Protein 6RML (pdb70)

InterPro domains:
  IPR001357 BRCT domain [PF00533] (105-175)
  IPR001357 BRCT domain [PF00533] (196-271)
  IPR001357 BRCT domain [PF00533] (355-431)
  IPR001357 BRCT domain [PF00533] (549-620)
  IPR001357 BRCT domain [PF00533] (643-723)
  IPR001357 BRCT domain [PF00533] (902-977)
  IPR001357 BRCT domain [PF00533] (1262-1337)
  IPR001357 BRCT domain [PS50172] (101-172)
  IPR001357 BRCT domain [PS50172] (195-284)
  IPR001357 BRCT domain [PS50172] (354-444)
  IPR001357 BRCT domain [PS50172] (548-633)
  IPR001357 BRCT domain [PS50172] (641-738)
  IPR001357 BRCT domain [PS50172] (900-991)
  IPR001357 BRCT domain [PS50172] (1259-1351)
  IPR001357 BRCT domain [SM00292] (103-179)
  IPR001357 BRCT domain [SM00292] (197-274)
  IPR001357 BRCT domain [SM00292] (356-434)
  IPR001357 BRCT domain [SM00292] (550-623)
  IPR001357 BRCT domain [SM00292] (643-728)
  IPR001357 BRCT domain [SM00292] (902-981)

B-factor: mean 98.87, std 30.2, range [38.57, 195.86]

Nearest PDB structures (foldseek):
  2xnk-assembly3_C  TM=9.123E-01  e=3.126E-54  Homo sapiens
  6hm5-assembly1_A  TM=9.629E-01  e=1.757E-41  Gallus gallus
  4n40-assembly1_A  TM=7.810E-01  e=7.811E-21  Homo sapiens
  6hm4-assembly1_A  TM=9.278E-01  e=2.638E-16  Schizosaccharomyces pombe 972h-
  6l30-assembly1_A  TM=7.961E-01  e=3.554E-14  Homo sapiens

Organism: Homo sapiens (NCBI:txid9606)

Secondary structure (DSSP, 8-state):
----EEEE--SS--HHHHHHHHHHTTTS-GGGEEEE-HHHHHH--S--S-EEE-SSS-SHHHHHHHHHT--EE-HHHHHHHHHTT-PPP--SS-B---TTTT-EEEEES--HHHHHHHHHHHHHTT-EE-SS--TT--EEEESSS-SHHHHHHHHTT--EE-HHHHHHHHHHHHTT--SSTTSS-GGGGBPPTTTT-EEEE-S--HHHHHHHHHHHHHTT-EE-SS--TTT-SEEE-SSS-SHHHHHHHTTT-EEE-HHHHHHHHHHTS---GGGGB-/----EEEE--TT--HHHHHHHHHHHHHS-GGGEEEE-HHHHHT--S--S-EEE-SSS-SHHHHHHHHHT-EEE-HHHHHHHHHTT-PPP--SS-B---TTTT-EEEEES--HHHHHHHHHHHHHTT-EE-SS--TT--EEEESSS--HHHHHHHHTT--EE-HHHHHHHHHHHHTT--SSGGGS-GGGGBPPTTTT-EEEE-S--HHHHHHHHHHHHHTT-EE-SSEETTT--EEE-SSS-SHHHHHHHHTT-EEE-HHHHHHHHHHTS---GGGGB-/-EE-----

Solvent-accessible surface area: 31084 Å² total

CATH classification: 3.40.50.10190 (+1 more: 3.40.50.10190)

Structure (mmCIF, N/CA/C/O backbone):
data_6RML
#
_entry.id   6RML
#
_cell.length_a   84.440
_cell.length_b   84.440
_cell.length_c   225.190
_cell.angle_alpha   90.00
_cell.angle_beta   90.00
_cell.angle_gamma   120.00
#
_symmetry.space_group_name_H-M   'P 32 2 1'
#
loop_
_entity.id
_entity.type
_entity.pdbx_description
1 polymer 'DNA topoisomerase 2-binding protein 1'
2 polymer 53BP1
#
loop_
_atom_site.group_PDB
_atom_site.id
_atom_site.type_symbol
_atom_site.label_atom_id
_atom_site.label_alt_id
_atom_site.label_comp_id
_atom_site.label_asym_id
_atom_site.label_entity_id
_atom_site.label_seq_id
_atom_site.pdbx_PDB_ins_code
_atom_site.Cartn_x
_atom_site.Cartn_y
_atom_site.Cartn_z
_atom_site.occupancy
_atom_site.B_iso_or_equiv
_atom_site.auth_seq_id
_atom_site.auth_comp_id
_atom_site.auth_asym_id
_atom_site.auth_atom_id
_atom_site.pdbx_PDB_model_num
ATOM 1 N N . GLU A 1 9 ? 9.499 -8.146 -39.018 1.00 143.32 7 GLU B N 1
ATOM 2 C CA . GLU A 1 9 ? 9.782 -6.767 -39.393 1.00 150.60 7 GLU B CA 1
ATOM 3 C C . GLU A 1 9 ? 11.017 -6.222 -38.669 1.00 157.00 7 GLU B C 1
ATOM 4 O O . GLU A 1 9 ? 11.371 -6.702 -37.593 1.00 150.08 7 GLU B O 1
ATOM 10 N N . PRO A 1 10 ? 11.687 -5.239 -39.278 1.00 159.20 8 PRO B N 1
ATOM 11 C CA . PRO A 1 10 ? 12.926 -4.717 -38.689 1.00 152.14 8 PRO B CA 1
ATOM 12 C C . PRO A 1 10 ? 12.674 -3.884 -37.443 1.00 145.65 8 PRO B C 1
ATOM 13 O O . PRO A 1 10 ? 11.620 -3.265 -37.277 1.00 144.96 8 PRO B O 1
ATOM 17 N N . PHE A 1 11 ? 13.676 -3.864 -36.566 1.00 139.68 9 PHE B N 1
ATOM 18 C CA . PHE A 1 11 ? 13.610 -3.094 -35.331 1.00 133.33 9 PHE B CA 1
ATOM 19 C C . PHE A 1 11 ? 15.018 -2.627 -34.981 1.00 123.58 9 PHE B C 1
ATOM 20 O O . PHE A 1 11 ? 15.974 -3.408 -35.044 1.00 130.58 9 PHE B O 1
ATOM 28 N N . PHE A 1 12 ? 15.144 -1.343 -34.651 1.00 114.01 10 PHE B N 1
ATOM 29 C CA . PHE A 1 12 ? 16.438 -0.781 -34.303 1.00 109.14 10 PHE B CA 1
ATOM 30 C C . PHE A 1 12 ? 16.897 -1.247 -32.927 1.00 109.37 10 PHE B C 1
ATOM 31 O O . PHE A 1 12 ? 16.101 -1.615 -32.058 1.00 108.35 10 PHE B O 1
ATOM 39 N N . VAL A 1 13 ? 18.214 -1.217 -32.746 1.00 103.65 11 VAL B N 1
ATOM 40 C CA . VAL A 1 13 ? 18.873 -1.565 -31.495 1.00 91.63 11 VAL B CA 1
ATOM 41 C C . VAL A 1 13 ? 19.746 -0.363 -31.174 1.00 92.41 11 VAL B C 1
ATOM 42 O O . VAL A 1 13 ? 20.815 -0.168 -31.766 1.00 90.17 11 VAL B O 1
ATOM 46 N N . LYS A 1 14 ? 19.271 0.463 -30.253 1.00 86.81 12 LYS B N 1
ATOM 47 C CA . LYS A 1 14 ? 19.934 1.702 -29.890 1.00 91.77 12 LYS B CA 1
ATOM 48 C C . LYS A 1 14 ? 20.765 1.497 -28.631 1.00 88.50 12 LYS B C 1
ATOM 49 O O . LYS A 1 14 ? 20.334 0.828 -27.687 1.00 91.46 12 LYS B O 1
ATOM 55 N N . PHE A 1 15 ? 21.939 2.114 -28.606 1.00 79.24 13 PHE B N 1
ATOM 56 C CA . PHE A 1 15 ? 22.865 2.013 -27.489 1.00 76.72 13 PHE B CA 1
ATOM 57 C C . PHE A 1 15 ? 22.923 3.382 -26.834 1.00 90.31 13 PHE B C 1
ATOM 58 O O . PHE A 1 15 ? 23.250 4.373 -27.497 1.00 91.94 13 PHE B O 1
ATOM 66 N N . LEU A 1 16 ? 22.604 3.439 -25.543 1.00 82.54 14 LEU B N 1
ATOM 67 C CA . LEU A 1 16 ? 22.577 4.706 -24.822 1.00 80.61 14 LEU B CA 1
ATOM 68 C C . LEU A 1 16 ? 23.993 5.045 -24.364 1.00 87.74 14 LEU B C 1
ATOM 69 O O . LEU A 1 16 ? 24.555 4.367 -23.499 1.00 91.55 14 LEU B O 1
ATOM 74 N N . LYS A 1 17 ? 24.561 6.106 -24.931 1.00 92.87 15 LYS B N 1
ATOM 75 C CA . LYS A 1 17 ? 25.893 6.573 -24.575 1.00 94.86 15 LYS B CA 1
ATOM 76 C C . LYS A 1 17 ? 25.818 7.560 -23.416 1.00 102.00 15 LYS B C 1
ATOM 77 O O . LYS A 1 17 ? 24.805 8.235 -23.215 1.00 107.12 15 LYS B O 1
ATOM 83 N N . SER A 1 18 ? 26.904 7.640 -22.651 1.00 95.31 16 SER B N 1
ATOM 84 C CA . SER A 1 18 ? 26.946 8.509 -21.481 1.00 103.79 16 SER B CA 1
ATOM 85 C C . SER A 1 18 ? 28.397 8.877 -21.200 1.00 111.48 16 SER B C 1
ATOM 86 O O . SER A 1 18 ? 29.317 8.467 -21.915 1.00 110.53 16 SER B O 1
ATOM 89 N N . SER A 1 19 ? 28.588 9.681 -20.151 1.00 118.04 17 SER B N 1
ATOM 90 C CA . SER A 1 19 ? 29.930 10.092 -19.749 1.00 122.14 17 SER B CA 1
ATOM 91 C C . SER A 1 19 ? 30.760 8.893 -19.304 1.00 118.76 17 SER B C 1
ATOM 92 O O . SER A 1 19 ? 31.931 8.762 -19.675 1.00 112.83 17 SER B O 1
ATOM 95 N N . ASP A 1 20 ? 30.171 8.010 -18.487 1.00 115.69 18 ASP B N 1
ATOM 96 C CA . ASP A 1 20 ? 30.880 6.864 -17.909 1.00 114.09 18 ASP B CA 1
ATOM 97 C C . ASP A 1 20 ? 30.108 5.592 -18.269 1.00 112.11 18 ASP B C 1
ATOM 98 O O . ASP A 1 20 ? 29.396 5.017 -17.442 1.00 105.96 18 ASP B O 1
ATOM 103 N N . ASN A 1 21 ? 30.270 5.145 -19.512 1.00 107.29 19 ASN B N 1
ATOM 104 C CA . ASN A 1 21 ? 29.757 3.845 -19.912 1.00 94.48 19 ASN B CA 1
ATOM 105 C C . ASN A 1 21 ? 30.697 2.752 -19.424 1.00 87.46 19 ASN B C 1
ATOM 106 O O . ASN A 1 21 ? 31.914 2.940 -19.331 1.00 81.57 19 ASN B O 1
ATOM 111 N N . SER A 1 22 ? 30.113 1.603 -19.104 1.00 77.79 20 SER B N 1
ATOM 112 C CA . SER A 1 22 ? 30.849 0.495 -18.525 1.00 73.73 20 SER B CA 1
ATOM 113 C C . SER A 1 22 ? 31.573 -0.318 -19.593 1.00 73.01 20 SER B C 1
ATOM 114 O O . SER A 1 22 ? 31.378 -0.150 -20.798 1.00 76.49 20 SER B O 1
ATOM 117 N N . LYS A 1 23 ? 32.412 -1.234 -19.114 1.00 68.06 21 LYS B N 1
ATOM 118 C CA . LYS A 1 23 ? 33.071 -2.185 -19.995 1.00 69.22 21 LYS B CA 1
ATOM 119 C C . LYS A 1 23 ? 32.066 -3.102 -20.684 1.00 77.92 21 LYS B C 1
ATOM 120 O O . LYS A 1 23 ? 32.246 -3.449 -21.862 1.00 70.38 21 LYS B O 1
ATOM 126 N N . CYS A 1 24 ? 31.010 -3.505 -19.968 1.00 67.87 22 CYS B N 1
ATOM 127 C CA . CYS A 1 24 ? 29.971 -4.338 -20.570 1.00 73.19 22 CYS B CA 1
ATOM 128 C C . CYS A 1 24 ? 29.358 -3.658 -21.791 1.00 70.97 22 CYS B C 1
ATOM 129 O O . CYS A 1 24 ? 29.117 -4.307 -22.814 1.00 70.48 22 CYS B O 1
ATOM 132 N N . PHE A 1 25 ? 29.078 -2.356 -21.688 1.00 66.97 23 PHE B N 1
ATOM 133 C CA . PHE A 1 25 ? 28.527 -1.591 -22.804 1.00 69.78 23 PHE B CA 1
ATOM 134 C C . PHE A 1 25 ? 29.366 -1.754 -24.071 1.00 75.19 23 PHE B C 1
ATOM 135 O O . PHE A 1 25 ? 28.862 -2.169 -25.124 1.00 75.65 23 PHE B O 1
ATOM 143 N N . PHE A 1 26 ? 30.664 -1.470 -23.972 1.00 69.98 24 PHE B N 1
ATOM 144 C CA . PHE A 1 26 ? 31.529 -1.531 -25.142 1.00 62.62 24 PHE B CA 1
ATOM 145 C C . PHE A 1 26 ? 31.697 -2.965 -25.639 1.00 70.40 24 PHE B C 1
ATOM 146 O O . PHE A 1 26 ? 31.801 -3.199 -26.852 1.00 87.42 24 PHE B O 1
ATOM 154 N N . LYS A 1 27 ? 31.743 -3.936 -24.721 1.00 72.05 25 LYS B N 1
ATOM 155 C CA . LYS A 1 27 ? 31.832 -5.341 -25.121 1.00 74.12 25 LYS B CA 1
ATOM 156 C C . LYS A 1 27 ? 30.622 -5.757 -25.955 1.00 69.31 25 LYS B C 1
ATOM 157 O O . LYS A 1 27 ? 30.764 -6.438 -26.982 1.00 73.99 25 LYS B O 1
ATOM 163 N N . ALA A 1 28 ? 29.421 -5.363 -25.517 1.00 61.70 26 ALA B N 1
ATOM 164 C CA . ALA A 1 28 ? 28.208 -5.675 -26.265 1.00 64.22 26 ALA B CA 1
ATOM 165 C C . ALA A 1 28 ? 28.195 -4.964 -27.609 1.00 74.95 26 ALA B C 1
ATOM 166 O O . ALA A 1 28 ? 27.741 -5.526 -28.615 1.00 69.32 26 ALA B O 1
ATOM 168 N N . LEU A 1 29 ? 28.682 -3.724 -27.643 1.00 72.84 27 LEU B N 1
ATOM 169 C CA . LEU A 1 29 ? 28.778 -3.017 -28.912 1.00 63.38 27 LEU B CA 1
ATOM 170 C C . LEU A 1 29 ? 29.672 -3.772 -29.887 1.00 69.46 27 LEU B C 1
ATOM 171 O O . LEU A 1 29 ? 29.331 -3.923 -31.069 1.00 73.81 27 LEU B O 1
ATOM 176 N N . GLU A 1 30 ? 30.799 -4.302 -29.401 1.00 63.60 28 GLU B N 1
ATOM 177 C CA . GLU A 1 30 ? 31.709 -4.998 -30.304 1.00 69.57 28 GLU B CA 1
ATOM 178 C C . GLU A 1 30 ? 31.150 -6.343 -30.745 1.00 68.63 28 GLU B C 1
ATOM 179 O O . GLU A 1 30 ? 31.317 -6.735 -31.913 1.00 76.93 28 GLU B O 1
ATOM 185 N N . SER A 1 31 ? 30.431 -7.037 -29.863 1.00 67.63 29 SER B N 1
ATOM 186 C CA . SER A 1 31 ? 29.918 -8.340 -30.266 1.00 76.23 29 SER B CA 1
ATOM 187 C C . SER A 1 31 ? 28.753 -8.179 -31.230 1.00 71.88 29 SER B C 1
ATOM 188 O O . SER A 1 31 ? 28.648 -8.925 -32.213 1.00 72.83 29 SER B O 1
ATOM 191 N N . ILE A 1 32 ? 27.870 -7.209 -30.974 1.00 69.13 30 ILE B N 1
ATOM 192 C CA . ILE A 1 32 ? 26.763 -7.017 -31.901 1.00 72.10 30 ILE B CA 1
ATOM 193 C C . ILE A 1 32 ? 27.303 -6.500 -33.234 1.00 71.86 30 ILE B C 1
ATOM 194 O O . ILE A 1 32 ? 26.753 -6.809 -34.299 1.00 61.28 30 ILE B O 1
ATOM 199 N N . LYS A 1 33 ? 28.415 -5.752 -33.206 1.00 72.55 31 LYS B N 1
ATOM 200 C CA . LYS A 1 33 ? 29.043 -5.320 -34.448 1.00 60.64 31 LYS B CA 1
ATOM 201 C C . LYS A 1 33 ? 29.692 -6.489 -35.170 1.00 69.41 31 LYS B C 1
ATOM 202 O O . LYS A 1 33 ? 29.992 -6.381 -36.364 1.00 82.53 31 LYS B O 1
ATOM 208 N N . GLU A 1 34 ? 29.916 -7.603 -34.473 1.00 74.06 32 GLU B N 1
ATOM 209 C CA . GLU A 1 34 ? 30.603 -8.735 -35.078 1.00 80.69 32 GLU B CA 1
ATOM 210 C C . GLU A 1 34 ? 29.666 -9.854 -35.516 1.00 79.06 32 GLU B C 1
ATOM 211 O O . GLU A 1 34 ? 30.061 -10.675 -36.349 1.00 80.21 32 GLU B O 1
ATOM 217 N N . PHE A 1 35 ? 28.443 -9.906 -34.997 1.00 79.15 33 PHE B N 1
ATOM 218 C CA . PHE A 1 35 ? 27.526 -10.977 -35.356 1.00 75.63 33 PHE B CA 1
ATOM 219 C C . PHE A 1 35 ? 26.252 -10.490 -36.036 1.00 84.18 33 PHE B C 1
ATOM 220 O O . PHE A 1 35 ? 25.442 -11.324 -36.457 1.00 98.34 33 PHE B O 1
ATOM 228 N N . GLN A 1 36 ? 26.046 -9.178 -36.153 1.00 81.32 34 GLN B N 1
ATOM 229 C CA . GLN A 1 36 ? 24.945 -8.615 -36.925 1.00 73.71 34 GLN B CA 1
ATOM 230 C C . GLN A 1 36 ? 25.446 -7.383 -37.668 1.00 85.22 34 GLN B C 1
ATOM 231 O O . GLN A 1 36 ? 26.410 -6.740 -37.244 1.00 84.32 34 GLN B O 1
ATOM 237 N N . SER A 1 37 ? 24.803 -7.063 -38.792 1.00 80.50 35 SER B N 1
ATOM 238 C CA . SER A 1 37 ? 25.237 -5.886 -39.528 1.00 76.89 35 SER B CA 1
ATOM 239 C C . SER A 1 37 ? 24.845 -4.606 -38.793 1.00 75.49 35 SER B C 1
ATOM 240 O O . SER A 1 37 ? 23.868 -4.560 -38.040 1.00 81.38 35 SER B O 1
ATOM 243 N N . GLU A 1 38 ? 25.589 -3.536 -39.073 1.00 71.16 36 GLU B N 1
ATOM 244 C CA . GLU A 1 38 ? 25.364 -2.250 -38.428 1.00 78.06 36 GLU B CA 1
ATOM 245 C C . GLU A 1 38 ? 24.229 -1.444 -39.052 1.00 83.85 36 GLU B C 1
ATOM 246 O O . GLU A 1 38 ? 24.138 -0.237 -38.785 1.00 92.80 36 GLU B O 1
ATOM 252 N N . GLU A 1 39 ? 23.340 -2.067 -39.829 1.00 94.12 37 GLU B N 1
ATOM 253 C CA . GLU A 1 39 ? 22.296 -1.293 -40.495 1.00 100.47 37 GLU B CA 1
ATOM 254 C C . GLU A 1 39 ? 21.182 -0.875 -39.543 1.00 93.18 37 GLU B C 1
ATOM 255 O O . GLU A 1 39 ? 20.639 0.227 -39.679 1.00 98.09 37 GLU B O 1
ATOM 261 N N . TYR A 1 40 ? 20.860 -1.701 -38.550 1.00 97.48 38 TYR B N 1
ATOM 262 C CA . TYR A 1 40 ? 19.810 -1.371 -37.595 1.00 105.87 38 TYR B CA 1
ATOM 263 C C . TYR A 1 40 ? 20.394 -0.988 -36.241 1.00 102.96 38 TYR B C 1
ATOM 264 O O . TYR A 1 40 ? 19.715 -1.088 -35.214 1.00 100.49 38 TYR B O 1
ATOM 273 N N . LEU A 1 41 ? 21.643 -0.535 -36.234 1.00 86.54 39 LEU B N 1
ATOM 274 C CA . LEU A 1 41 ? 22.391 -0.229 -35.026 1.00 79.57 39 LEU B CA 1
ATOM 275 C C . LEU A 1 41 ? 22.643 1.271 -34.952 1.00 84.61 39 LEU B C 1
ATOM 276 O O . LEU A 1 41 ? 23.237 1.849 -35.868 1.00 99.03 39 LEU B O 1
ATOM 281 N N . GLN A 1 42 ? 22.204 1.894 -33.862 1.00 97.09 40 GLN B N 1
ATOM 282 C CA . GLN A 1 42 ? 22.452 3.306 -33.623 1.00 92.64 40 GLN B CA 1
ATOM 283 C C . GLN A 1 42 ? 23.139 3.470 -32.276 1.00 97.42 40 GLN B C 1
ATOM 284 O O . GLN A 1 42 ? 23.062 2.603 -31.402 1.00 83.34 40 GLN B O 1
ATOM 290 N N . ILE A 1 43 ? 23.811 4.606 -32.129 1.00 98.64 41 ILE B N 1
ATOM 291 C CA . ILE A 1 43 ? 24.318 5.086 -30.852 1.00 79.56 41 ILE B CA 1
ATOM 292 C C . ILE A 1 43 ? 23.659 6.432 -30.600 1.00 91.73 41 ILE B C 1
ATOM 293 O O . ILE A 1 43 ? 23.842 7.373 -31.382 1.00 107.45 41 ILE B O 1
ATOM 298 N N . ILE A 1 44 ? 22.896 6.527 -29.517 1.00 93.06 42 ILE B N 1
ATOM 299 C CA . ILE A 1 44 ? 22.126 7.722 -29.195 1.00 97.36 42 ILE B CA 1
ATOM 300 C C . ILE A 1 44 ? 22.684 8.329 -27.917 1.00 103.74 42 ILE B C 1
ATOM 301 O O . ILE A 1 44 ? 23.119 7.608 -27.011 1.00 105.78 42 ILE B O 1
ATOM 306 N N . THR A 1 45 ? 22.696 9.656 -27.856 1.00 113.83 43 THR B N 1
ATOM 307 C CA . THR A 1 45 ? 23.146 10.356 -26.665 1.00 109.81 43 THR B CA 1
ATOM 308 C C . THR A 1 45 ? 21.996 10.520 -25.675 1.00 103.81 43 THR B C 1
ATOM 309 O O . THR A 1 45 ? 20.846 10.173 -25.952 1.00 100.64 43 THR B O 1
ATOM 313 N N . GLU A 1 46 ? 22.328 11.059 -24.497 1.00 105.01 44 GLU B N 1
ATOM 314 C CA . GLU A 1 46 ? 21.312 11.284 -23.473 1.00 111.24 44 GLU B CA 1
ATOM 315 C C . GLU A 1 46 ? 20.299 12.320 -23.936 1.00 113.92 44 GLU B C 1
ATOM 316 O O . GLU A 1 46 ? 19.105 12.218 -23.626 1.00 111.76 44 GLU B O 1
ATOM 322 N N . GLU A 1 47 ? 20.764 13.324 -24.680 1.00 115.32 45 GLU B N 1
ATOM 323 C CA . GLU A 1 47 ? 19.872 14.324 -25.252 1.00 119.09 45 GLU B CA 1
ATOM 324 C C . GLU A 1 47 ? 18.805 13.666 -26.118 1.00 118.92 45 GLU B C 1
ATOM 325 O O . GLU A 1 47 ? 17.602 13.832 -25.883 1.00 113.52 45 GLU B O 1
ATOM 331 N N . GLU A 1 48 ? 19.236 12.914 -27.136 1.00 113.79 46 GLU B N 1
ATOM 332 C CA . GLU A 1 48 ? 18.296 12.297 -28.066 1.00 117.49 46 GLU B CA 1
ATOM 333 C C . GLU A 1 48 ? 17.371 11.312 -27.365 1.00 122.09 46 GLU B C 1
ATOM 334 O O . GLU A 1 48 ? 16.217 11.144 -27.777 1.00 121.20 46 GLU B O 1
ATOM 340 N N . ALA A 1 49 ? 17.858 10.653 -26.312 1.00 122.92 47 ALA B N 1
ATOM 341 C CA . ALA A 1 49 ? 17.024 9.718 -25.564 1.00 121.49 47 ALA B CA 1
ATOM 342 C C . ALA A 1 49 ? 15.935 10.442 -24.781 1.00 116.88 47 ALA B C 1
ATOM 343 O O . ALA A 1 49 ? 14.766 10.039 -24.815 1.00 112.95 47 ALA B O 1
ATOM 345 N N . LEU A 1 50 ? 16.301 11.508 -24.060 1.00 116.81 48 LEU B N 1
ATOM 346 C CA . LEU A 1 50 ? 15.311 12.265 -23.295 1.00 120.99 48 LEU B CA 1
ATOM 347 C C . LEU A 1 50 ? 14.182 12.774 -24.187 1.00 122.10 48 LEU B C 1
ATOM 348 O O . LEU A 1 50 ? 13.019 12.819 -23.768 1.00 124.37 48 LEU B O 1
ATOM 353 N N . LYS A 1 51 ? 14.506 13.156 -25.422 1.00 122.69 49 LYS B N 1
ATOM 354 C CA . LYS A 1 51 ? 13.544 13.762 -26.336 1.00 124.60 49 LYS B CA 1
ATOM 355 C C . LYS A 1 51 ? 12.561 12.758 -26.931 1.00 129.55 49 LYS B C 1
ATOM 356 O O . LYS A 1 51 ? 11.550 13.176 -27.507 1.00 130.89 49 LYS B O 1
ATOM 362 N N . ILE A 1 52 ? 12.836 11.457 -26.827 1.00 130.80 50 ILE B N 1
ATOM 363 C CA . ILE A 1 52 ? 11.954 10.447 -27.409 1.00 127.75 50 ILE B CA 1
ATOM 364 C C . ILE A 1 52 ? 10.620 10.464 -26.673 1.00 125.18 50 ILE B C 1
ATOM 365 O O . ILE A 1 52 ? 10.555 10.215 -25.464 1.00 126.83 50 ILE B O 1
ATOM 370 N N . LYS A 1 53 ? 9.546 10.750 -27.410 1.00 125.11 51 LYS B N 1
ATOM 371 C CA . LYS A 1 53 ? 8.226 10.953 -26.828 1.00 124.88 51 LYS B CA 1
ATOM 372 C C . LYS A 1 53 ? 7.413 9.672 -26.701 1.00 120.82 51 LYS B C 1
ATOM 373 O O . LYS A 1 53 ? 6.405 9.666 -25.986 1.00 113.57 51 LYS B O 1
ATOM 379 N N . GLU A 1 54 ? 7.818 8.594 -27.368 1.00 125.06 52 GLU B N 1
ATOM 380 C CA . GLU A 1 54 ? 6.948 7.439 -27.525 1.00 124.10 52 GLU B CA 1
ATOM 381 C C . GLU A 1 54 ? 7.777 6.181 -27.742 1.00 121.58 52 GLU B C 1
ATOM 382 O O . GLU A 1 54 ? 8.896 6.237 -28.259 1.00 127.68 52 GLU B O 1
ATOM 388 N N . ASN A 1 55 ? 7.224 5.049 -27.311 1.00 109.72 53 ASN B N 1
ATOM 389 C CA . ASN A 1 55 ? 7.851 3.749 -27.526 1.00 117.37 53 ASN B CA 1
ATOM 390 C C . ASN A 1 55 ? 7.645 3.342 -28.983 1.00 121.58 53 ASN B C 1
ATOM 391 O O . ASN A 1 55 ? 6.503 3.274 -29.452 1.00 120.64 53 ASN B O 1
ATOM 396 N N . ASP A 1 56 ? 8.737 3.076 -29.704 1.00 119.32 54 ASP B N 1
ATOM 397 C CA . ASP A 1 56 ? 8.657 2.735 -31.122 1.00 119.99 54 ASP B CA 1
ATOM 398 C C . ASP A 1 56 ? 9.086 1.297 -31.412 1.00 124.80 54 ASP B C 1
ATOM 399 O O . ASP A 1 56 ? 9.774 1.030 -32.400 1.00 120.91 54 ASP B O 1
ATOM 404 N N . ARG A 1 57 ? 8.674 0.358 -30.551 1.00 122.05 55 ARG B N 1
ATOM 405 C CA . ARG A 1 57 ? 9.061 -1.057 -30.585 1.00 120.26 55 ARG B CA 1
ATOM 406 C C . ARG A 1 57 ? 10.532 -1.305 -30.921 1.00 116.15 55 ARG B C 1
ATOM 407 O O . ARG A 1 57 ? 10.863 -2.308 -31.562 1.00 113.38 55 ARG B O 1
ATOM 415 N N . SER A 1 58 ? 11.424 -0.425 -30.487 1.00 115.48 56 SER B N 1
ATOM 416 C CA . SER A 1 58 ? 12.857 -0.624 -30.644 1.00 105.70 56 SER B CA 1
ATOM 417 C C . SER A 1 58 ? 13.461 -1.139 -29.336 1.00 111.04 56 SER B C 1
ATOM 418 O O . SER A 1 58 ? 12.814 -1.164 -28.284 1.00 101.82 56 SER B O 1
ATOM 421 N N . LEU A 1 59 ? 14.717 -1.571 -29.420 1.00 97.57 57 LEU B N 1
ATOM 422 C CA . LEU A 1 59 ? 15.431 -2.182 -28.304 1.00 81.67 57 LEU B CA 1
ATOM 423 C C . LEU A 1 59 ? 16.543 -1.251 -27.838 1.00 85.84 57 LEU B C 1
ATOM 424 O O . LEU A 1 59 ? 17.441 -0.914 -28.617 1.00 87.04 57 LEU B O 1
ATOM 429 N N . TYR A 1 60 ? 16.494 -0.858 -26.565 1.00 77.93 58 TYR B N 1
ATOM 430 C CA . TYR A 1 60 ? 17.477 0.039 -25.977 1.00 86.51 58 TYR B CA 1
ATOM 431 C C . TYR A 1 60 ? 18.435 -0.722 -25.064 1.00 84.24 58 TYR B C 1
ATOM 432 O O . TYR A 1 60 ? 18.064 -1.715 -24.432 1.00 78.82 58 TYR B O 1
ATOM 441 N N . ILE A 1 61 ? 19.673 -0.233 -24.993 1.00 76.66 59 ILE B N 1
ATOM 442 C CA . ILE A 1 61 ? 20.734 -0.858 -24.209 1.00 72.46 59 ILE B CA 1
ATOM 443 C C . ILE A 1 61 ? 21.191 0.193 -23.208 1.00 80.31 59 ILE B C 1
ATOM 444 O O . ILE A 1 61 ? 21.928 1.118 -23.568 1.00 85.58 59 ILE B O 1
ATOM 449 N N . CYS A 1 62 ? 20.780 0.047 -21.950 1.00 86.71 60 CYS B N 1
ATOM 450 C CA . CYS A 1 62 ? 21.134 0.978 -20.888 1.00 77.64 60 CYS B CA 1
ATOM 451 C C . CYS A 1 62 ? 22.111 0.344 -19.909 1.00 74.51 60 CYS B C 1
ATOM 452 O O . CYS A 1 62 ? 22.075 -0.864 -19.663 1.00 80.08 60 CYS B O 1
ATOM 455 N N . ASP A 1 63 ? 22.966 1.179 -19.331 1.00 76.34 61 ASP B N 1
ATOM 456 C CA . ASP A 1 63 ? 23.869 0.725 -18.282 1.00 86.16 61 ASP B CA 1
ATOM 457 C C . ASP A 1 63 ? 24.367 1.923 -17.472 1.00 88.70 61 ASP B C 1
ATOM 458 O O . ASP A 1 63 ? 25.146 2.739 -17.972 1.00 86.05 61 ASP B O 1
ATOM 463 N N . PRO A 1 64 ? 23.933 2.021 -16.203 1.00 92.86 62 PRO B N 1
ATOM 464 C CA . PRO A 1 64 ? 23.104 1.046 -15.477 1.00 92.79 62 PRO B CA 1
ATOM 465 C C . PRO A 1 64 ? 21.596 1.214 -15.658 1.00 90.45 62 PRO B C 1
ATOM 466 O O . PRO A 1 64 ? 21.157 2.070 -16.427 1.00 93.50 62 PRO B O 1
ATOM 470 N N . PHE A 1 65 ? 20.819 0.405 -14.936 1.00 83.05 63 PHE B N 1
ATOM 471 C CA . PHE A 1 65 ? 19.360 0.521 -14.945 1.00 87.01 63 PHE B CA 1
ATOM 472 C C . PHE A 1 65 ? 18.902 1.553 -13.911 1.00 91.89 63 PHE B C 1
ATOM 473 O O . PHE A 1 65 ? 18.128 1.269 -12.996 1.00 87.11 63 PHE B O 1
ATOM 481 N N . SER A 1 66 ? 19.379 2.781 -14.093 1.00 98.57 64 SER B N 1
ATOM 482 C CA . SER A 1 66 ? 19.074 3.860 -13.164 1.00 101.67 64 SER B CA 1
ATOM 483 C C . SER A 1 66 ? 19.475 5.179 -13.806 1.00 102.88 64 SER B C 1
ATOM 484 O O . SER A 1 66 ? 20.346 5.228 -14.679 1.00 98.12 64 SER B O 1
ATOM 487 N N . GLY A 1 67 ? 18.847 6.245 -13.338 1.00 106.74 65 GLY B N 1
ATOM 488 C CA . GLY A 1 67 ? 19.055 7.580 -13.863 1.00 101.88 65 GLY B CA 1
ATOM 489 C C . GLY A 1 67 ? 17.800 8.125 -14.520 1.00 108.48 65 GLY B C 1
ATOM 490 O O . GLY A 1 67 ? 16.806 7.431 -14.729 1.00 108.92 65 GLY B O 1
ATOM 491 N N . VAL A 1 68 ? 17.873 9.418 -14.844 1.00 113.86 66 VAL B N 1
ATOM 492 C CA . VAL A 1 68 ? 16.733 10.103 -15.448 1.00 118.64 66 VAL B CA 1
ATOM 493 C C . VAL A 1 68 ? 16.348 9.451 -16.772 1.00 110.56 66 VAL B C 1
ATOM 494 O O . VAL A 1 68 ? 15.160 9.305 -17.088 1.00 107.16 66 VAL B O 1
ATOM 498 N N . VAL A 1 69 ? 17.342 9.026 -17.553 1.00 109.26 67 VAL B N 1
ATOM 499 C CA . VAL A 1 69 ? 17.060 8.462 -18.869 1.00 113.54 67 VAL B CA 1
ATOM 500 C C . VAL A 1 69 ? 16.402 7.095 -18.739 1.00 112.01 67 VAL B C 1
ATOM 501 O O . VAL A 1 69 ? 15.367 6.826 -19.363 1.00 107.81 67 VAL B O 1
ATOM 505 N N . PHE A 1 70 ? 16.991 6.208 -17.932 1.00 110.84 68 PHE B N 1
ATOM 506 C CA . PHE A 1 70 ? 16.402 4.888 -17.731 1.00 102.21 68 PHE B CA 1
ATOM 507 C C . PHE A 1 70 ? 14.974 5.002 -17.211 1.00 101.90 68 PHE B C 1
ATOM 508 O O . PHE A 1 70 ? 14.062 4.336 -17.713 1.00 93.64 68 PHE B O 1
ATOM 516 N N . ASP A 1 71 ? 14.765 5.857 -16.207 1.00 105.14 69 ASP B N 1
ATOM 517 C CA . ASP A 1 71 ? 13.422 6.095 -15.682 1.00 115.13 69 ASP B CA 1
ATOM 518 C C . ASP A 1 71 ? 12.484 6.582 -16.781 1.00 110.12 69 ASP B C 1
ATOM 519 O O . ASP A 1 71 ? 11.344 6.113 -16.890 1.00 101.08 69 ASP B O 1
ATOM 524 N N . HIS A 1 72 ? 12.954 7.514 -17.613 1.00 107.51 70 HIS B N 1
ATOM 525 C CA . HIS A 1 72 ? 12.156 8.009 -18.728 1.00 105.12 70 HIS B CA 1
ATOM 526 C C . HIS A 1 72 ? 11.695 6.867 -19.630 1.00 110.05 70 HIS B C 1
ATOM 527 O O . HIS A 1 72 ? 10.494 6.694 -19.870 1.00 111.96 70 HIS B O 1
ATOM 534 N N . LEU A 1 73 ? 12.644 6.073 -20.142 1.00 107.12 71 LEU B N 1
ATOM 535 C CA . LEU A 1 73 ? 12.294 5.018 -21.094 1.00 104.29 71 LEU B CA 1
ATOM 536 C C . LEU A 1 73 ? 11.447 3.929 -20.441 1.00 106.98 71 LEU B C 1
ATOM 537 O O . LEU A 1 73 ? 10.540 3.379 -21.077 1.00 99.53 71 LEU B O 1
ATOM 542 N N . LYS A 1 74 ? 11.745 3.585 -19.185 1.00 110.23 72 LYS B N 1
ATOM 543 C CA . LYS A 1 74 ? 10.928 2.615 -18.463 1.00 101.22 72 LYS B CA 1
ATOM 544 C C . LYS A 1 74 ? 9.492 3.102 -18.343 1.00 103.75 72 LYS B C 1
ATOM 545 O O . LYS A 1 74 ? 8.548 2.322 -18.515 1.00 104.56 72 LYS B O 1
ATOM 551 N N . LYS A 1 75 ? 9.310 4.396 -18.059 1.00 106.28 73 LYS B N 1
ATOM 552 C CA . LYS A 1 75 ? 7.965 4.948 -17.927 1.00 112.67 73 LYS B CA 1
ATOM 553 C C . LYS A 1 75 ? 7.208 4.875 -19.247 1.00 105.87 73 LYS B C 1
ATOM 554 O O . LYS A 1 75 ? 5.999 4.615 -19.262 1.00 102.37 73 LYS B O 1
ATOM 560 N N . LEU A 1 76 ? 7.906 5.089 -20.365 1.00 112.70 74 LEU B N 1
ATOM 561 C CA . LEU A 1 76 ? 7.281 5.012 -21.681 1.00 111.81 74 LEU B CA 1
ATOM 562 C C . LEU A 1 76 ? 6.924 3.585 -22.075 1.00 105.43 74 LEU B C 1
ATOM 563 O O . LEU A 1 76 ? 6.178 3.392 -23.041 1.00 106.41 74 LEU B O 1
ATOM 568 N N . GLY A 1 77 ? 7.463 2.588 -21.377 1.00 102.10 75 GLY B N 1
ATOM 569 C CA . GLY A 1 77 ? 7.194 1.201 -21.697 1.00 93.84 75 GLY B CA 1
ATOM 570 C C . GLY A 1 77 ? 8.152 0.595 -22.692 1.00 105.26 75 GLY B C 1
ATOM 571 O O . GLY A 1 77 ? 7.797 -0.385 -23.358 1.00 99.49 75 GLY B O 1
ATOM 572 N N . CYS A 1 78 ? 9.363 1.135 -22.803 1.00 105.67 76 CYS B N 1
ATOM 573 C CA . CYS A 1 78 ? 10.305 0.679 -23.810 1.00 99.41 76 CYS B CA 1
ATOM 574 C C . CYS A 1 78 ? 10.891 -0.679 -23.444 1.00 97.60 76 CYS B C 1
ATOM 575 O O . CYS A 1 78 ? 10.908 -1.097 -22.282 1.00 102.86 76 CYS B O 1
ATOM 578 N N . ARG A 1 79 ? 11.387 -1.362 -24.470 1.00 86.35 77 ARG B N 1
ATOM 579 C CA . ARG A 1 79 ? 12.016 -2.669 -24.325 1.00 83.52 77 ARG B CA 1
ATOM 580 C C . ARG A 1 79 ? 13.491 -2.418 -24.028 1.00 84.45 77 ARG B C 1
ATOM 581 O O . ARG A 1 79 ? 14.280 -2.134 -24.932 1.00 86.97 77 ARG B O 1
ATOM 589 N N . ILE A 1 80 ? 13.865 -2.508 -22.754 1.00 98.01 78 ILE B N 1
ATOM 590 C CA . ILE A 1 80 ? 15.212 -2.196 -22.290 1.00 85.49 78 ILE B CA 1
ATOM 591 C C . ILE A 1 80 ? 15.891 -3.476 -21.825 1.00 83.88 78 ILE B C 1
ATOM 592 O O . ILE A 1 80 ? 15.276 -4.305 -21.144 1.00 86.03 78 ILE B O 1
ATOM 597 N N . VAL A 1 81 ? 17.158 -3.642 -22.208 1.00 77.17 79 VAL B N 1
ATOM 598 C CA . VAL A 1 81 ? 18.001 -4.717 -21.701 1.00 73.86 79 VAL B CA 1
ATOM 599 C C . VAL A 1 81 ? 19.386 -4.154 -21.425 1.00 77.50 79 VAL B C 1
ATOM 600 O O . VAL A 1 81 ? 19.793 -3.141 -22.002 1.00 79.64 79 VAL B O 1
ATOM 604 N N . GLY A 1 82 ? 20.104 -4.806 -20.514 1.00 67.98 80 GLY B N 1
ATOM 605 C CA . GLY A 1 82 ? 21.468 -4.432 -20.235 1.00 65.00 80 GLY B CA 1
ATOM 606 C C . GLY A 1 82 ? 22.407 -5.015 -21.271 1.00 71.10 80 GLY B C 1
ATOM 607 O O . GLY A 1 82 ? 22.072 -5.975 -21.969 1.00 69.84 80 GLY B O 1
ATOM 608 N N . PRO A 1 83 ? 23.633 -4.497 -21.337 1.00 62.58 81 PRO B N 1
ATOM 609 C CA . PRO A 1 83 ? 24.592 -5.022 -22.323 1.00 64.29 81 PRO B CA 1
ATOM 610 C C . PRO A 1 83 ? 24.934 -6.486 -22.114 1.00 66.97 81 PRO B C 1
ATOM 611 O O . PRO A 1 83 ? 25.270 -7.189 -23.080 1.00 72.82 81 PRO B O 1
ATOM 615 N N . GLN A 1 84 ? 24.858 -6.971 -20.876 1.00 66.43 82 GLN B N 1
ATOM 616 C CA . GLN A 1 84 ? 25.187 -8.366 -20.622 1.00 66.18 82 GLN B CA 1
ATOM 617 C C . GLN A 1 84 ? 24.168 -9.292 -21.276 1.00 62.00 82 GLN B C 1
ATOM 618 O O . GLN A 1 84 ? 24.499 -10.435 -21.627 1.00 63.42 82 GLN B O 1
ATOM 624 N N . VAL A 1 85 ? 22.944 -8.798 -21.495 1.00 55.65 83 VAL B N 1
ATOM 625 C CA . VAL A 1 85 ? 21.961 -9.580 -22.240 1.00 69.37 83 VAL B CA 1
ATOM 626 C C . VAL A 1 85 ? 22.372 -9.700 -23.698 1.00 68.62 83 VAL B C 1
ATOM 627 O O . VAL A 1 85 ? 22.214 -10.762 -24.316 1.00 61.88 83 VAL B O 1
ATOM 631 N N . VAL A 1 86 ? 22.967 -8.646 -24.250 1.00 67.92 84 VAL B N 1
ATOM 632 C CA . VAL A 1 86 ? 23.417 -8.679 -25.634 1.00 67.01 84 VAL B CA 1
ATOM 633 C C . VAL A 1 86 ? 24.586 -9.634 -25.790 1.00 74.40 84 VAL B C 1
ATOM 634 O O . VAL A 1 86 ? 24.600 -10.485 -26.689 1.00 76.56 84 VAL B O 1
ATOM 638 N N . ILE A 1 87 ? 25.589 -9.498 -24.925 1.00 65.95 85 ILE B N 1
ATOM 639 C CA . ILE A 1 87 ? 26.731 -10.404 -24.978 1.00 64.05 85 ILE B CA 1
ATOM 640 C C . ILE A 1 87 ? 26.262 -11.844 -24.902 1.00 76.41 85 ILE B C 1
ATOM 641 O O . ILE A 1 87 ? 26.690 -12.704 -25.686 1.00 75.36 85 ILE B O 1
ATOM 646 N N . PHE A 1 88 ? 25.353 -12.120 -23.963 1.00 77.54 86 PHE B N 1
ATOM 647 C CA . PHE A 1 88 ? 24.890 -13.489 -23.783 1.00 76.64 86 PHE B CA 1
ATOM 648 C C . PHE A 1 88 ? 24.179 -14.001 -25.029 1.00 80.18 86 PHE B C 1
ATOM 649 O O . PHE A 1 88 ? 24.544 -15.049 -25.573 1.00 73.50 86 PHE B O 1
ATOM 657 N N . CYS A 1 89 ? 23.158 -13.274 -25.494 1.00 83.15 87 CYS B N 1
ATOM 658 C CA . CYS A 1 89 ? 22.374 -13.745 -26.634 1.00 77.13 87 CYS B CA 1
ATOM 659 C C . CYS A 1 89 ? 23.233 -13.897 -27.883 1.00 82.60 87 CYS B C 1
ATOM 660 O O . CYS A 1 89 ? 23.044 -14.836 -28.666 1.00 84.04 87 CYS B O 1
ATOM 663 N N . MET A 1 90 ? 24.178 -12.980 -28.089 1.00 83.82 88 MET B N 1
ATOM 664 C CA . MET A 1 90 ? 25.105 -13.095 -29.209 1.00 75.37 88 MET B CA 1
ATOM 665 C C . MET A 1 90 ? 25.959 -14.353 -29.091 1.00 80.29 88 MET B C 1
ATOM 666 O O . MET A 1 90 ? 26.120 -15.100 -30.061 1.00 93.45 88 MET B O 1
ATOM 671 N N . HIS A 1 91 ? 26.535 -14.590 -27.907 1.00 95.66 89 HIS B N 1
ATOM 672 C CA . HIS A 1 91 ? 27.461 -15.709 -27.733 1.00 95.87 89 HIS B CA 1
ATOM 673 C C . HIS A 1 91 ? 26.784 -17.061 -27.939 1.00 95.94 89 HIS B C 1
ATOM 674 O O . HIS A 1 91 ? 27.388 -17.982 -28.499 1.00 104.23 89 HIS B O 1
ATOM 681 N N . HIS A 1 92 ? 25.543 -17.210 -27.483 1.00 94.50 90 HIS B N 1
ATOM 682 C CA . HIS A 1 92 ? 24.837 -18.481 -27.576 1.00 94.78 90 HIS B CA 1
ATOM 683 C C . HIS A 1 92 ? 23.868 -18.534 -28.746 1.00 99.70 90 HIS B C 1
ATOM 684 O O . HIS A 1 92 ? 23.052 -19.459 -28.816 1.00 107.63 90 HIS B O 1
ATOM 691 N N . GLN A 1 93 ? 23.948 -17.573 -29.668 1.00 100.41 91 GLN B N 1
ATOM 692 C CA . GLN A 1 93 ? 23.141 -17.579 -30.889 1.00 106.81 91 GLN B CA 1
ATOM 693 C C . GLN A 1 93 ? 21.654 -17.734 -30.582 1.00 105.19 91 GLN B C 1
ATOM 694 O O . GLN A 1 93 ? 20.904 -18.324 -31.364 1.00 110.15 91 GLN B O 1
ATOM 700 N N . ARG A 1 94 ? 21.214 -17.209 -29.441 1.00 85.81 92 ARG B N 1
ATOM 701 C CA . ARG A 1 94 ? 19.825 -17.316 -29.029 1.00 88.44 92 ARG B CA 1
ATOM 702 C C . ARG A 1 94 ? 19.165 -15.944 -29.044 1.00 86.69 92 ARG B C 1
ATOM 703 O O . ARG A 1 94 ? 19.829 -14.906 -29.093 1.00 88.36 92 ARG B O 1
ATOM 711 N N . CYS A 1 95 ? 17.839 -15.956 -28.998 1.00 92.75 93 CYS B N 1
ATOM 712 C CA . CYS A 1 95 ? 17.068 -14.736 -29.175 1.00 97.42 93 CYS B CA 1
ATOM 713 C C . CYS A 1 95 ? 17.157 -13.840 -27.946 1.00 91.94 93 CYS B C 1
ATOM 714 O O . CYS A 1 95 ? 17.334 -14.304 -26.817 1.00 97.79 93 CYS B O 1
ATOM 717 N N . VAL A 1 96 ? 17.009 -12.544 -28.179 1.00 80.49 94 VAL B N 1
ATOM 718 C CA . VAL A 1 96 ? 16.839 -11.605 -27.061 1.00 71.53 94 VAL B CA 1
ATOM 719 C C . VAL A 1 96 ? 15.471 -11.816 -26.453 1.00 79.62 94 VAL B C 1
ATOM 720 O O . VAL A 1 96 ? 14.478 -11.969 -27.190 1.00 85.82 94 VAL B O 1
ATOM 724 N N . PRO A 1 97 ? 15.346 -11.860 -25.124 1.00 94.26 95 PRO B N 1
ATOM 725 C CA . PRO A 1 97 ? 14.055 -12.159 -24.496 1.00 95.95 95 PRO B CA 1
ATOM 726 C C . PRO A 1 97 ? 12.974 -11.139 -24.829 1.00 97.28 95 PRO B C 1
ATOM 727 O O . PRO A 1 97 ? 13.224 -10.039 -25.327 1.00 93.13 95 PRO B O 1
ATOM 731 N N . ARG A 1 98 ? 11.736 -11.550 -24.535 1.00 107.74 96 ARG B N 1
ATOM 732 C CA . ARG A 1 98 ? 10.560 -10.713 -24.762 1.00 114.93 96 ARG B CA 1
ATOM 733 C C . ARG A 1 98 ? 10.722 -9.335 -24.128 1.00 116.97 96 ARG B C 1
ATOM 734 O O . ARG A 1 98 ? 10.518 -8.308 -24.787 1.00 113.85 96 ARG B O 1
ATOM 742 N N . ALA A 1 99 ? 11.066 -9.301 -22.839 1.00 119.09 97 ALA B N 1
ATOM 743 C CA . ALA A 1 99 ? 11.349 -8.071 -22.095 1.00 119.07 97 ALA B CA 1
ATOM 744 C C . ALA A 1 99 ? 10.094 -7.208 -21.922 1.00 113.14 97 ALA B C 1
ATOM 745 O O . ALA A 1 99 ? 10.056 -6.030 -22.287 1.00 100.22 97 ALA B O 1
ATOM 747 N N . GLU A 1 100 ? 9.059 -7.822 -21.338 1.00 115.28 98 GLU B N 1
ATOM 748 C CA . GLU A 1 100 ? 7.940 -7.043 -20.812 1.00 122.33 98 GLU B CA 1
ATOM 749 C C . GLU A 1 100 ? 8.404 -6.092 -19.714 1.00 112.61 98 GLU B C 1
ATOM 750 O O . GLU A 1 100 ? 7.873 -4.984 -19.577 1.00 107.91 98 GLU B O 1
ATOM 756 N N . HIS A 1 101 ? 9.385 -6.511 -18.932 1.00 102.18 99 HIS B N 1
ATOM 757 C CA . HIS A 1 101 ? 10.099 -5.721 -17.950 1.00 98.60 99 HIS B CA 1
ATOM 758 C C . HIS A 1 101 ? 11.548 -5.554 -18.389 1.00 96.85 99 HIS B C 1
ATOM 759 O O . HIS A 1 101 ? 12.040 -6.317 -19.232 1.00 95.70 99 HIS B O 1
ATOM 766 N N . PRO A 1 102 ? 12.273 -4.568 -17.859 1.00 88.05 100 PRO B N 1
ATOM 767 C CA . PRO A 1 102 ? 13.702 -4.468 -18.181 1.00 82.30 100 PRO B CA 1
ATOM 768 C C . PRO A 1 102 ? 14.466 -5.678 -17.653 1.00 83.96 100 PRO B C 1
ATOM 769 O O . PRO A 1 102 ? 14.178 -6.195 -16.570 1.00 93.70 100 PRO B O 1
ATOM 773 N N . VAL A 1 103 ? 15.436 -6.135 -18.444 1.00 74.04 101 VAL B N 1
ATOM 774 C CA . VAL A 1 103 ? 16.243 -7.314 -18.139 1.00 68.47 101 VAL B CA 1
ATOM 775 C C . VAL A 1 103 ? 17.716 -6.922 -18.188 1.00 80.50 101 VAL B C 1
ATOM 776 O O . VAL A 1 103 ? 18.208 -6.496 -19.239 1.00 78.15 101 VAL B O 1
ATOM 780 N N . TYR A 1 104 ? 18.431 -7.100 -17.068 1.00 76.48 102 TYR B N 1
ATOM 781 C CA . TYR A 1 104 ? 19.801 -6.597 -16.958 1.00 66.04 102 TYR B CA 1
ATOM 782 C C . TYR A 1 104 ? 20.857 -7.605 -17.410 1.00 72.46 102 TYR B C 1
ATOM 783 O O . TYR A 1 104 ? 21.892 -7.205 -17.958 1.00 69.83 102 TYR B O 1
ATOM 792 N N . ASN A 1 105 ? 20.662 -8.893 -17.137 1.00 64.32 103 ASN B N 1
ATOM 793 C CA . ASN A 1 105 ? 21.584 -9.920 -17.606 1.00 63.36 103 ASN B CA 1
ATOM 794 C C . ASN A 1 105 ? 20.796 -11.214 -17.768 1.00 66.60 103 ASN B C 1
ATOM 795 O O . ASN A 1 105 ? 19.615 -11.290 -17.420 1.00 72.99 103 ASN B O 1
ATOM 800 N N . MET A 1 106 ? 21.463 -12.246 -18.278 1.00 59.02 104 MET B N 1
ATOM 801 C CA . MET A 1 106 ? 20.818 -13.518 -18.569 1.00 66.17 104 MET B CA 1
ATOM 802 C C . MET A 1 106 ? 21.305 -14.640 -17.663 1.00 75.72 104 MET B C 1
ATOM 803 O O . MET A 1 106 ? 21.207 -15.816 -18.031 1.00 78.16 104 MET B O 1
ATOM 808 N N . VAL A 1 107 ? 21.805 -14.301 -16.474 1.00 69.43 105 VAL B N 1
ATOM 809 C CA . VAL A 1 107 ? 22.349 -15.315 -15.576 1.00 75.02 105 VAL B CA 1
ATOM 810 C C . VAL A 1 107 ? 21.270 -16.321 -15.196 1.00 75.03 105 VAL B C 1
ATOM 811 O O . VAL A 1 107 ? 21.541 -17.519 -15.043 1.00 75.86 105 VAL B O 1
ATOM 815 N N . MET A 1 108 ? 20.030 -15.859 -15.043 1.00 66.53 106 MET B N 1
ATOM 816 C CA . MET A 1 108 ? 18.944 -16.746 -14.651 1.00 71.36 106 MET B CA 1
ATOM 817 C C . MET A 1 108 ? 17.983 -17.067 -15.795 1.00 78.86 106 MET B C 1
ATOM 818 O O . MET A 1 108 ? 16.834 -17.440 -15.539 1.00 78.75 106 MET B O 1
ATOM 823 N N . SER A 1 109 ? 18.424 -16.960 -17.047 1.00 72.70 107 SER B N 1
ATOM 824 C CA . SER A 1 109 ? 17.593 -17.436 -18.144 1.00 75.33 107 SER B CA 1
ATOM 825 C C . SER A 1 109 ? 17.479 -18.953 -18.064 1.00 77.91 107 SER B C 1
ATOM 826 O O . SER A 1 109 ? 18.384 -19.636 -17.578 1.00 78.69 107 SER B O 1
ATOM 829 N N . ASP A 1 110 ? 16.328 -19.470 -18.489 1.00 73.00 108 ASP B N 1
ATOM 830 C CA . ASP A 1 110 ? 15.924 -20.875 -18.403 1.00 80.35 108 ASP B CA 1
ATOM 831 C C . ASP A 1 110 ? 15.531 -21.247 -16.978 1.00 77.19 108 ASP B C 1
ATOM 832 O O . ASP A 1 110 ? 15.224 -22.419 -16.723 1.00 68.70 108 ASP B O 1
ATOM 837 N N . VAL A 1 111 ? 15.528 -20.298 -16.045 1.00 69.42 109 VAL B N 1
ATOM 838 C CA . VAL A 1 111 ? 15.094 -20.527 -14.675 1.00 60.73 109 VAL B CA 1
ATOM 839 C C . VAL A 1 111 ? 13.698 -19.951 -14.509 1.00 65.95 109 VAL B C 1
ATOM 840 O O . VAL A 1 111 ? 13.465 -18.772 -14.805 1.00 65.18 109 VAL B O 1
ATOM 844 N N . THR A 1 112 ? 12.771 -20.777 -14.038 1.00 63.13 110 THR B N 1
ATOM 845 C CA . THR A 1 112 ? 11.415 -20.347 -13.725 1.00 71.45 110 THR B CA 1
ATOM 846 C C . THR A 1 112 ? 11.143 -20.678 -12.264 1.00 76.19 110 THR B C 1
ATOM 847 O O . THR A 1 112 ? 11.303 -21.831 -11.847 1.00 74.77 110 THR B O 1
ATOM 851 N N . ILE A 1 113 ? 10.737 -19.677 -11.483 1.00 62.65 111 ILE B N 1
ATOM 852 C CA . ILE A 1 113 ? 10.603 -19.871 -10.048 1.00 72.75 111 ILE B CA 1
ATOM 853 C C . ILE A 1 113 ? 9.192 -19.527 -9.605 1.00 73.52 111 ILE B C 1
ATOM 854 O O . ILE A 1 113 ? 8.461 -18.780 -10.260 1.00 76.89 111 ILE B O 1
ATOM 859 N N . SER A 1 114 ? 8.825 -20.092 -8.459 1.00 76.93 112 SER B N 1
ATOM 860 C CA . SER A 1 114 ? 7.663 -19.693 -7.686 1.00 72.71 112 SER B CA 1
ATOM 861 C C . SER A 1 114 ? 8.088 -19.611 -6.226 1.00 68.79 112 SER B C 1
ATOM 862 O O . SER A 1 114 ? 9.135 -20.133 -5.837 1.00 69.14 112 SER B O 1
ATOM 865 N N . CYS A 1 115 ? 7.290 -18.925 -5.420 1.00 67.51 113 CYS B N 1
ATOM 866 C CA . CYS A 1 115 ? 7.626 -18.706 -4.024 1.00 67.90 113 CYS B CA 1
ATOM 867 C C . CYS A 1 115 ? 6.568 -19.300 -3.106 1.00 68.91 113 CYS B C 1
ATOM 868 O O . CYS A 1 115 ? 5.416 -19.506 -3.498 1.00 71.42 113 CYS B O 1
ATOM 871 N N . THR A 1 116 ? 6.987 -19.601 -1.878 1.00 72.92 114 THR B N 1
ATOM 872 C CA . THR A 1 116 ? 6.063 -20.023 -0.834 1.00 74.97 114 THR B CA 1
ATOM 873 C C . THR A 1 116 ? 6.684 -19.729 0.524 1.00 65.26 114 THR B C 1
ATOM 874 O O . THR A 1 116 ? 7.907 -19.762 0.683 1.00 63.35 114 THR B O 1
ATOM 878 N N . SER A 1 117 ? 5.821 -19.418 1.494 1.00 68.70 115 SER B N 1
ATOM 879 C CA . SER A 1 117 ? 6.236 -19.175 2.878 1.00 71.35 115 SER B CA 1
ATOM 880 C C . SER A 1 117 ? 7.284 -18.065 2.948 1.00 75.03 115 SER B C 1
ATOM 881 O O . SER A 1 117 ? 8.339 -18.213 3.566 1.00 85.24 115 SER B O 1
ATOM 884 N N . LEU A 1 118 ? 6.998 -16.948 2.283 1.00 72.03 116 LEU B N 1
ATOM 885 C CA . LEU A 1 118 ? 7.880 -15.791 2.306 1.00 72.43 116 LEU B CA 1
ATOM 886 C C . LEU A 1 118 ? 7.100 -14.566 2.753 1.00 76.94 116 LEU B C 1
ATOM 887 O O . LEU A 1 118 ? 5.881 -14.487 2.576 1.00 76.95 116 LEU B O 1
ATOM 892 N N . GLU A 1 119 ? 7.815 -13.610 3.340 1.00 90.57 117 GLU B N 1
ATOM 893 C CA . GLU A 1 119 ? 7.235 -12.299 3.587 1.00 94.26 117 GLU B CA 1
ATOM 894 C C . GLU A 1 119 ? 6.965 -11.609 2.255 1.00 95.39 117 GLU B C 1
ATOM 895 O O . GLU A 1 119 ? 7.679 -11.822 1.272 1.00 92.21 117 GLU B O 1
ATOM 901 N N . LYS A 1 120 ? 5.906 -10.794 2.224 1.00 98.45 118 LYS B N 1
ATOM 902 C CA . LYS A 1 120 ? 5.517 -10.119 0.987 1.00 96.52 118 LYS B CA 1
ATOM 903 C C . LYS A 1 120 ? 6.677 -9.333 0.382 1.00 92.24 118 LYS B C 1
ATOM 904 O O . LYS A 1 120 ? 6.966 -9.454 -0.815 1.00 95.18 118 LYS B O 1
ATOM 910 N N . GLU A 1 121 ? 7.357 -8.521 1.198 1.00 89.92 119 GLU B N 1
ATOM 911 C CA . GLU A 1 121 ? 8.468 -7.716 0.693 1.00 94.14 119 GLU B CA 1
ATOM 912 C C . GLU A 1 121 ? 9.600 -8.592 0.165 1.00 90.43 119 GLU B C 1
ATOM 913 O O . GLU A 1 121 ? 10.177 -8.305 -0.894 1.00 95.39 119 GLU B O 1
ATOM 919 N N . LYS A 1 122 ? 9.936 -9.661 0.892 1.00 85.99 120 LYS B N 1
ATOM 920 C CA . LYS A 1 122 ? 10.970 -10.583 0.434 1.00 81.56 120 LYS B CA 1
ATOM 921 C C . LYS A 1 122 ? 10.590 -11.215 -0.905 1.00 83.80 120 LYS B C 1
ATOM 922 O O . LYS A 1 122 ? 11.427 -11.322 -1.811 1.00 79.01 120 LYS B O 1
ATOM 928 N N . ARG A 1 123 ? 9.328 -11.633 -1.049 1.00 76.35 121 ARG B N 1
ATOM 929 C CA . ARG A 1 123 ? 8.873 -12.215 -2.306 1.00 74.56 121 ARG B CA 1
ATOM 930 C C . ARG A 1 123 ? 8.987 -11.209 -3.445 1.00 87.22 121 ARG B C 1
ATOM 931 O O . ARG A 1 123 ? 9.463 -11.543 -4.534 1.00 74.74 121 ARG B O 1
ATOM 939 N N . GLU A 1 124 ? 8.526 -9.975 -3.221 1.00 83.79 122 GLU B N 1
ATOM 940 C CA . GLU A 1 124 ? 8.657 -8.947 -4.249 1.00 69.23 122 GLU B CA 1
ATOM 941 C C . GLU A 1 124 ? 10.113 -8.736 -4.636 1.00 76.25 122 GLU B C 1
ATOM 942 O O . GLU A 1 124 ? 10.422 -8.500 -5.810 1.00 87.54 122 GLU B O 1
ATOM 948 N N . GLU A 1 125 ? 11.025 -8.804 -3.665 1.00 75.74 123 GLU B N 1
ATOM 949 C CA . GLU A 1 125 ? 12.436 -8.641 -3.999 1.00 82.33 123 GLU B CA 1
ATOM 950 C C . GLU A 1 125 ? 12.932 -9.801 -4.855 1.00 83.32 123 GLU B C 1
ATOM 951 O O . GLU A 1 125 ? 13.638 -9.591 -5.852 1.00 87.64 123 GLU B O 1
ATOM 957 N N . VAL A 1 126 ? 12.568 -11.032 -4.481 1.00 76.01 124 VAL B N 1
ATOM 958 C CA . VAL A 1 126 ? 12.953 -12.200 -5.271 1.00 77.74 124 VAL B CA 1
ATOM 959 C C . VAL A 1 126 ? 12.422 -12.074 -6.693 1.00 80.11 124 VAL B C 1
ATOM 960 O O . VAL A 1 126 ? 13.142 -12.323 -7.667 1.00 78.06 124 VAL B O 1
ATOM 964 N N . HIS A 1 127 ? 11.147 -11.696 -6.825 1.00 84.67 125 HIS B N 1
ATOM 965 C CA . HIS A 1 127 ? 10.552 -11.452 -8.135 1.00 76.44 125 HIS B CA 1
ATOM 966 C C . HIS A 1 127 ? 11.351 -10.426 -8.930 1.00 81.19 125 HIS B C 1
ATOM 967 O O . HIS A 1 127 ? 11.684 -10.653 -10.100 1.00 77.91 125 HIS B O 1
ATOM 974 N N . LYS A 1 128 ? 11.689 -9.298 -8.300 1.00 81.28 126 LYS B N 1
ATOM 975 C CA . LYS A 1 128 ? 12.412 -8.243 -9.004 1.00 77.61 126 LYS B CA 1
ATOM 976 C C . LYS A 1 128 ? 13.761 -8.735 -9.514 1.00 80.57 126 LYS B C 1
ATOM 977 O O . LYS A 1 128 ? 14.069 -8.618 -10.705 1.00 87.84 126 LYS B O 1
ATOM 983 N N . TYR A 1 129 ? 14.582 -9.292 -8.624 1.00 83.67 127 TYR B N 1
ATOM 984 C CA . TYR A 1 129 ? 15.938 -9.649 -9.024 1.00 77.44 127 TYR B CA 1
ATOM 985 C C . TYR A 1 129 ? 15.960 -10.856 -9.953 1.00 78.37 127 TYR B C 1
ATOM 986 O O . TYR A 1 129 ? 16.857 -10.963 -10.796 1.00 80.79 127 TYR B O 1
ATOM 995 N N . VAL A 1 130 ? 14.991 -11.766 -9.832 1.00 79.09 128 VAL B N 1
ATOM 996 C CA . VAL A 1 130 ? 14.914 -12.863 -10.793 1.00 74.96 128 VAL B CA 1
ATOM 997 C C . VAL A 1 130 ? 14.533 -12.331 -12.165 1.00 75.11 128 VAL B C 1
ATOM 998 O O . VAL A 1 130 ? 15.122 -12.717 -13.182 1.00 69.51 128 VAL B O 1
ATOM 1002 N N . GLN A 1 131 ? 13.549 -11.428 -12.214 1.00 79.87 129 GLN B N 1
ATOM 1003 C CA . GLN A 1 131 ? 13.162 -10.828 -13.485 1.00 70.48 129 GLN B CA 1
ATOM 1004 C C . GLN A 1 131 ? 14.322 -10.075 -14.122 1.00 73.45 129 GLN B C 1
ATOM 1005 O O . GLN A 1 131 ? 14.525 -10.151 -15.339 1.00 83.56 129 GLN B O 1
ATOM 1011 N N . MET A 1 132 ? 15.119 -9.375 -13.315 1.00 73.23 130 MET B N 1
ATOM 1012 C CA . MET A 1 132 ? 16.243 -8.633 -13.875 1.00 70.44 130 MET B CA 1
ATOM 1013 C C . MET A 1 132 ? 17.336 -9.555 -14.395 1.00 76.40 130 MET B C 1
ATOM 1014 O O . MET A 1 132 ? 18.102 -9.161 -15.282 1.00 82.73 130 MET B O 1
ATOM 1019 N N . MET A 1 133 ? 17.445 -10.768 -13.856 1.00 76.29 131 MET B N 1
ATOM 1020 C CA . MET A 1 133 ? 18.469 -11.705 -14.295 1.00 76.81 131 MET B CA 1
ATOM 1021 C C . MET A 1 133 ? 17.980 -12.653 -15.389 1.00 72.79 131 MET B C 1
ATOM 1022 O O . MET A 1 133 ? 18.610 -13.690 -15.626 1.00 69.99 131 MET B O 1
ATOM 1027 N N . GLY A 1 134 ? 16.887 -12.316 -16.071 1.00 69.73 132 GLY B N 1
ATOM 1028 C CA . GLY A 1 134 ? 16.452 -13.091 -17.214 1.00 75.50 132 GLY B CA 1
ATOM 1029 C C . GLY A 1 134 ? 15.637 -14.327 -16.904 1.00 73.39 132 GLY B C 1
ATOM 1030 O O . GLY A 1 134 ? 15.424 -15.148 -17.805 1.00 77.78 132 GLY B O 1
ATOM 1031 N N . GLY A 1 135 ? 15.203 -14.509 -15.658 1.00 68.24 133 GLY B N 1
ATOM 1032 C CA . GLY A 1 135 ? 14.338 -15.614 -15.306 1.00 62.04 133 GLY B CA 1
ATOM 1033 C C . GLY A 1 135 ? 12.867 -15.272 -15.440 1.00 60.11 133 GLY B C 1
ATOM 1034 O O . GLY A 1 135 ? 12.479 -14.135 -15.704 1.00 74.00 133 GLY B O 1
ATOM 1035 N N . ARG A 1 136 ? 12.035 -16.287 -15.220 1.00 63.87 134 ARG B N 1
ATOM 1036 C CA . ARG A 1 136 ? 10.590 -16.128 -15.233 1.00 76.56 134 ARG B CA 1
ATOM 1037 C C . ARG A 1 136 ? 10.029 -16.391 -13.839 1.00 75.77 134 ARG B C 1
ATOM 1038 O O . ARG A 1 136 ? 10.574 -17.187 -13.070 1.00 79.02 134 ARG B O 1
ATOM 1046 N N . VAL A 1 137 ? 8.914 -15.729 -13.534 1.00 74.78 135 VAL B N 1
ATOM 1047 C CA . VAL A 1 137 ? 8.313 -15.748 -12.207 1.00 69.61 135 VAL B CA 1
ATOM 1048 C C . VAL A 1 137 ? 6.845 -16.116 -12.341 1.00 77.43 135 VAL B C 1
ATOM 1049 O O . VAL A 1 137 ? 6.101 -15.458 -13.076 1.00 91.67 135 VAL B O 1
ATOM 1053 N N . TYR A 1 138 ? 6.425 -17.150 -11.619 1.00 85.68 136 TYR B N 1
ATOM 1054 C CA . TYR A 1 138 ? 5.031 -17.566 -11.572 1.00 85.59 136 TYR B CA 1
ATOM 1055 C C . TYR A 1 138 ? 4.523 -17.494 -10.138 1.00 83.45 136 TYR B C 1
ATOM 1056 O O . TYR A 1 138 ? 5.199 -17.962 -9.216 1.00 90.51 136 TYR B O 1
ATOM 1065 N N . ARG A 1 139 ? 3.339 -16.907 -9.947 1.00 83.45 137 ARG B N 1
ATOM 1066 C CA . ARG A 1 139 ? 2.715 -16.934 -8.628 1.00 84.27 137 ARG B CA 1
ATOM 1067 C C . ARG A 1 139 ? 2.432 -18.366 -8.195 1.00 77.84 137 ARG B C 1
ATOM 1068 O O . ARG A 1 139 ? 2.950 -18.840 -7.179 1.00 91.54 137 ARG B O 1
ATOM 1076 N N . ASP A 1 140 ? 1.615 -19.072 -8.967 1.00 74.27 138 ASP B N 1
ATOM 1077 C CA . ASP A 1 140 ? 1.255 -20.449 -8.681 1.00 71.40 138 ASP B CA 1
ATOM 1078 C C . ASP A 1 140 ? 2.284 -21.396 -9.288 1.00 76.49 138 ASP B C 1
ATOM 1079 O O . ASP A 1 140 ? 3.050 -21.036 -10.183 1.00 83.66 138 ASP B O 1
ATOM 1084 N N . LEU A 1 141 ? 2.282 -22.626 -8.790 1.00 82.56 139 LEU B N 1
ATOM 1085 C CA . LEU A 1 141 ? 3.282 -23.625 -9.146 1.00 74.13 139 LEU B CA 1
ATOM 1086 C C . LEU A 1 141 ? 2.787 -24.441 -10.338 1.00 84.83 139 LEU B C 1
ATOM 1087 O O . LEU A 1 141 ? 1.808 -25.185 -10.225 1.00 94.39 139 LEU B O 1
ATOM 1092 N N . ASN A 1 142 ? 3.450 -24.292 -11.484 1.00 83.48 140 ASN B N 1
ATOM 1093 C CA . ASN A 1 142 ? 3.110 -25.034 -12.693 1.00 84.35 140 ASN B CA 1
ATOM 1094 C C . ASN A 1 142 ? 4.323 -25.836 -13.158 1.00 83.96 140 ASN B C 1
ATOM 1095 O O . ASN A 1 142 ? 5.439 -25.664 -12.663 1.00 89.89 140 ASN B O 1
ATOM 1100 N N . VAL A 1 143 ? 4.079 -26.743 -14.109 1.00 82.90 141 VAL B N 1
ATOM 1101 C CA . VAL A 1 143 ? 5.109 -27.667 -14.584 1.00 76.06 141 VAL B CA 1
ATOM 1102 C C . VAL A 1 143 ? 6.360 -26.947 -15.071 1.00 80.66 141 VAL B C 1
ATOM 1103 O O . VAL A 1 143 ? 7.476 -27.460 -14.923 1.00 91.04 141 VAL B O 1
ATOM 1107 N N . SER A 1 144 ? 6.214 -25.752 -15.648 1.00 81.48 142 SER B N 1
ATOM 1108 C CA . SER A 1 144 ? 7.395 -25.082 -16.182 1.00 79.98 142 SER B CA 1
ATOM 1109 C C . SER A 1 144 ? 8.308 -24.516 -15.096 1.00 79.26 142 SER B C 1
ATOM 1110 O O . SER A 1 144 ? 9.427 -24.100 -15.417 1.00 83.25 142 SER B O 1
ATOM 1113 N N . VAL A 1 145 ? 7.883 -24.520 -13.829 1.00 78.72 143 VAL B N 1
ATOM 1114 C CA . VAL A 1 145 ? 8.731 -24.032 -12.743 1.00 76.14 143 VAL B CA 1
ATOM 1115 C C . VAL A 1 145 ? 9.910 -24.975 -12.547 1.00 75.95 143 VAL B C 1
ATOM 1116 O O . VAL A 1 145 ? 9.737 -26.192 -12.407 1.00 65.93 143 VAL B O 1
ATOM 1120 N N . THR A 1 146 ? 11.120 -24.414 -12.547 1.00 73.63 144 THR B N 1
ATOM 1121 C CA . THR A 1 146 ? 12.350 -25.182 -12.382 1.00 69.93 144 THR B CA 1
ATOM 1122 C C . THR A 1 146 ? 12.878 -25.201 -10.953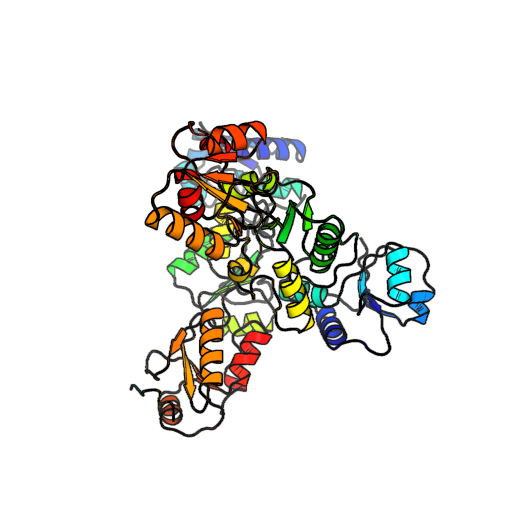 1.00 73.28 144 THR B C 1
ATOM 1123 O O . THR A 1 146 ? 13.564 -26.157 -10.577 1.00 75.13 144 THR B O 1
ATOM 1127 N N . HIS A 1 147 ? 12.604 -24.165 -10.160 1.00 68.36 145 HIS B N 1
ATOM 1128 C CA . HIS A 1 147 ? 13.082 -24.060 -8.788 1.00 61.55 145 HIS B CA 1
ATOM 1129 C C . HIS A 1 147 ? 12.018 -23.407 -7.922 1.00 65.74 145 HIS B C 1
ATOM 1130 O O . HIS A 1 147 ? 11.424 -22.401 -8.313 1.00 72.73 145 HIS B O 1
ATOM 1137 N N . LEU A 1 148 ? 11.793 -23.959 -6.737 1.00 70.48 146 LEU B N 1
ATOM 1138 C CA . LEU A 1 148 ? 10.921 -23.331 -5.757 1.00 69.84 146 LEU B CA 1
ATOM 1139 C C . LEU A 1 148 ? 11.762 -22.556 -4.752 1.00 68.50 146 LEU B C 1
ATOM 1140 O O . LEU A 1 148 ? 12.800 -23.039 -4.293 1.00 65.68 146 LEU B O 1
ATOM 1145 N N . ILE A 1 149 ? 11.316 -21.347 -4.424 1.00 66.14 147 ILE B N 1
ATOM 1146 C CA . ILE A 1 149 ? 11.958 -20.506 -3.421 1.00 65.38 147 ILE B CA 1
ATOM 1147 C C . ILE A 1 149 ? 11.057 -20.504 -2.197 1.00 73.07 147 ILE B C 1
ATOM 1148 O O . ILE A 1 149 ? 9.865 -20.186 -2.300 1.00 65.71 147 ILE B O 1
ATOM 1153 N N . ALA A 1 150 ? 11.622 -20.866 -1.044 1.00 75.06 148 ALA B N 1
ATOM 1154 C CA . ALA A 1 150 ? 10.840 -21.103 0.161 1.00 73.24 148 ALA B CA 1
ATOM 1155 C C . ALA A 1 150 ? 11.557 -20.553 1.386 1.00 77.40 148 ALA B C 1
ATOM 1156 O O . ALA A 1 150 ? 12.785 -20.628 1.485 1.00 81.75 148 ALA B O 1
ATOM 1158 N N . GLY A 1 151 ? 10.783 -19.974 2.302 1.00 72.32 149 GLY B N 1
ATOM 1159 C CA . GLY A 1 151 ? 11.313 -19.529 3.575 1.00 73.53 149 GLY B CA 1
ATOM 1160 C C . GLY A 1 151 ? 11.117 -20.533 4.697 1.00 81.19 149 GLY B C 1
ATOM 1161 O O . GLY A 1 151 ? 11.833 -20.493 5.702 1.00 78.79 149 GLY B O 1
ATOM 1162 N N . GLU A 1 152 ? 10.139 -21.427 4.545 1.00 77.62 150 GLU B N 1
ATOM 1163 C CA . GLU A 1 152 ? 9.886 -22.496 5.503 1.00 75.10 150 GLU B CA 1
ATOM 1164 C C . GLU A 1 152 ? 9.411 -23.728 4.751 1.00 81.26 150 GLU B C 1
ATOM 1165 O O . GLU A 1 152 ? 8.913 -23.639 3.624 1.00 89.01 150 GLU B O 1
ATOM 1171 N N . VAL A 1 153 ? 9.560 -24.886 5.394 1.00 69.89 151 VAL B N 1
ATOM 1172 C CA . VAL A 1 153 ? 9.001 -26.129 4.873 1.00 69.30 151 VAL B CA 1
ATOM 1173 C C . VAL A 1 153 ? 7.534 -26.226 5.276 1.00 66.88 151 VAL B C 1
ATOM 1174 O O . VAL A 1 153 ? 7.061 -25.452 6.116 1.00 68.58 151 VAL B O 1
ATOM 1178 N N . GLY A 1 154 ? 6.794 -27.153 4.665 1.00 68.49 152 GLY B N 1
ATOM 1179 C CA . GLY A 1 154 ? 5.462 -27.458 5.155 1.00 78.73 152 GLY B CA 1
ATOM 1180 C C . GLY A 1 154 ? 4.278 -27.121 4.271 1.00 80.81 152 GLY B C 1
ATOM 1181 O O . GLY A 1 154 ? 3.295 -27.868 4.254 1.00 84.66 152 GLY B O 1
ATOM 1182 N N . SER A 1 155 ? 4.348 -26.002 3.549 1.00 81.86 153 SER B N 1
ATOM 1183 C CA . SER A 1 155 ? 3.195 -25.498 2.812 1.00 76.62 153 SER B CA 1
ATOM 1184 C C . SER A 1 155 ? 2.766 -26.470 1.713 1.00 76.18 153 SER B C 1
ATOM 1185 O O . SER A 1 155 ? 3.521 -27.351 1.291 1.00 77.16 153 SER B O 1
ATOM 1188 N N . LYS A 1 156 ? 1.521 -26.300 1.255 1.00 79.31 154 LYS B N 1
ATOM 1189 C CA . LYS A 1 156 ? 1.002 -27.133 0.171 1.00 76.77 154 LYS B CA 1
ATOM 1190 C C . LYS A 1 156 ? 1.871 -27.022 -1.076 1.00 75.13 154 LYS B C 1
ATOM 1191 O O . LYS A 1 156 ? 2.191 -28.031 -1.716 1.00 69.52 154 LYS B O 1
ATOM 1197 N N . LYS A 1 157 ? 2.250 -25.792 -1.446 1.00 77.60 155 LYS B N 1
ATOM 1198 C CA . LYS A 1 157 ? 3.124 -25.598 -2.600 1.00 73.11 155 LYS B CA 1
ATOM 1199 C C . LYS A 1 157 ? 4.472 -26.276 -2.387 1.00 82.35 155 LYS B C 1
ATOM 1200 O O . LYS A 1 157 ? 5.017 -26.890 -3.315 1.00 75.32 155 LYS B O 1
ATOM 1206 N N . TYR A 1 158 ? 5.029 -26.164 -1.173 1.00 76.17 156 TYR B N 1
ATOM 1207 C CA . TYR A 1 158 ? 6.279 -26.848 -0.844 1.00 66.85 156 TYR B CA 1
ATOM 1208 C C . TYR A 1 158 ? 6.169 -28.339 -1.128 1.00 70.07 156 TYR B C 1
ATOM 1209 O O . TYR A 1 158 ? 7.024 -28.927 -1.802 1.00 64.42 156 TYR B O 1
ATOM 1218 N N . LEU A 1 159 ? 5.108 -28.967 -0.617 1.00 75.04 157 LEU B N 1
ATOM 1219 C CA . LEU A 1 159 ? 4.930 -30.399 -0.818 1.00 78.54 157 LEU B CA 1
ATOM 1220 C C . LEU A 1 159 ? 4.772 -30.732 -2.298 1.00 76.30 157 LEU B C 1
ATOM 1221 O O . LEU A 1 159 ? 5.380 -31.689 -2.792 1.00 78.00 157 LEU B O 1
ATOM 1226 N N . VAL A 1 160 ? 3.961 -29.953 -3.024 1.00 74.08 158 VAL B N 1
ATOM 1227 C CA . VAL A 1 160 ? 3.780 -30.209 -4.453 1.00 70.33 158 VAL B CA 1
ATOM 1228 C C . VAL A 1 160 ? 5.125 -30.182 -5.169 1.00 71.11 158 VAL B C 1
ATOM 1229 O O . VAL A 1 160 ? 5.464 -31.099 -5.930 1.00 72.11 158 VAL B O 1
ATOM 1233 N N . ALA A 1 161 ? 5.914 -29.132 -4.930 1.00 65.42 159 ALA B N 1
ATOM 1234 C CA . ALA A 1 161 ? 7.220 -29.034 -5.574 1.00 65.34 159 ALA B CA 1
ATOM 1235 C C . ALA A 1 161 ? 8.116 -30.204 -5.188 1.00 67.22 159 ALA B C 1
ATOM 1236 O O . ALA A 1 161 ? 8.864 -30.724 -6.024 1.00 65.88 159 ALA B O 1
ATOM 1238 N N . ALA A 1 162 ? 8.042 -30.640 -3.929 1.00 74.78 160 ALA B N 1
ATOM 1239 C CA . ALA A 1 162 ? 8.868 -31.755 -3.484 1.00 69.93 160 ALA B CA 1
ATOM 1240 C C . ALA A 1 162 ? 8.497 -33.041 -4.208 1.00 69.59 160 ALA B C 1
ATOM 1241 O O . ALA A 1 162 ? 9.375 -33.824 -4.590 1.00 69.94 160 ALA B O 1
ATOM 1243 N N . ASN A 1 163 ? 7.196 -33.292 -4.381 1.00 72.50 161 ASN B N 1
ATOM 1244 C CA . ASN A 1 163 ? 6.764 -34.480 -5.109 1.00 76.35 161 ASN B CA 1
ATOM 1245 C C . ASN A 1 163 ? 7.216 -34.447 -6.563 1.00 71.72 161 ASN B C 1
ATOM 1246 O O . ASN A 1 163 ? 7.452 -35.503 -7.162 1.00 72.01 161 ASN B O 1
ATOM 1251 N N . LEU A 1 164 ? 7.354 -33.254 -7.148 1.00 67.57 162 LEU B N 1
ATOM 1252 C CA . LEU A 1 164 ? 7.901 -33.134 -8.497 1.00 80.42 162 LEU B CA 1
ATOM 1253 C C . LEU A 1 164 ? 9.424 -33.180 -8.537 1.00 75.92 162 LEU B C 1
ATOM 1254 O O . LEU A 1 164 ? 9.996 -32.994 -9.618 1.00 81.38 162 LEU B O 1
ATOM 1259 N N . LYS A 1 165 ? 10.082 -33.423 -7.401 1.00 67.50 163 LYS B N 1
ATOM 1260 C CA . LYS A 1 165 ? 11.543 -33.510 -7.322 1.00 68.08 163 LYS B CA 1
ATOM 1261 C C . LYS A 1 165 ? 12.218 -32.251 -7.865 1.00 63.55 163 LYS B C 1
ATOM 1262 O O . LYS A 1 165 ? 13.211 -32.320 -8.592 1.00 62.29 163 LYS B O 1
ATOM 1268 N N . LYS A 1 166 ? 11.658 -31.092 -7.526 1.00 56.33 164 LYS B N 1
ATOM 1269 C CA . LYS A 1 166 ? 12.253 -29.817 -7.896 1.00 68.76 164 LYS B CA 1
ATOM 1270 C C . LYS A 1 166 ? 13.075 -29.236 -6.748 1.00 78.62 164 LYS B C 1
ATOM 1271 O O . LYS A 1 166 ? 12.730 -29.426 -5.574 1.00 76.75 164 LYS B O 1
ATOM 1277 N N . PRO A 1 167 ? 14.176 -28.556 -7.061 1.00 73.19 165 PRO B N 1
ATOM 1278 C CA . PRO A 1 167 ? 14.984 -27.924 -6.009 1.00 61.16 165 PRO B CA 1
ATOM 1279 C C . PRO A 1 167 ? 14.182 -26.896 -5.223 1.00 68.16 165 PRO B C 1
ATOM 1280 O O . PRO A 1 167 ? 13.475 -26.065 -5.797 1.00 74.00 165 PRO B O 1
ATOM 1284 N N . ILE A 1 168 ? 14.302 -26.956 -3.899 1.00 63.66 166 ILE B N 1
ATOM 1285 C CA . ILE A 1 168 ? 13.680 -25.994 -2.994 1.00 63.86 166 ILE B CA 1
ATOM 1286 C C . ILE A 1 168 ? 14.805 -25.234 -2.304 1.00 61.72 166 ILE B C 1
ATOM 1287 O O . ILE A 1 168 ? 15.526 -25.795 -1.470 1.00 69.82 166 ILE B O 1
ATOM 1292 N N . LEU A 1 169 ? 14.954 -23.959 -2.649 1.00 62.03 167 LEU B N 1
ATOM 1293 C CA . LEU A 1 169 ? 16.095 -23.152 -2.253 1.00 56.04 167 LEU B CA 1
ATOM 1294 C C . LEU A 1 169 ? 15.623 -21.901 -1.521 1.00 67.59 167 LEU B C 1
ATOM 1295 O O . LEU A 1 169 ? 14.464 -21.488 -1.630 1.00 69.52 167 LEU B O 1
ATOM 1300 N N . LEU A 1 170 ? 16.553 -21.284 -0.780 1.00 63.04 168 LEU B N 1
ATOM 1301 C CA . LEU A 1 170 ? 16.369 -20.082 0.020 1.00 66.33 168 LEU B CA 1
ATOM 1302 C C . LEU A 1 170 ? 16.597 -18.830 -0.820 1.00 61.67 168 LEU B C 1
ATOM 1303 O O . LEU A 1 170 ? 17.309 -18.875 -1.828 1.00 71.28 168 LEU B O 1
ATOM 1308 N N . PRO A 1 171 ? 15.986 -17.708 -0.426 1.00 58.55 169 PRO B N 1
ATOM 1309 C CA . PRO A 1 171 ? 16.265 -16.431 -1.110 1.00 56.80 169 PRO B CA 1
ATOM 1310 C C . PRO A 1 171 ? 17.749 -16.103 -1.237 1.00 61.01 169 PRO B C 1
ATOM 1311 O O . PRO A 1 171 ? 18.144 -15.355 -2.150 1.00 72.99 169 PRO B O 1
ATOM 1315 N N . SER A 1 172 ? 18.580 -16.606 -0.317 1.00 71.35 170 SER B N 1
ATOM 1316 C CA . SER A 1 172 ? 20.020 -16.383 -0.398 1.00 69.95 170 SER B CA 1
ATOM 1317 C C . SER A 1 172 ? 20.585 -16.819 -1.744 1.00 69.16 170 SER B C 1
ATOM 1318 O O . SER A 1 172 ? 21.569 -16.242 -2.216 1.00 69.68 170 SER B O 1
ATOM 1321 N N . TRP A 1 173 ? 20.008 -17.859 -2.355 1.00 68.29 171 TRP B N 1
ATOM 1322 C CA . TRP A 1 173 ? 20.441 -18.278 -3.687 1.00 62.54 171 TRP B CA 1
ATOM 1323 C C . TRP A 1 173 ? 20.306 -17.129 -4.679 1.00 65.00 171 TRP B C 1
ATOM 1324 O O . TRP A 1 173 ? 21.242 -16.827 -5.432 1.00 64.75 171 TRP B O 1
ATOM 1335 N N . ILE A 1 174 ? 19.137 -16.481 -4.699 1.00 61.42 172 ILE B N 1
ATOM 1336 C CA . ILE A 1 174 ? 18.948 -15.302 -5.544 1.00 60.90 172 ILE B CA 1
ATOM 1337 C C . ILE A 1 174 ? 19.959 -14.215 -5.189 1.00 67.70 172 ILE B C 1
ATOM 1338 O O . ILE A 1 174 ? 20.616 -13.652 -6.072 1.00 71.62 172 ILE B O 1
ATOM 1343 N N . LYS A 1 175 ? 20.102 -13.907 -3.890 1.00 69.08 173 LYS B N 1
ATOM 1344 C CA . LYS A 1 175 ? 21.034 -12.851 -3.475 1.00 64.70 173 LYS B CA 1
ATOM 1345 C C . LYS A 1 175 ? 22.442 -13.116 -3.992 1.00 63.98 173 LYS B C 1
ATOM 1346 O O . LYS A 1 175 ? 23.097 -12.229 -4.548 1.00 67.54 173 LYS B O 1
ATOM 1352 N N . THR A 1 176 ? 22.938 -14.329 -3.773 1.00 56.31 174 THR B N 1
ATOM 1353 C CA . THR A 1 176 ? 24.266 -14.692 -4.237 1.00 66.04 174 THR B CA 1
ATOM 1354 C C . THR A 1 176 ? 24.363 -14.598 -5.753 1.00 76.22 174 THR B C 1
ATOM 1355 O O . THR A 1 176 ? 25.362 -14.105 -6.285 1.00 68.80 174 THR B O 1
ATOM 1359 N N . LEU A 1 177 ? 23.356 -15.108 -6.468 1.00 71.10 175 LEU B N 1
ATOM 1360 C CA . LEU A 1 177 ? 23.355 -15.005 -7.924 1.00 69.24 175 LEU B CA 1
ATOM 1361 C C . LEU A 1 177 ? 23.498 -13.555 -8.380 1.00 71.06 175 LEU B C 1
ATOM 1362 O O . LEU A 1 177 ? 24.327 -13.239 -9.246 1.00 67.09 175 LEU B O 1
ATOM 1367 N N . TRP A 1 178 ? 22.723 -12.651 -7.775 1.00 63.18 176 TRP B N 1
ATOM 1368 C CA . TRP A 1 178 ? 22.807 -11.238 -8.130 1.00 66.15 176 TRP B CA 1
ATOM 1369 C C . TRP A 1 178 ? 24.185 -10.672 -7.812 1.00 80.54 176 TRP B C 1
ATOM 1370 O O . TRP A 1 178 ? 24.860 -10.111 -8.687 1.00 84.00 176 TRP B O 1
ATOM 1381 N N . GLU A 1 179 ? 24.618 -10.812 -6.555 1.00 78.81 177 GLU B N 1
ATOM 1382 C CA . GLU A 1 179 ? 25.867 -10.198 -6.116 1.00 73.71 177 GLU B CA 1
ATOM 1383 C C . GLU A 1 179 ? 27.042 -10.739 -6.920 1.00 81.23 177 GLU B C 1
ATOM 1384 O O . GLU A 1 179 ? 27.825 -9.974 -7.495 1.00 81.80 177 GLU B O 1
ATOM 1390 N N . LYS A 1 180 ? 27.172 -12.066 -6.972 1.00 77.47 178 LYS B N 1
ATOM 1391 C CA . LYS A 1 180 ? 28.194 -12.709 -7.793 1.00 86.06 178 LYS B CA 1
ATOM 1392 C C . LYS A 1 180 ? 28.116 -12.286 -9.260 1.00 83.62 178 LYS B C 1
ATOM 1393 O O . LYS A 1 180 ? 29.140 -12.290 -9.953 1.00 83.26 178 LYS B O 1
ATOM 1399 N N . SER A 1 181 ? 26.924 -11.939 -9.768 1.00 81.53 179 SER B N 1
ATOM 1400 C CA . SER A 1 181 ? 26.860 -11.476 -11.155 1.00 85.88 179 SER B CA 1
ATOM 1401 C C . SER A 1 181 ? 27.426 -10.065 -11.286 1.00 85.82 179 SER B C 1
ATOM 1402 O O . SER A 1 181 ? 28.134 -9.765 -12.254 1.00 81.92 179 SER B O 1
ATOM 1405 N N . GLN A 1 182 ? 27.127 -9.182 -10.322 1.00 87.34 180 GLN B N 1
ATOM 1406 C CA . GLN A 1 182 ? 27.656 -7.820 -10.385 1.00 80.22 180 GLN B CA 1
ATOM 1407 C C . GLN A 1 182 ? 29.167 -7.787 -10.172 1.00 85.11 180 GLN B C 1
ATOM 1408 O O . GLN A 1 182 ? 29.843 -6.880 -10.671 1.00 79.58 180 GLN B O 1
ATOM 1414 N N . GLU A 1 183 ? 29.712 -8.754 -9.434 1.00 93.25 181 GLU B N 1
ATOM 1415 C CA . GLU A 1 183 ? 31.154 -8.883 -9.265 1.00 90.99 181 GLU B CA 1
ATOM 1416 C C . GLU A 1 183 ? 31.826 -9.559 -10.456 1.00 90.48 181 GLU B C 1
ATOM 1417 O O . GLU A 1 183 ? 33.031 -9.826 -10.398 1.00 99.30 181 GLU B O 1
ATOM 1423 N N . LYS A 1 184 ? 31.069 -9.836 -11.522 1.00 91.75 182 LYS B N 1
ATOM 1424 C CA . LYS A 1 184 ? 31.572 -10.488 -12.737 1.00 87.30 182 LYS B CA 1
ATOM 1425 C C . LYS A 1 184 ? 32.295 -11.794 -12.423 1.00 88.23 182 LYS B C 1
ATOM 1426 O O . LYS A 1 184 ? 33.254 -12.167 -13.105 1.00 88.46 182 LYS B O 1
ATOM 1432 N N . LYS A 1 185 ? 31.831 -12.504 -11.390 1.00 87.95 183 LYS B N 1
ATOM 1433 C CA . LYS A 1 185 ? 32.370 -13.817 -11.062 1.00 90.49 183 LYS B CA 1
ATOM 1434 C C . LYS A 1 185 ? 31.613 -14.960 -11.726 1.00 84.11 183 LYS B C 1
ATOM 1435 O O . LYS A 1 185 ? 32.167 -16.060 -11.853 1.00 74.97 183 LYS B O 1
ATOM 1441 N N . ILE A 1 186 ? 30.368 -14.739 -12.141 1.00 82.55 184 ILE B N 1
ATOM 1442 C CA . ILE A 1 186 ? 29.545 -15.783 -12.736 1.00 91.33 184 ILE B CA 1
ATOM 1443 C C . ILE A 1 186 ? 28.898 -15.251 -14.008 1.00 85.29 184 ILE B C 1
ATOM 1444 O O . ILE A 1 186 ? 28.556 -14.066 -14.098 1.00 80.19 184 ILE B O 1
ATOM 1449 N N . THR A 1 187 ? 28.760 -16.127 -15.003 1.00 82.17 185 THR B N 1
ATOM 1450 C CA . THR A 1 187 ? 27.974 -15.838 -16.194 1.00 88.44 185 THR B CA 1
ATOM 1451 C C . THR A 1 187 ? 26.613 -16.524 -16.191 1.00 93.16 185 THR B C 1
ATOM 1452 O O . THR A 1 187 ? 25.711 -16.085 -16.915 1.00 91.13 185 THR B O 1
ATOM 1456 N N . ARG A 1 188 ? 26.440 -17.568 -15.379 1.00 88.19 186 ARG B N 1
ATOM 1457 C CA . ARG A 1 188 ? 25.289 -18.455 -15.458 1.00 81.04 186 ARG B CA 1
ATOM 1458 C C . ARG A 1 188 ? 24.906 -18.908 -14.055 1.00 80.88 186 ARG B C 1
ATOM 1459 O O . ARG A 1 188 ? 25.760 -19.027 -13.174 1.00 82.87 186 ARG B O 1
ATOM 1467 N N . TYR A 1 189 ? 23.610 -19.162 -13.850 1.00 77.05 187 TYR B N 1
ATOM 1468 C CA . TYR A 1 189 ? 23.134 -19.546 -12.523 1.00 76.16 187 TYR B CA 1
ATOM 1469 C C . TYR A 1 189 ? 23.720 -20.870 -12.050 1.00 78.63 187 TYR B C 1
ATOM 1470 O O . TYR A 1 189 ? 23.689 -21.153 -10.846 1.00 84.41 187 TYR B O 1
ATOM 1479 N N . THR A 1 190 ? 24.251 -21.684 -12.961 1.00 74.04 188 THR B N 1
ATOM 1480 C CA . THR A 1 190 ? 24.846 -22.962 -12.593 1.00 74.35 188 THR B CA 1
ATOM 1481 C C . THR A 1 190 ? 26.246 -22.817 -12.018 1.00 77.38 188 THR B C 1
ATOM 1482 O O . THR A 1 190 ? 26.769 -23.786 -11.458 1.00 79.92 188 THR B O 1
ATOM 1486 N N . ASP A 1 191 ? 26.862 -21.638 -12.142 1.00 81.56 189 ASP B N 1
ATOM 1487 C CA . ASP A 1 191 ? 28.232 -21.471 -11.671 1.00 86.87 189 ASP B CA 1
ATOM 1488 C C . ASP A 1 191 ? 28.338 -21.601 -10.155 1.00 82.74 189 ASP B C 1
ATOM 1489 O O . ASP A 1 191 ? 29.348 -22.106 -9.654 1.00 95.85 189 ASP B O 1
ATOM 1494 N N . ILE A 1 192 ? 27.325 -21.166 -9.406 1.00 74.20 190 ILE B N 1
ATOM 1495 C CA . ILE A 1 192 ? 27.332 -21.385 -7.968 1.00 71.99 190 ILE B CA 1
ATOM 1496 C C . ILE A 1 192 ? 26.687 -22.735 -7.687 1.00 76.43 190 ILE B C 1
ATOM 1497 O O . ILE A 1 192 ? 25.919 -23.273 -8.488 1.00 75.84 190 ILE B O 1
ATOM 1502 N N . ASN A 1 193 ? 27.028 -23.296 -6.535 1.00 86.55 191 ASN B N 1
ATOM 1503 C CA . ASN A 1 193 ? 26.602 -24.635 -6.159 1.00 83.75 191 ASN B CA 1
ATOM 1504 C C . ASN A 1 193 ? 25.270 -24.568 -5.420 1.00 82.21 191 ASN B C 1
ATOM 1505 O O . ASN A 1 193 ? 25.135 -23.850 -4.423 1.00 86.73 191 ASN B O 1
ATOM 1510 N N . MET A 1 194 ? 24.290 -25.326 -5.915 1.00 84.59 192 MET B N 1
ATOM 1511 C CA . MET A 1 194 ? 22.931 -25.235 -5.391 1.00 75.30 192 MET B CA 1
ATOM 1512 C C . MET A 1 194 ? 22.838 -25.698 -3.943 1.00 79.59 192 MET B C 1
ATOM 1513 O O . MET A 1 194 ? 22.062 -25.136 -3.164 1.00 78.21 192 MET B O 1
ATOM 1518 N N . GLU A 1 195 ? 23.588 -26.740 -3.566 1.00 82.25 193 GLU B N 1
ATOM 1519 C CA . GLU A 1 195 ? 23.349 -27.371 -2.270 1.00 85.03 193 GLU B CA 1
ATOM 1520 C C . GLU A 1 195 ? 23.713 -26.465 -1.101 1.00 80.25 193 GLU B C 1
ATOM 1521 O O . GLU A 1 195 ? 23.202 -26.668 0.004 1.00 75.20 193 GLU B O 1
ATOM 1527 N N . ASP A 1 196 ? 24.558 -25.460 -1.321 1.00 80.56 194 ASP B N 1
ATOM 1528 C CA . ASP A 1 196 ? 24.850 -24.487 -0.277 1.00 70.47 194 ASP B CA 1
ATOM 1529 C C . ASP A 1 196 ? 23.680 -23.555 0.002 1.00 73.46 194 ASP B C 1
ATOM 1530 O O . ASP A 1 196 ? 23.773 -22.732 0.921 1.00 78.77 194 ASP B O 1
ATOM 1535 N N . PHE A 1 197 ? 22.593 -23.649 -0.768 1.00 73.03 195 PHE B N 1
ATOM 1536 C CA . PHE A 1 197 ? 21.447 -22.769 -0.588 1.00 63.82 195 PHE B CA 1
ATOM 1537 C C . PHE A 1 197 ? 20.134 -23.531 -0.464 1.00 65.97 195 PHE B C 1
ATOM 1538 O O . PHE A 1 197 ? 19.069 -22.901 -0.501 1.00 64.91 195 PHE B O 1
ATOM 1546 N N . LYS A 1 198 ? 20.175 -24.855 -0.300 1.00 68.10 196 LYS B N 1
ATOM 1547 C CA . LYS A 1 198 ? 18.948 -25.621 -0.104 1.00 67.83 196 LYS B CA 1
ATOM 1548 C C . LYS A 1 198 ? 18.198 -25.147 1.133 1.00 67.38 196 LYS B C 1
ATOM 1549 O O . LYS A 1 198 ? 18.786 -24.670 2.107 1.00 76.85 196 LYS B O 1
ATOM 1555 N N . CYS A 1 199 ? 16.886 -25.278 1.082 1.00 68.07 197 CYS B N 1
ATOM 1556 C CA . CYS A 1 199 ? 16.079 -25.036 2.262 1.00 60.74 197 CYS B CA 1
ATOM 1557 C C . CYS A 1 199 ? 16.241 -26.207 3.220 1.00 70.95 197 CYS B C 1
ATOM 1558 O O . CYS A 1 199 ? 16.134 -27.365 2.797 1.00 73.64 197 CYS B O 1
ATOM 1561 N N . PRO A 1 200 ? 16.557 -25.963 4.490 1.00 77.49 198 PRO B N 1
ATOM 1562 C CA . PRO A 1 200 ? 16.732 -27.070 5.434 1.00 72.13 198 PRO B CA 1
ATOM 1563 C C . PRO A 1 200 ? 15.449 -27.869 5.606 1.00 64.68 198 PRO B C 1
ATOM 1564 O O . PRO A 1 200 ? 14.345 -27.326 5.562 1.00 71.73 198 PRO B O 1
ATOM 1568 N N . ILE A 1 201 ? 15.619 -29.175 5.836 1.00 66.59 199 ILE B N 1
ATOM 1569 C CA . ILE A 1 201 ? 14.490 -30.105 5.890 1.00 65.21 199 ILE B CA 1
ATOM 1570 C C . ILE A 1 201 ? 13.466 -29.706 6.952 1.00 60.91 199 ILE B C 1
ATOM 1571 O O . ILE A 1 201 ? 12.261 -29.920 6.771 1.00 59.89 199 ILE B O 1
ATOM 1576 N N . PHE A 1 202 ? 13.908 -29.131 8.072 1.00 66.50 200 PHE B N 1
ATOM 1577 C CA . PHE A 1 202 ? 12.988 -28.815 9.162 1.00 72.80 200 PHE B CA 1
ATOM 1578 C C . PHE A 1 202 ? 12.919 -27.319 9.453 1.00 72.37 200 PHE B C 1
ATOM 1579 O O . PHE A 1 202 ? 12.420 -26.918 10.512 1.00 70.76 200 PHE B O 1
ATOM 1587 N N . LEU A 1 203 ? 13.400 -26.483 8.531 1.00 65.20 201 LEU B N 1
ATOM 1588 C CA . LEU A 1 203 ? 13.345 -25.037 8.714 1.00 70.45 201 LEU B CA 1
ATOM 1589 C C . LEU A 1 203 ? 11.910 -24.575 8.934 1.00 72.19 201 LEU B C 1
ATOM 1590 O O . LEU A 1 203 ? 11.061 -24.692 8.043 1.00 76.17 201 LEU B O 1
ATOM 1595 N N . GLY A 1 204 ? 11.629 -24.068 10.128 1.00 67.84 202 GLY B N 1
ATOM 1596 C CA . GLY A 1 204 ? 10.298 -23.651 10.499 1.00 65.37 202 GLY B CA 1
ATOM 1597 C C . GLY A 1 204 ? 9.572 -24.646 11.372 1.00 66.98 202 GLY B C 1
ATOM 1598 O O . GLY A 1 204 ? 8.525 -24.305 11.940 1.00 57.26 202 GLY B O 1
ATOM 1599 N N . CYS A 1 205 ? 10.105 -25.858 11.505 1.00 57.99 203 CYS B N 1
ATOM 1600 C CA . CYS A 1 205 ? 9.522 -26.852 12.388 1.00 65.55 203 CYS B CA 1
ATOM 1601 C C . CYS A 1 205 ? 9.989 -26.622 13.815 1.00 76.84 203 CYS B C 1
ATOM 1602 O O . CYS A 1 205 ? 11.133 -26.224 14.059 1.00 75.36 203 CYS B O 1
ATOM 1605 N N . ILE A 1 206 ? 9.087 -26.844 14.756 1.00 65.42 204 ILE B N 1
ATOM 1606 C CA . ILE A 1 206 ? 9.417 -26.813 16.171 1.00 72.94 204 ILE B CA 1
ATOM 1607 C C . ILE A 1 206 ? 8.962 -28.154 16.727 1.00 71.35 204 ILE B C 1
ATOM 1608 O O . ILE A 1 206 ? 7.763 -28.388 16.931 1.00 67.62 204 ILE B O 1
ATOM 1613 N N . ILE A 1 207 ? 9.919 -29.051 16.947 1.00 60.49 205 ILE B N 1
ATOM 1614 C CA . ILE A 1 207 ? 9.644 -30.467 17.136 1.00 64.66 205 ILE B CA 1
ATOM 1615 C C . ILE A 1 207 ? 9.738 -30.801 18.618 1.00 76.87 205 ILE B C 1
ATOM 1616 O O . ILE A 1 207 ? 10.659 -30.351 19.315 1.00 68.55 205 ILE B O 1
ATOM 1621 N N . CYS A 1 208 ? 8.754 -31.550 19.101 1.00 74.51 206 CYS B N 1
ATOM 1622 C CA . CYS A 1 208 ? 8.753 -32.154 20.419 1.00 67.64 206 CYS B CA 1
ATOM 1623 C C . CYS A 1 208 ? 8.551 -33.656 20.261 1.00 75.29 206 CYS B C 1
ATOM 1624 O O . CYS A 1 208 ? 7.993 -34.125 19.265 1.00 79.69 206 CYS B O 1
ATOM 1627 N N . VAL A 1 209 ? 9.010 -34.417 21.254 1.00 77.50 207 VAL B N 1
ATOM 1628 C CA . VAL A 1 209 ? 8.848 -35.863 21.252 1.00 71.60 207 VAL B CA 1
ATOM 1629 C C . VAL A 1 209 ? 8.208 -36.298 22.562 1.00 76.96 207 VAL B C 1
ATOM 1630 O O . VAL A 1 209 ? 8.192 -35.564 23.553 1.00 76.35 207 VAL B O 1
ATOM 1634 N N . THR A 1 210 ? 7.662 -37.511 22.545 1.00 74.11 208 THR B N 1
ATOM 1635 C CA . THR A 1 210 ? 7.132 -38.132 23.748 1.00 79.38 208 THR B CA 1
ATOM 1636 C C . THR A 1 210 ? 7.218 -39.642 23.588 1.00 86.04 208 THR B C 1
ATOM 1637 O O . THR A 1 210 ? 7.080 -40.177 22.482 1.00 79.09 208 THR B O 1
ATOM 1641 N N . GLY A 1 211 ? 7.467 -40.319 24.710 1.00 75.51 209 GLY B N 1
ATOM 1642 C CA . GLY A 1 211 ? 7.608 -41.757 24.737 1.00 62.78 209 GLY B CA 1
ATOM 1643 C C . GLY A 1 211 ? 8.955 -42.284 24.296 1.00 68.42 209 GLY B C 1
ATOM 1644 O O . GLY A 1 211 ? 9.182 -43.497 24.375 1.00 72.02 209 GLY B O 1
ATOM 1645 N N . LEU A 1 212 ? 9.862 -41.423 23.847 1.00 75.31 210 LEU B N 1
ATOM 1646 C CA . LEU A 1 212 ? 11.167 -41.878 23.394 1.00 81.35 210 LEU B CA 1
ATOM 1647 C C . LEU A 1 212 ? 12.140 -41.896 24.564 1.00 76.38 210 LEU B C 1
ATOM 1648 O O . LEU A 1 212 ? 12.086 -41.043 25.452 1.00 78.81 210 LEU B O 1
ATOM 1653 N N . CYS A 1 213 ? 13.054 -42.862 24.544 1.00 82.61 211 CYS B N 1
ATOM 1654 C CA . CYS A 1 213 ? 14.099 -42.914 25.555 1.00 77.54 211 CYS B CA 1
ATOM 1655 C C . CYS A 1 213 ? 15.096 -41.773 25.347 1.00 78.43 211 CYS B C 1
ATOM 1656 O O . CYS A 1 213 ? 15.133 -41.125 24.297 1.00 83.69 211 CYS B O 1
ATOM 1659 N N . GLY A 1 214 ? 15.917 -41.537 26.377 1.00 75.59 212 GLY B N 1
ATOM 1660 C CA . GLY A 1 214 ? 16.803 -40.380 26.375 1.00 63.22 212 GLY B CA 1
ATOM 1661 C C . GLY A 1 214 ? 17.752 -40.341 25.193 1.00 70.56 212 GLY B C 1
ATOM 1662 O O . GLY A 1 214 ? 18.018 -39.273 24.634 1.00 83.32 212 GLY B O 1
ATOM 1663 N N . LEU A 1 215 ? 18.295 -41.498 24.809 1.00 64.11 213 LEU B N 1
ATOM 1664 C CA . LEU A 1 215 ? 19.173 -41.549 23.642 1.00 87.14 213 LEU B CA 1
ATOM 1665 C C . LEU A 1 215 ? 18.407 -41.230 22.356 1.00 82.55 213 LEU B C 1
ATOM 1666 O O . LEU A 1 215 ? 18.927 -40.533 21.473 1.00 76.83 213 LEU B O 1
ATOM 1671 N N . ASP A 1 216 ? 17.175 -41.742 22.229 1.00 74.86 214 ASP B N 1
ATOM 1672 C CA . ASP A 1 216 ? 16.351 -41.429 21.064 1.00 73.04 214 ASP B CA 1
ATOM 1673 C C . ASP A 1 216 ? 16.083 -39.931 20.966 1.00 83.05 214 ASP B C 1
ATOM 1674 O O . ASP A 1 216 ? 16.250 -39.330 19.898 1.00 81.94 214 ASP B O 1
ATOM 1679 N N . ARG A 1 217 ? 15.658 -39.305 22.070 1.00 69.60 215 ARG B N 1
ATOM 1680 C CA . ARG A 1 217 ? 15.315 -37.887 21.990 1.00 73.38 215 ARG B CA 1
ATOM 1681 C C . ARG A 1 217 ? 16.554 -37.012 21.846 1.00 79.12 215 ARG B C 1
ATOM 1682 O O . ARG A 1 217 ? 16.468 -35.927 21.265 1.00 85.34 215 ARG B O 1
ATOM 1690 N N . LYS A 1 218 ? 17.709 -37.447 22.360 1.00 78.89 216 LYS B N 1
ATOM 1691 C CA . LYS A 1 218 ? 18.932 -36.702 22.070 1.00 78.07 216 LYS B CA 1
ATOM 1692 C C . LYS A 1 218 ? 19.290 -36.794 20.592 1.00 78.02 216 LYS B C 1
ATOM 1693 O O . LYS A 1 218 ? 19.731 -35.805 19.993 1.00 79.85 216 LYS B O 1
ATOM 1699 N N . GLU A 1 219 ? 19.118 -37.972 19.989 1.00 77.66 217 GLU B N 1
ATOM 1700 C CA . GLU A 1 219 ? 19.374 -38.108 18.556 1.00 83.55 217 GLU B CA 1
ATOM 1701 C C . GLU A 1 219 ? 18.429 -37.226 17.746 1.00 75.65 217 GLU B C 1
ATOM 1702 O O . GLU A 1 219 ? 18.846 -36.557 16.791 1.00 66.35 217 GLU B O 1
ATOM 1708 N N . VAL A 1 220 ? 17.140 -37.237 18.101 1.00 78.57 218 VAL B N 1
ATOM 1709 C CA . VAL A 1 220 ? 16.160 -36.401 17.414 1.00 69.91 218 VAL B CA 1
ATOM 1710 C C . VAL A 1 220 ? 16.506 -34.927 17.571 1.00 77.27 218 VAL B C 1
ATOM 1711 O O . VAL A 1 220 ? 16.411 -34.153 16.615 1.00 78.81 218 VAL B O 1
ATOM 1715 N N . GLN A 1 221 ? 16.873 -34.506 18.785 1.00 73.89 219 GLN B N 1
ATOM 1716 C CA . GLN A 1 221 ? 17.260 -33.114 19.012 1.00 72.24 219 GLN B CA 1
ATOM 1717 C C . GLN A 1 221 ? 18.461 -32.729 18.150 1.00 75.17 219 GLN B C 1
ATOM 1718 O O . GLN A 1 221 ? 18.448 -31.699 17.460 1.00 80.05 219 GLN B O 1
ATOM 1724 N N . GLN A 1 222 ? 19.515 -33.546 18.188 1.00 73.47 220 GLN B N 1
ATOM 1725 C CA . GLN A 1 222 ? 20.710 -33.277 17.393 1.00 79.16 220 GLN B CA 1
ATOM 1726 C C . GLN A 1 222 ? 20.382 -33.159 15.907 1.00 78.11 220 GLN B C 1
ATOM 1727 O O . GLN A 1 222 ? 20.806 -32.207 15.239 1.00 77.45 220 GLN B O 1
ATOM 1733 N N . LEU A 1 223 ? 19.651 -34.141 15.363 1.00 75.25 221 LEU B N 1
ATOM 1734 C CA . LEU A 1 223 ? 19.338 -34.129 13.935 1.00 73.09 221 LEU B CA 1
ATOM 1735 C C . LEU A 1 223 ? 18.415 -32.968 13.575 1.00 78.05 221 LEU B C 1
ATOM 1736 O O . LEU A 1 223 ? 18.598 -32.326 12.533 1.00 72.00 221 LEU B O 1
ATOM 1741 N N . THR A 1 224 ? 17.413 -32.694 14.418 1.00 66.51 222 THR B N 1
ATOM 1742 C CA . THR A 1 224 ? 16.548 -31.535 14.223 1.00 61.61 222 THR B CA 1
ATOM 1743 C C . THR A 1 224 ? 17.364 -30.262 14.062 1.00 73.92 222 THR B C 1
ATOM 1744 O O . THR A 1 224 ? 17.213 -29.534 13.073 1.00 74.52 222 THR B O 1
ATOM 1748 N N . VAL A 1 225 ? 18.242 -29.978 15.029 1.00 78.83 223 VAL B N 1
ATOM 1749 C CA . VAL A 1 225 ? 19.058 -28.769 14.944 1.00 75.18 223 VAL B CA 1
ATOM 1750 C C . VAL A 1 225 ? 19.942 -28.804 13.702 1.00 70.77 223 VAL B C 1
ATOM 1751 O O . VAL A 1 225 ? 20.097 -27.793 13.004 1.00 72.01 223 VAL B O 1
ATOM 1755 N N . LYS A 1 226 ? 20.518 -29.971 13.394 1.00 68.21 224 LYS B N 1
ATOM 1756 C CA . LYS A 1 226 ? 21.401 -30.081 12.235 1.00 69.85 224 LYS B CA 1
ATOM 1757 C C . LYS A 1 226 ? 20.664 -29.741 10.948 1.00 77.41 224 LYS B C 1
ATOM 1758 O O . LYS A 1 226 ? 21.226 -29.101 10.050 1.00 76.83 224 LYS B O 1
ATOM 1764 N N . HIS A 1 227 ? 19.410 -30.178 10.833 1.00 74.21 225 HIS B N 1
ATOM 1765 C CA . HIS A 1 227 ? 18.606 -29.972 9.637 1.00 65.90 225 HIS B CA 1
ATOM 1766 C C . HIS A 1 227 ? 17.690 -28.751 9.743 1.00 72.73 225 HIS B C 1
ATOM 1767 O O . HIS A 1 227 ? 16.583 -28.751 9.189 1.00 66.71 225 HIS B O 1
ATOM 1774 N N . GLY A 1 228 ? 18.127 -27.717 10.467 1.00 72.55 226 GLY B N 1
ATOM 1775 C CA . GLY A 1 228 ? 17.521 -26.399 10.431 1.00 64.95 226 GLY B CA 1
ATOM 1776 C C . GLY A 1 228 ? 16.322 -26.171 11.326 1.00 61.18 226 GLY B C 1
ATOM 1777 O O . GLY A 1 228 ? 15.841 -25.034 11.403 1.00 67.63 226 GLY B O 1
ATOM 1778 N N . GLY A 1 229 ? 15.823 -27.198 12.011 1.00 64.18 227 GLY B N 1
ATOM 1779 C CA . GLY A 1 229 ? 14.672 -27.045 12.876 1.00 67.78 227 GLY B CA 1
ATOM 1780 C C . GLY A 1 229 ? 15.056 -26.700 14.307 1.00 74.00 227 GLY B C 1
ATOM 1781 O O . GLY A 1 229 ? 16.227 -26.608 14.672 1.00 72.55 227 GLY B O 1
ATOM 1782 N N . GLN A 1 230 ? 14.029 -26.504 15.128 1.00 68.07 228 GLN B N 1
ATOM 1783 C CA . GLN A 1 230 ? 14.191 -26.260 16.554 1.00 70.68 228 GLN B CA 1
ATOM 1784 C C . GLN A 1 230 ? 13.610 -27.427 17.337 1.00 77.26 228 GLN B C 1
ATOM 1785 O O . GLN A 1 230 ? 12.577 -27.987 16.957 1.00 71.09 228 GLN B O 1
ATOM 1791 N N . TYR A 1 231 ? 14.289 -27.801 18.420 1.00 80.81 229 TYR B N 1
ATOM 1792 C CA . TYR A 1 231 ? 13.844 -28.871 19.299 1.00 72.63 229 TYR B CA 1
ATOM 1793 C C . TYR A 1 231 ? 13.390 -28.270 20.621 1.00 82.45 229 TYR B C 1
ATOM 1794 O O . TYR A 1 231 ? 13.989 -27.309 21.116 1.00 80.68 229 TYR B O 1
ATOM 1803 N N . MET A 1 232 ? 12.323 -28.832 21.184 1.00 82.43 230 MET B N 1
ATOM 1804 C CA . MET A 1 232 ? 11.820 -28.407 22.481 1.00 71.29 230 MET B CA 1
ATOM 1805 C C . MET A 1 232 ? 11.698 -29.607 23.404 1.00 79.61 230 MET B C 1
ATOM 1806 O O . MET A 1 232 ? 11.131 -30.636 23.019 1.00 74.25 230 MET B O 1
ATOM 1811 N N . GLY A 1 233 ? 12.246 -29.477 24.614 1.00 86.30 231 GLY B N 1
ATOM 1812 C CA . GLY A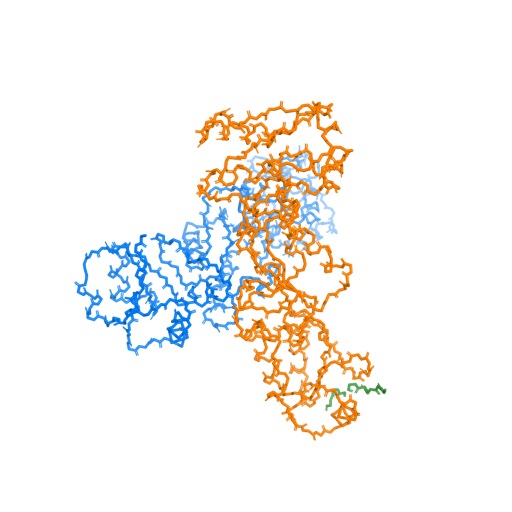 1 233 ? 12.062 -30.521 25.607 1.00 70.96 231 GLY B CA 1
ATOM 1813 C C . GLY A 1 233 ? 10.650 -30.526 26.157 1.00 72.34 231 GLY B C 1
ATOM 1814 O O . GLY A 1 233 ? 10.033 -31.584 26.308 1.00 69.77 231 GLY B O 1
ATOM 1815 N N . GLN A 1 234 ? 10.119 -29.344 26.456 1.00 75.54 232 GLN B N 1
ATOM 1816 C CA . GLN A 1 234 ? 8.759 -29.179 26.947 1.00 82.14 232 GLN B CA 1
ATOM 1817 C C . GLN A 1 234 ? 7.835 -28.813 25.792 1.00 90.45 232 GLN B C 1
ATOM 1818 O O . GLN A 1 234 ? 8.236 -28.102 24.864 1.00 95.85 232 GLN B O 1
ATOM 1824 N N . LEU A 1 235 ? 6.600 -29.305 25.846 1.00 89.58 233 LEU B N 1
ATOM 1825 C CA . LEU A 1 235 ? 5.617 -28.989 24.818 1.00 91.87 233 LEU B CA 1
ATOM 1826 C C . LEU A 1 235 ? 4.964 -27.649 25.149 1.00 93.56 233 LEU B C 1
ATOM 1827 O O . LEU A 1 235 ? 4.298 -27.514 26.180 1.00 97.40 233 LEU B O 1
ATOM 1832 N N . LYS A 1 236 ? 5.120 -26.673 24.257 1.00 99.63 234 LYS B N 1
ATOM 1833 C CA . LYS A 1 236 ? 4.521 -25.354 24.417 1.00 104.41 234 LYS B CA 1
ATOM 1834 C C . LYS A 1 236 ? 3.575 -25.096 23.256 1.00 104.61 234 LYS B C 1
ATOM 1835 O O . LYS A 1 236 ? 3.978 -25.180 22.091 1.00 98.00 234 LYS B O 1
ATOM 1841 N N . MET A 1 237 ? 2.326 -24.771 23.573 1.00 107.20 235 MET B N 1
ATOM 1842 C CA . MET A 1 237 ? 1.376 -24.442 22.527 1.00 107.08 235 MET B CA 1
ATOM 1843 C C . MET A 1 237 ? 1.703 -23.079 21.923 1.00 107.64 235 MET B C 1
ATOM 1844 O O . MET A 1 237 ? 2.435 -22.270 22.502 1.00 111.99 235 MET B O 1
ATOM 1849 N N . ASN A 1 238 ? 1.155 -22.842 20.728 1.00 95.97 236 ASN B N 1
ATOM 1850 C CA . ASN A 1 238 ? 1.507 -21.686 19.903 1.00 99.57 236 ASN B CA 1
ATOM 1851 C C . ASN A 1 238 ? 2.992 -21.688 19.552 1.00 98.78 236 ASN B C 1
ATOM 1852 O O . ASN A 1 238 ? 3.585 -20.634 19.308 1.00 100.28 236 ASN B O 1
ATOM 1857 N N . GLU A 1 239 ? 3.604 -22.875 19.532 1.00 95.35 237 GLU B N 1
ATOM 1858 C CA . GLU A 1 239 ? 5.037 -23.002 19.287 1.00 93.95 237 GLU B CA 1
ATOM 1859 C C . GLU A 1 239 ? 5.362 -24.308 18.564 1.00 87.41 237 GLU B C 1
ATOM 1860 O O . GLU A 1 239 ? 5.906 -24.291 17.455 1.00 86.31 237 GLU B O 1
ATOM 1866 N N A CYS A 1 240 ? 5.023 -25.438 19.182 0.80 85.66 238 CYS B N 1
ATOM 1867 N N B CYS A 1 240 ? 5.030 -25.441 19.176 0.20 85.65 238 CYS B N 1
ATOM 1868 C CA A CYS A 1 240 ? 5.332 -26.742 18.606 0.80 80.91 238 CYS B CA 1
ATOM 1869 C CA B CYS A 1 240 ? 5.387 -26.731 18.599 0.20 80.75 238 CYS B CA 1
ATOM 1870 C C A CYS A 1 240 ? 4.509 -26.983 17.347 0.80 76.40 238 CYS B C 1
ATOM 1871 C C B CYS A 1 240 ? 4.523 -27.035 17.379 0.20 76.76 238 CYS B C 1
ATOM 1872 O O A CYS A 1 240 ? 3.299 -26.741 17.326 0.80 75.91 238 CYS B O 1
ATOM 1873 O O B CYS A 1 240 ? 3.299 -26.881 17.415 0.20 76.04 238 CYS B O 1
ATOM 1878 N N . THR A 1 241 ? 5.168 -27.468 16.296 1.00 72.85 239 THR B N 1
ATOM 1879 C CA . THR A 1 241 ? 4.474 -27.832 15.067 1.00 75.63 239 THR B CA 1
ATOM 1880 C C . THR A 1 241 ? 4.263 -29.332 14.928 1.00 72.88 239 THR B C 1
ATOM 1881 O O . THR A 1 241 ? 3.226 -29.753 14.406 1.00 80.17 239 THR B O 1
ATOM 1885 N N . HIS A 1 242 ? 5.202 -30.143 15.411 1.00 65.53 240 HIS B N 1
ATOM 1886 C CA . HIS A 1 242 ? 5.136 -31.591 15.284 1.00 63.66 240 HIS B CA 1
ATOM 1887 C C . HIS A 1 242 ? 5.478 -32.240 16.614 1.00 81.13 240 HIS B C 1
ATOM 1888 O O . HIS A 1 242 ? 6.507 -31.918 17.219 1.00 77.71 240 HIS B O 1
ATOM 1895 N N . LEU A 1 243 ? 4.616 -33.146 17.065 1.00 81.55 241 LEU B N 1
ATOM 1896 C CA . LEU A 1 243 ? 4.911 -34.012 18.196 1.00 63.89 241 LEU B CA 1
ATOM 1897 C C . LEU A 1 243 ? 5.210 -35.408 17.667 1.00 74.22 241 LEU B C 1
ATOM 1898 O O . LEU A 1 243 ? 4.332 -36.063 17.093 1.00 73.77 241 LEU B O 1
ATOM 1903 N N . ILE A 1 244 ? 6.443 -35.860 17.866 1.00 73.49 242 ILE B N 1
ATOM 1904 C CA . ILE A 1 244 ? 6.835 -37.202 17.460 1.00 69.51 242 ILE B CA 1
ATOM 1905 C C . ILE A 1 244 ? 6.402 -38.176 18.545 1.00 76.60 242 ILE B C 1
ATOM 1906 O O . ILE A 1 244 ? 6.752 -38.010 19.720 1.00 72.94 242 ILE B O 1
ATOM 1911 N N . VAL A 1 245 ? 5.635 -39.191 18.157 1.00 83.35 243 VAL B N 1
ATOM 1912 C CA . VAL A 1 245 ? 5.034 -40.105 19.121 1.00 81.81 243 VAL B CA 1
ATOM 1913 C C . VAL A 1 245 ? 4.615 -41.400 18.441 1.00 93.77 243 VAL B C 1
ATOM 1914 O O . VAL A 1 245 ? 3.804 -41.400 17.509 1.00 101.84 243 VAL B O 1
ATOM 1918 N N . GLN A 1 246 ? 5.160 -42.518 18.914 1.00 109.02 244 GLN B N 1
ATOM 1919 C CA . GLN A 1 246 ? 4.870 -43.803 18.293 1.00 121.33 244 GLN B CA 1
ATOM 1920 C C . GLN A 1 246 ? 3.592 -44.417 18.847 1.00 129.84 244 GLN B C 1
ATOM 1921 O O . GLN A 1 246 ? 2.835 -45.045 18.099 1.00 128.33 244 GLN B O 1
ATOM 1927 N N . GLU A 1 247 ? 3.324 -44.226 20.140 1.00 124.94 245 GLU B N 1
ATOM 1928 C CA . GLU A 1 247 ? 2.160 -44.809 20.781 1.00 125.66 245 GLU B CA 1
ATOM 1929 C C . GLU A 1 247 ? 1.275 -43.699 21.331 1.00 116.57 245 GLU B C 1
ATOM 1930 O O . GLU A 1 247 ? 1.749 -42.863 22.114 1.00 111.55 245 GLU B O 1
ATOM 1936 N N . PRO A 1 248 ? -0.008 -43.694 21.003 1.00 105.29 246 PRO B N 1
ATOM 1937 C CA . PRO A 1 248 ? -0.915 -42.572 21.334 1.00 106.06 246 PRO B CA 1
ATOM 1938 C C . PRO A 1 248 ? -1.409 -42.569 22.776 1.00 105.00 246 PRO B C 1
ATOM 1939 O O . PRO A 1 248 ? -2.570 -42.862 23.078 1.00 109.89 246 PRO B O 1
ATOM 1943 N N . LYS A 1 249 ? -0.520 -42.215 23.703 1.00 106.66 247 LYS B N 1
ATOM 1944 C CA . LYS A 1 249 ? -0.912 -42.061 25.097 1.00 106.22 247 LYS B CA 1
ATOM 1945 C C . LYS A 1 249 ? 0.042 -41.093 25.783 1.00 105.32 247 LYS B C 1
ATOM 1946 O O . LYS A 1 249 ? 1.172 -40.879 25.335 1.00 102.47 247 LYS B O 1
ATOM 1952 N N . GLY A 1 250 ? -0.430 -40.512 26.874 1.00 90.30 248 GLY B N 1
ATOM 1953 C CA . GLY A 1 250 ? 0.353 -39.572 27.651 1.00 95.83 248 GLY B CA 1
ATOM 1954 C C . GLY A 1 250 ? -0.224 -38.167 27.593 1.00 98.99 248 GLY B C 1
ATOM 1955 O O . GLY A 1 250 ? -0.991 -37.801 26.699 1.00 96.46 248 GLY B O 1
ATOM 1956 N N . GLN A 1 251 ? 0.170 -37.363 28.586 1.00 100.40 249 GLN B N 1
ATOM 1957 C CA . GLN A 1 251 ? -0.336 -35.997 28.683 1.00 103.14 249 GLN B CA 1
ATOM 1958 C C . GLN A 1 251 ? 0.143 -35.138 27.516 1.00 101.47 249 GLN B C 1
ATOM 1959 O O . GLN A 1 251 ? -0.611 -34.296 27.008 1.00 103.67 249 GLN B O 1
ATOM 1965 N N . LYS A 1 252 ? 1.388 -35.338 27.072 1.00 101.97 250 LYS B N 1
ATOM 1966 C CA . LYS A 1 252 ? 1.879 -34.630 25.892 1.00 93.04 250 LYS B CA 1
ATOM 1967 C C . LYS A 1 252 ? 1.039 -34.961 24.661 1.00 91.02 250 LYS B C 1
ATOM 1968 O O . LYS A 1 252 ? 0.611 -34.062 23.927 1.00 85.23 250 LYS B O 1
ATOM 1974 N N . TYR A 1 253 ? 0.788 -36.253 24.426 1.00 91.25 251 TYR B N 1
ATOM 1975 C CA . TYR A 1 253 ? 0.024 -36.662 23.250 1.00 82.53 251 TYR B CA 1
ATOM 1976 C C . TYR A 1 253 ? -1.387 -36.091 23.274 1.00 93.58 251 TYR B C 1
ATOM 1977 O O . TYR A 1 253 ? -1.857 -35.529 22.279 1.00 98.06 251 TYR B O 1
ATOM 1986 N N . GLU A 1 254 ? -2.091 -36.246 24.397 1.00 98.23 252 GLU B N 1
ATOM 1987 C CA . GLU A 1 254 ? -3.481 -35.806 24.456 1.00 96.79 252 GLU B CA 1
ATOM 1988 C C . GLU A 1 254 ? -3.578 -34.290 24.378 1.00 91.91 252 GLU B C 1
ATOM 1989 O O . GLU A 1 254 ? -4.526 -33.752 23.793 1.00 99.84 252 GLU B O 1
ATOM 1995 N N . CYS A 1 255 ? -2.613 -33.582 24.968 1.00 85.24 253 CYS B N 1
ATOM 1996 C CA . CYS A 1 255 ? -2.600 -32.130 24.834 1.00 84.38 253 CYS B CA 1
ATOM 1997 C C . CYS A 1 255 ? -2.382 -31.715 23.384 1.00 94.42 253 CYS B C 1
ATOM 1998 O O . CYS A 1 255 ? -3.078 -30.830 22.871 1.00 91.17 253 CYS B O 1
ATOM 2001 N N . ALA A 1 256 ? -1.428 -32.353 22.700 1.00 99.79 254 ALA B N 1
ATOM 2002 C CA . ALA A 1 256 ? -1.228 -32.080 21.281 1.00 84.97 254 ALA B CA 1
ATOM 2003 C C . ALA A 1 256 ? -2.485 -32.382 20.473 1.00 96.17 254 ALA B C 1
ATOM 2004 O O . ALA A 1 256 ? -2.788 -31.681 19.500 1.00 100.37 254 ALA B O 1
ATOM 2006 N N . LYS A 1 257 ? -3.215 -33.441 20.839 1.00 92.01 255 LYS B N 1
ATOM 2007 C CA . LYS A 1 257 ? -4.432 -33.772 20.101 1.00 95.43 255 LYS B CA 1
ATOM 2008 C C . LYS A 1 257 ? -5.523 -32.735 20.329 1.00 92.65 255 LYS B C 1
ATOM 2009 O O . LYS A 1 257 ? -6.250 -32.379 19.395 1.00 95.63 255 LYS B O 1
ATOM 2015 N N . ARG A 1 258 ? -5.656 -32.232 21.559 1.00 96.02 256 ARG B N 1
ATOM 2016 C CA . ARG A 1 258 ? -6.649 -31.193 21.805 1.00 94.85 256 ARG B CA 1
ATOM 2017 C C . ARG A 1 258 ? -6.331 -29.909 21.054 1.00 95.73 256 ARG B C 1
ATOM 2018 O O . ARG A 1 258 ? -7.246 -29.126 20.778 1.00 94.67 256 ARG B O 1
ATOM 2026 N N . TRP A 1 259 ? -5.063 -29.683 20.707 1.00 100.76 257 TRP B N 1
ATOM 2027 C CA . TRP A 1 259 ? -4.628 -28.492 19.990 1.00 98.20 257 TRP B CA 1
ATOM 2028 C C . TRP A 1 259 ? -4.418 -28.740 18.500 1.00 93.25 257 TRP B C 1
ATOM 2029 O O . TRP A 1 259 ? -3.903 -27.859 17.804 1.00 93.17 257 TRP B O 1
ATOM 2040 N N . ASN A 1 260 ? -4.797 -29.920 18.003 1.00 92.41 258 ASN B N 1
ATOM 2041 C CA . ASN A 1 260 ? -4.682 -30.254 16.582 1.00 97.49 258 ASN B CA 1
ATOM 2042 C C . ASN A 1 260 ? -3.263 -30.022 16.066 1.00 91.53 258 ASN B C 1
ATOM 2043 O O . ASN A 1 260 ? -3.054 -29.475 14.982 1.00 92.22 258 ASN B O 1
ATOM 2048 N N . VAL A 1 261 ? -2.277 -30.452 16.845 1.00 86.07 259 VAL B N 1
ATOM 2049 C CA . VAL A 1 261 ? -0.877 -30.405 16.439 1.00 71.71 259 VAL B CA 1
ATOM 2050 C C . VAL A 1 261 ? -0.530 -31.715 15.742 1.00 80.75 259 VAL B C 1
ATOM 2051 O O . VAL A 1 261 ? -1.075 -32.768 16.084 1.00 89.63 259 VAL B O 1
ATOM 2055 N N . HIS A 1 262 ? 0.351 -31.660 14.737 1.00 77.15 260 HIS B N 1
ATOM 2056 C CA . HIS A 1 262 ? 0.759 -32.870 14.038 1.00 79.33 260 HIS B CA 1
ATOM 2057 C C . HIS A 1 262 ? 1.297 -33.892 15.025 1.00 78.53 260 HIS B C 1
ATOM 2058 O O . HIS A 1 262 ? 2.242 -33.615 15.772 1.00 78.68 260 HIS B O 1
ATOM 2065 N N . CYS A 1 263 ? 0.652 -35.048 15.063 1.00 71.07 261 CYS B N 1
ATOM 2066 C CA . CYS A 1 263 ? 1.107 -36.193 15.842 1.00 73.30 261 CYS B CA 1
ATOM 2067 C C . CYS A 1 263 ? 1.585 -37.259 14.864 1.00 75.18 261 CYS B C 1
ATOM 2068 O O . CYS A 1 263 ? 0.775 -37.940 14.229 1.00 80.49 261 CYS B O 1
ATOM 2071 N N . VAL A 1 264 ? 2.901 -37.416 14.750 1.00 77.68 262 VAL B N 1
ATOM 2072 C CA . VAL A 1 264 ? 3.473 -38.301 13.747 1.00 81.87 262 VAL B CA 1
ATOM 2073 C C . VAL A 1 264 ? 4.407 -39.293 14.417 1.00 76.53 262 VAL B C 1
ATOM 2074 O O . VAL A 1 264 ? 4.838 -39.108 15.557 1.00 78.16 262 VAL B O 1
ATOM 2078 N N . THR A 1 265 ? 4.735 -40.344 13.673 1.00 69.70 263 THR B N 1
ATOM 2079 C CA . THR A 1 265 ? 5.660 -41.352 14.151 1.00 70.22 263 THR B CA 1
ATOM 2080 C C . THR A 1 265 ? 7.092 -40.877 13.936 1.00 70.64 263 THR B C 1
ATOM 2081 O O . THR A 1 265 ? 7.348 -39.844 13.314 1.00 67.08 263 THR B O 1
ATOM 2085 N N . THR A 1 266 ? 8.047 -41.666 14.428 1.00 76.80 264 THR B N 1
ATOM 2086 C CA . THR A 1 266 ? 9.446 -41.379 14.147 1.00 76.82 264 THR B CA 1
ATOM 2087 C C . THR A 1 266 ? 9.769 -41.549 12.671 1.00 69.78 264 THR B C 1
ATOM 2088 O O . THR A 1 266 ? 10.725 -40.932 12.175 1.00 73.29 264 THR B O 1
ATOM 2092 N N . GLN A 1 267 ? 8.973 -42.354 11.960 1.00 71.95 265 GLN B N 1
ATOM 2093 C CA . GLN A 1 267 ? 9.218 -42.578 10.542 1.00 68.36 265 GLN B CA 1
ATOM 2094 C C . GLN A 1 267 ? 9.029 -41.302 9.737 1.00 67.64 265 GLN B C 1
ATOM 2095 O O . GLN A 1 267 ? 9.702 -41.112 8.721 1.00 65.71 265 GLN B O 1
ATOM 2101 N N . TRP A 1 268 ? 8.127 -40.418 10.170 1.00 65.02 266 TRP B N 1
ATOM 2102 C CA . TRP A 1 268 ? 8.034 -39.099 9.552 1.00 69.11 266 TRP B CA 1
ATOM 2103 C C . TRP A 1 268 ? 9.366 -38.366 9.620 1.00 66.00 266 TRP B C 1
ATOM 2104 O O . TRP A 1 268 ? 9.842 -37.819 8.619 1.00 70.82 266 TRP B O 1
ATOM 2115 N N . PHE A 1 269 ? 9.976 -38.344 10.804 1.00 70.88 267 PHE B N 1
ATOM 2116 C CA . PHE A 1 269 ? 11.225 -37.619 11.013 1.00 66.07 267 PHE B CA 1
ATOM 2117 C C . PHE A 1 269 ? 12.341 -38.204 10.155 1.00 65.28 267 PHE B C 1
ATOM 2118 O O . PHE A 1 269 ? 12.985 -37.495 9.363 1.00 70.06 267 PHE B O 1
ATOM 2126 N N . PHE A 1 270 ? 12.573 -39.512 10.284 1.00 68.04 268 PHE B N 1
ATOM 2127 C CA . PHE A 1 270 ? 13.722 -40.105 9.610 1.00 72.11 268 PHE B CA 1
ATOM 2128 C C . PHE A 1 270 ? 13.511 -40.204 8.103 1.00 69.77 268 PHE B C 1
ATOM 2129 O O . PHE A 1 270 ? 14.463 -40.034 7.337 1.00 72.58 268 PHE B O 1
ATOM 2137 N N . ASP A 1 271 ? 12.282 -40.491 7.660 1.00 72.54 269 ASP B N 1
ATOM 2138 C CA . ASP A 1 271 ? 11.963 -40.391 6.235 1.00 75.85 269 ASP B CA 1
ATOM 2139 C C . ASP A 1 271 ? 12.204 -38.982 5.710 1.00 74.21 269 ASP B C 1
ATOM 2140 O O . ASP A 1 271 ? 12.695 -38.809 4.588 1.00 61.28 269 ASP B O 1
ATOM 2145 N N . SER A 1 272 ? 11.812 -37.960 6.478 1.00 66.75 270 SER B N 1
ATOM 2146 C CA . SER A 1 272 ? 12.099 -36.593 6.059 1.00 64.71 270 SER B CA 1
ATOM 2147 C C . SER A 1 272 ? 13.593 -36.384 5.852 1.00 75.17 270 SER B C 1
ATOM 2148 O O . SER A 1 272 ? 14.008 -35.776 4.857 1.00 80.30 270 SER B O 1
ATOM 2151 N N . ILE A 1 273 ? 14.426 -36.908 6.755 1.00 73.35 271 ILE B N 1
ATOM 2152 C CA . ILE A 1 273 ? 15.869 -36.770 6.553 1.00 73.46 271 ILE B CA 1
ATOM 2153 C C . ILE A 1 273 ? 16.314 -37.541 5.310 1.00 71.12 271 ILE B C 1
ATOM 2154 O O . ILE A 1 273 ? 17.034 -37.013 4.455 1.00 67.03 271 ILE B O 1
ATOM 2159 N N . GLU A 1 274 ? 15.884 -38.797 5.191 1.00 71.11 272 GLU B N 1
ATOM 2160 C CA . GLU A 1 274 ? 16.364 -39.665 4.121 1.00 73.82 272 GLU B CA 1
ATOM 2161 C C . GLU A 1 274 ? 15.997 -39.124 2.743 1.00 81.61 272 GLU B C 1
ATOM 2162 O O . GLU A 1 274 ? 16.830 -39.111 1.830 1.00 87.50 272 GLU B O 1
ATOM 2168 N N . LYS A 1 275 ? 14.746 -38.699 2.564 1.00 80.38 273 LYS B N 1
ATOM 2169 C CA . LYS A 1 275 ? 14.248 -38.275 1.259 1.00 71.52 273 LYS B CA 1
ATOM 2170 C C . LYS A 1 275 ? 14.522 -36.806 0.957 1.00 78.91 273 LYS B C 1
ATOM 2171 O O . LYS A 1 275 ? 14.232 -36.355 -0.156 1.00 84.24 273 LYS B O 1
ATOM 2177 N N . GLY A 1 276 ? 15.102 -36.063 1.897 1.00 76.56 274 GLY B N 1
ATOM 2178 C CA . GLY A 1 276 ? 15.585 -34.723 1.627 1.00 77.30 274 GLY B CA 1
ATOM 2179 C C . GLY A 1 276 ? 14.571 -33.601 1.705 1.00 73.04 274 GLY B C 1
ATOM 2180 O O . GLY A 1 276 ? 14.890 -32.482 1.280 1.00 66.87 274 GLY B O 1
ATOM 2181 N N . PHE A 1 277 ? 13.371 -33.844 2.236 1.00 67.95 275 PHE B N 1
ATOM 2182 C CA . PHE A 1 277 ? 12.417 -32.764 2.464 1.00 70.00 275 PHE B CA 1
ATOM 2183 C C . PHE A 1 277 ? 11.441 -33.164 3.562 1.00 66.80 275 PHE B C 1
ATOM 2184 O O . PHE A 1 277 ? 11.301 -34.341 3.901 1.00 63.51 275 PHE B O 1
ATOM 2192 N N . CYS A 1 278 ? 10.722 -32.164 4.073 1.00 63.13 276 CYS B N 1
ATOM 2193 C CA . CYS A 1 278 ? 9.766 -32.367 5.160 1.00 65.48 276 CYS B CA 1
ATOM 2194 C C . CYS A 1 278 ? 8.559 -33.125 4.629 1.00 74.65 276 CYS B C 1
ATOM 2195 O O . CYS A 1 278 ? 7.788 -32.588 3.829 1.00 79.75 276 CYS B O 1
ATOM 2198 N N . GLN A 1 279 ? 8.378 -34.361 5.091 1.00 70.83 277 GLN B N 1
ATOM 2199 C CA . GLN A 1 279 ? 7.380 -35.239 4.503 1.00 65.82 277 GLN B CA 1
ATOM 2200 C C . GLN A 1 279 ? 5.965 -34.800 4.856 1.00 74.61 277 GLN B C 1
ATOM 2201 O O . GLN A 1 279 ? 5.725 -34.042 5.802 1.00 70.43 277 GLN B O 1
ATOM 2207 N N . ASP A 1 280 ? 5.018 -35.315 4.077 1.00 77.89 278 ASP B N 1
ATOM 2208 C CA . ASP A 1 280 ? 3.605 -35.056 4.306 1.00 81.21 278 ASP B CA 1
ATOM 2209 C C . ASP A 1 280 ? 3.199 -35.665 5.639 1.00 77.14 278 ASP B C 1
ATOM 2210 O O . ASP A 1 280 ? 3.353 -36.871 5.847 1.00 76.60 278 ASP B O 1
ATOM 2215 N N . GLU A 1 281 ? 2.693 -34.831 6.549 1.00 71.28 279 GLU B N 1
ATOM 2216 C CA . GLU A 1 281 ? 2.343 -35.330 7.875 1.00 71.17 279 GLU B CA 1
ATOM 2217 C C . GLU A 1 281 ? 1.178 -36.315 7.829 1.00 77.19 279 GLU B C 1
ATOM 2218 O O . GLU A 1 281 ? 1.114 -37.232 8.660 1.00 81.38 279 GLU B O 1
ATOM 2224 N N . SER A 1 282 ? 0.289 -36.191 6.835 1.00 75.71 280 SER B N 1
ATOM 2225 C CA . SER A 1 282 ? -0.955 -36.958 6.851 1.00 76.06 280 SER B CA 1
ATOM 2226 C C . SER A 1 282 ? -0.726 -38.456 6.693 1.00 77.68 280 SER B C 1
ATOM 2227 O O . SER A 1 282 ? -1.506 -39.255 7.223 1.00 84.80 280 SER B O 1
ATOM 2230 N N . ILE A 1 283 ? 0.326 -38.865 5.980 1.00 78.30 281 ILE B N 1
ATOM 2231 C CA . ILE A 1 283 ? 0.596 -40.293 5.853 1.00 81.65 281 ILE B CA 1
ATOM 2232 C C . ILE A 1 283 ? 1.157 -40.891 7.138 1.00 88.02 281 ILE B C 1
ATOM 2233 O O . ILE A 1 283 ? 1.161 -42.119 7.290 1.00 89.59 281 ILE B O 1
ATOM 2238 N N . TYR A 1 284 ? 1.694 -40.071 8.046 1.00 83.25 282 TYR B N 1
ATOM 2239 C CA . TYR A 1 284 ? 2.358 -40.595 9.234 1.00 85.52 282 TYR B CA 1
ATOM 2240 C C . TYR A 1 284 ? 1.571 -40.354 10.520 1.00 84.42 282 TYR B C 1
ATOM 2241 O O . TYR A 1 284 ? 2.165 -40.346 11.602 1.00 82.29 282 TYR B O 1
ATOM 2250 N N . LYS A 1 285 ? 0.255 -40.169 10.442 1.00 88.84 283 LYS B N 1
ATOM 2251 C CA . LYS A 1 285 ? -0.497 -39.860 11.655 1.00 90.27 283 LYS B CA 1
ATOM 2252 C C . LYS A 1 285 ? -0.615 -41.081 12.566 1.00 90.16 283 LYS B C 1
ATOM 2253 O O . LYS A 1 285 ? -0.348 -42.219 12.169 1.00 82.02 283 LYS B O 1
ATOM 2259 N N . THR A 1 286 ? -1.000 -40.820 13.814 1.00 94.02 284 THR B N 1
ATOM 2260 C CA . THR A 1 286 ? -1.324 -41.871 14.781 1.00 94.80 284 THR B CA 1
ATOM 2261 C C . THR A 1 286 ? -2.665 -41.601 15.462 1.00 103.01 284 THR B C 1
ATOM 2262 O O . THR A 1 286 ? -3.597 -42.404 15.367 1.00 107.52 284 THR B O 1
ATOM 2266 N N . GLU B 1 9 ? 26.095 -35.089 -28.844 1.00 185.50 7 GLU A N 1
ATOM 2267 C CA . GLU B 1 9 ? 27.008 -36.220 -28.749 1.00 187.89 7 GLU A CA 1
ATOM 2268 C C . GLU B 1 9 ? 26.418 -37.336 -27.878 1.00 194.12 7 GLU A C 1
ATOM 2269 O O . GLU B 1 9 ? 25.612 -37.067 -26.985 1.00 193.77 7 GLU A O 1
ATOM 2275 N N . PRO B 1 10 ? 26.845 -38.578 -28.114 1.00 194.56 8 PRO A N 1
ATOM 2276 C CA . PRO B 1 10 ? 26.238 -39.714 -27.407 1.00 193.66 8 PRO A CA 1
ATOM 2277 C C . PRO B 1 10 ? 26.592 -39.743 -25.927 1.00 195.86 8 PRO A C 1
ATOM 2278 O O . PRO B 1 10 ? 27.604 -39.194 -25.484 1.00 192.29 8 PRO A O 1
ATOM 2282 N N . PHE B 1 11 ? 25.699 -40.368 -25.150 1.00 194.81 9 PHE A N 1
ATOM 2283 C CA . PHE B 1 11 ? 25.796 -40.459 -23.698 1.00 187.18 9 PHE A CA 1
ATOM 2284 C C . PHE B 1 11 ? 25.195 -41.794 -23.237 1.00 183.40 9 PHE A C 1
ATOM 2285 O O . PHE B 1 11 ? 24.125 -41.861 -22.633 1.00 184.93 9 PHE A O 1
ATOM 2293 N N . PHE B 1 12 ? 25.899 -42.888 -23.545 1.00 183.69 10 PHE A N 1
ATOM 2294 C CA . PHE B 1 12 ? 25.451 -44.228 -23.185 1.00 178.18 10 PHE A CA 1
ATOM 2295 C C . PHE B 1 12 ? 25.661 -44.488 -21.698 1.00 170.68 10 PHE A C 1
ATOM 2296 O O . PHE B 1 12 ? 26.605 -43.980 -21.087 1.00 168.49 10 PHE A O 1
ATOM 2304 N N . VAL B 1 13 ? 24.784 -45.310 -21.119 1.00 170.73 11 VAL A N 1
ATOM 2305 C CA . VAL B 1 13 ? 24.908 -45.696 -19.714 1.00 164.99 11 VAL A CA 1
ATOM 2306 C C . VAL B 1 13 ? 24.708 -47.200 -19.529 1.00 164.61 11 VAL A C 1
ATOM 2307 O O . VAL B 1 13 ? 23.573 -47.687 -19.577 1.00 169.90 11 VAL A O 1
ATOM 2311 N N . LYS B 1 14 ? 25.791 -47.955 -19.357 1.00 161.19 12 LYS A N 1
ATOM 2312 C CA . LYS B 1 14 ? 25.703 -49.399 -19.159 1.00 156.61 12 LYS A CA 1
ATOM 2313 C C . LYS B 1 14 ? 25.864 -49.767 -17.682 1.00 148.84 12 LYS A C 1
ATOM 2314 O O . LYS B 1 14 ? 26.665 -49.160 -16.964 1.00 146.31 12 LYS A O 1
ATOM 2320 N N . PHE B 1 15 ? 25.100 -50.772 -17.237 1.00 153.93 13 PHE A N 1
ATOM 2321 C CA . PHE B 1 15 ? 25.098 -51.251 -15.854 1.00 150.20 13 PHE A CA 1
ATOM 2322 C C . PHE B 1 15 ? 25.665 -52.665 -15.780 1.00 155.46 13 PHE A C 1
ATOM 2323 O O . PHE B 1 15 ? 25.151 -53.578 -16.435 1.00 162.05 13 PHE A O 1
ATOM 2331 N N . LEU B 1 16 ? 26.711 -52.844 -14.974 1.00 149.20 14 LEU A N 1
ATOM 2332 C CA . LEU B 1 16 ? 27.372 -54.137 -14.811 1.00 152.03 14 LEU A CA 1
ATOM 2333 C C . LEU B 1 16 ? 26.645 -54.971 -13.761 1.00 159.42 14 LEU A C 1
ATOM 2334 O O . LEU B 1 16 ? 26.615 -54.602 -12.583 1.00 156.44 14 LEU A O 1
ATOM 2339 N N . LYS B 1 17 ? 26.054 -56.088 -14.180 1.00 160.86 15 LYS A N 1
ATOM 2340 C CA . LYS B 1 17 ? 25.423 -57.017 -13.251 1.00 162.23 15 LYS A CA 1
ATOM 2341 C C . LYS B 1 17 ? 26.452 -58.033 -12.761 1.00 163.58 15 LYS A C 1
ATOM 2342 O O . LYS B 1 17 ? 27.427 -58.344 -13.452 1.00 158.81 15 LYS A O 1
ATOM 2348 N N . SER B 1 18 ? 26.225 -58.552 -11.557 1.00 170.24 16 SER A N 1
ATOM 2349 C CA . SER B 1 18 ? 27.155 -59.491 -10.941 1.00 167.71 16 SER A CA 1
ATOM 2350 C C . SER B 1 18 ? 26.394 -60.349 -9.936 1.00 166.94 16 SER A C 1
ATOM 2351 O O . SER B 1 18 ? 25.185 -60.194 -9.742 1.00 161.48 16 SER A O 1
ATOM 2354 N N . SER B 1 19 ? 27.122 -61.275 -9.308 1.00 168.42 17 SER A N 1
ATOM 2355 C CA . SER B 1 19 ? 26.519 -62.159 -8.315 1.00 170.64 17 SER A CA 1
ATOM 2356 C C . SER B 1 19 ? 26.038 -61.383 -7.093 1.00 169.60 17 SER A C 1
ATOM 2357 O O . SER B 1 19 ? 24.912 -61.583 -6.621 1.00 162.67 17 SER A O 1
ATOM 2360 N N . ASP B 1 20 ? 26.880 -60.486 -6.563 1.00 171.23 18 ASP A N 1
ATOM 2361 C CA . ASP B 1 20 ? 26.585 -59.770 -5.317 1.00 175.78 18 ASP A CA 1
ATOM 2362 C C . ASP B 1 20 ? 26.691 -58.258 -5.537 1.00 174.69 18 ASP A C 1
ATOM 2363 O O . ASP B 1 20 ? 27.662 -57.619 -5.122 1.00 169.11 18 ASP A O 1
ATOM 2368 N N . ASN B 1 21 ? 25.682 -57.686 -6.186 1.00 172.95 19 ASN A N 1
ATOM 2369 C CA . ASN B 1 21 ? 25.559 -56.238 -6.258 1.00 168.34 19 ASN A CA 1
ATOM 2370 C C . ASN B 1 21 ? 24.907 -55.706 -4.987 1.00 166.79 19 ASN A C 1
ATOM 2371 O O . ASN B 1 21 ? 24.055 -56.362 -4.380 1.00 166.73 19 ASN A O 1
ATOM 2376 N N . SER B 1 22 ? 25.312 -54.504 -4.589 1.00 168.40 20 SER A N 1
ATOM 2377 C CA . SER B 1 22 ? 24.822 -53.922 -3.350 1.00 164.66 20 SER A CA 1
ATOM 2378 C C . SER B 1 22 ? 23.452 -53.277 -3.563 1.00 164.86 20 SER A C 1
ATOM 2379 O O . SER B 1 22 ? 22.942 -53.182 -4.683 1.00 165.30 20 SER A O 1
ATOM 2382 N N . LYS B 1 23 ? 22.846 -52.836 -2.454 1.00 156.18 21 LYS A N 1
ATOM 2383 C CA . LYS B 1 23 ? 21.577 -52.115 -2.533 1.00 157.01 21 LYS A CA 1
ATOM 2384 C C . LYS B 1 23 ? 21.734 -50.808 -3.298 1.00 158.87 21 LYS A C 1
ATOM 2385 O O . LYS B 1 23 ? 20.787 -50.345 -3.953 1.00 154.92 21 LYS A O 1
ATOM 2391 N N . CYS B 1 24 ? 22.924 -50.203 -3.222 1.00 161.61 22 CYS A N 1
ATOM 2392 C CA . CYS B 1 24 ? 23.228 -49.015 -4.011 1.00 159.25 22 CYS A CA 1
ATOM 2393 C C . CYS B 1 24 ? 22.977 -49.258 -5.492 1.00 152.31 22 CYS A C 1
ATOM 2394 O O . CYS B 1 24 ? 22.434 -48.392 -6.186 1.00 150.38 22 CYS A O 1
ATOM 2397 N N . PHE B 1 25 ? 23.396 -50.422 -5.997 1.00 152.45 23 PHE A N 1
ATOM 2398 C CA . PHE B 1 25 ? 23.169 -50.766 -7.397 1.00 158.71 23 PHE A CA 1
ATOM 2399 C C . PHE B 1 25 ? 21.697 -50.625 -7.775 1.00 162.48 23 PHE A C 1
ATOM 2400 O O . PHE B 1 25 ? 21.359 -49.957 -8.758 1.00 158.88 23 PHE A O 1
ATOM 2408 N N . PHE B 1 26 ? 20.804 -51.267 -7.01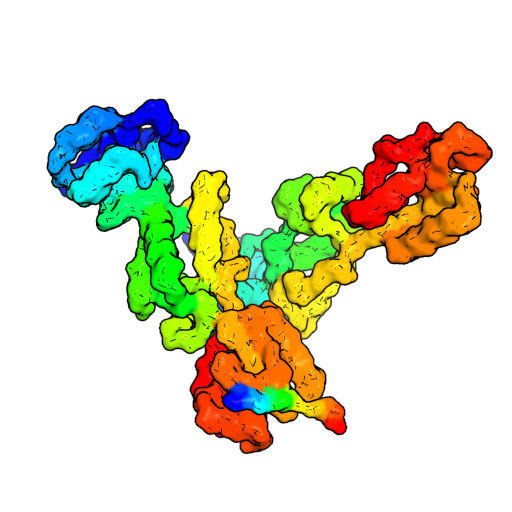5 1.00 161.40 24 PHE A N 1
ATOM 2409 C CA . PHE B 1 26 ? 19.384 -51.221 -7.356 1.00 161.88 24 PHE A CA 1
ATOM 2410 C C . PHE B 1 26 ? 18.801 -49.823 -7.169 1.00 159.82 24 PHE A C 1
ATOM 2411 O O . PHE B 1 26 ? 17.966 -49.386 -7.972 1.00 153.51 24 PHE A O 1
ATOM 2419 N N . LYS B 1 27 ? 19.227 -49.103 -6.126 1.00 157.23 25 LYS A N 1
ATOM 2420 C CA . LYS B 1 27 ? 18.743 -47.735 -5.938 1.00 155.55 25 LYS A CA 1
ATOM 2421 C C . LYS B 1 27 ? 19.118 -46.850 -7.120 1.00 152.59 25 LYS A C 1
ATOM 2422 O O . LYS B 1 27 ? 18.293 -46.074 -7.619 1.00 149.32 25 LYS A O 1
ATOM 2428 N N . ALA B 1 28 ? 20.368 -46.948 -7.576 1.00 148.81 26 ALA A N 1
ATOM 2429 C CA . ALA B 1 28 ? 20.806 -46.174 -8.731 1.00 154.76 26 ALA A CA 1
ATOM 2430 C C . ALA B 1 28 ? 20.094 -46.620 -10.002 1.00 157.94 26 ALA A C 1
ATOM 2431 O O . ALA B 1 28 ? 19.781 -45.794 -10.866 1.00 152.96 26 ALA A O 1
ATOM 2433 N N . LEU B 1 29 ? 19.857 -47.927 -10.145 1.00 159.70 27 LEU A N 1
ATOM 2434 C CA . LEU B 1 29 ? 19.123 -48.427 -11.302 1.00 157.62 27 LEU A CA 1
ATOM 2435 C C . LEU B 1 29 ? 17.721 -47.833 -11.366 1.00 155.94 27 LEU A C 1
ATOM 2436 O O . LEU B 1 29 ? 17.254 -47.437 -12.440 1.00 152.43 27 LEU A O 1
ATOM 2441 N N . GLU B 1 30 ? 17.031 -47.765 -10.224 1.00 160.12 28 GLU A N 1
ATOM 2442 C CA . GLU B 1 30 ? 15.680 -47.211 -10.213 1.00 160.41 28 GLU A CA 1
ATOM 2443 C C . GLU B 1 30 ? 15.680 -45.689 -10.341 1.00 160.41 28 GLU A C 1
ATOM 2444 O O . GLU B 1 30 ? 14.739 -45.117 -10.897 1.00 163.23 28 GLU A O 1
ATOM 2450 N N . SER B 1 31 ? 16.702 -45.018 -9.807 1.00 162.38 29 SER A N 1
ATOM 2451 C CA . SER B 1 31 ? 16.760 -43.559 -9.856 1.00 163.50 29 SER A CA 1
ATOM 2452 C C . SER B 1 31 ? 17.144 -43.034 -11.239 1.00 160.59 29 SER A C 1
ATOM 2453 O O . SER B 1 31 ? 16.610 -42.012 -11.686 1.00 153.88 29 SER A O 1
ATOM 2456 N N . ILE B 1 32 ? 18.072 -43.712 -11.921 1.00 162.79 30 ILE A N 1
ATOM 2457 C CA . ILE B 1 32 ? 18.564 -43.267 -13.227 1.00 160.07 30 ILE A CA 1
ATOM 2458 C C . ILE B 1 32 ? 17.483 -43.294 -14.303 1.00 168.96 30 ILE A C 1
ATOM 2459 O O . ILE B 1 32 ? 17.559 -42.542 -15.284 1.00 172.49 30 ILE A O 1
ATOM 2464 N N . LYS B 1 33 ? 16.467 -44.147 -14.155 1.00 170.64 31 LYS A N 1
ATOM 2465 C CA . LYS B 1 33 ? 15.407 -44.211 -15.158 1.00 169.72 31 LYS A CA 1
ATOM 2466 C C . LYS B 1 33 ? 14.533 -42.963 -15.187 1.00 168.66 31 LYS A C 1
ATOM 2467 O O . LYS B 1 33 ? 13.816 -42.753 -16.171 1.00 168.15 31 LYS A O 1
ATOM 2473 N N . GLU B 1 34 ? 14.580 -42.127 -14.153 1.00 168.22 32 GLU A N 1
ATOM 2474 C CA . GLU B 1 34 ? 13.697 -40.965 -14.059 1.00 164.82 32 GLU A CA 1
ATOM 2475 C C . GLU B 1 34 ? 14.453 -39.692 -14.438 1.00 166.13 32 GLU A C 1
ATOM 2476 O O . GLU B 1 34 ? 14.692 -38.797 -13.626 1.00 161.72 32 GLU A O 1
ATOM 2482 N N . PHE B 1 35 ? 14.827 -39.634 -15.716 1.00 171.93 33 PHE A N 1
ATOM 2483 C CA . PHE B 1 35 ? 15.385 -38.435 -16.334 1.00 179.50 33 PHE A CA 1
ATOM 2484 C C . PHE B 1 35 ? 15.371 -38.592 -17.848 1.00 183.02 33 PHE A C 1
ATOM 2485 O O . PHE B 1 35 ? 14.955 -37.687 -18.578 1.00 182.14 33 PHE A O 1
ATOM 2493 N N . GLN B 1 36 ? 15.829 -39.747 -18.320 1.00 183.87 34 GLN A N 1
ATOM 2494 C CA . GLN B 1 36 ? 15.922 -40.044 -19.738 1.00 182.94 34 GLN A CA 1
ATOM 2495 C C . GLN B 1 36 ? 15.308 -41.411 -20.003 1.00 182.65 34 GLN A C 1
ATOM 2496 O O . GLN B 1 36 ? 15.231 -42.266 -19.117 1.00 180.14 34 GLN A O 1
ATOM 2502 N N . SER B 1 37 ? 14.871 -41.601 -21.242 1.00 178.65 35 SER A N 1
ATOM 2503 C CA . SER B 1 37 ? 14.269 -42.859 -21.646 1.00 177.56 35 SER A CA 1
ATOM 2504 C C . SER B 1 37 ? 15.317 -43.970 -21.662 1.00 176.27 35 SER A C 1
ATOM 2505 O O . SER B 1 37 ? 16.527 -43.727 -21.688 1.00 175.51 35 SER A O 1
ATOM 2508 N N . GLU B 1 38 ? 14.828 -45.211 -21.657 1.00 173.32 36 GLU A N 1
ATOM 2509 C CA . GLU B 1 38 ? 15.680 -46.395 -21.598 1.00 168.01 36 GLU A CA 1
ATOM 2510 C C . GLU B 1 38 ? 16.351 -46.649 -22.940 1.00 168.04 36 GLU A C 1
ATOM 2511 O O . GLU B 1 38 ? 16.738 -47.783 -23.247 1.00 165.22 36 GLU A O 1
ATOM 2517 N N . GLU B 1 39 ? 16.484 -45.597 -23.750 1.00 172.48 37 GLU A N 1
ATOM 2518 C CA . GLU B 1 39 ? 17.057 -45.758 -25.080 1.00 176.90 37 GLU A CA 1
ATOM 2519 C C . GLU B 1 39 ? 18.558 -46.019 -25.004 1.00 179.35 37 GLU A C 1
ATOM 2520 O O . GLU B 1 39 ? 19.102 -46.781 -25.813 1.00 177.75 37 GLU A O 1
ATOM 2526 N N . TYR B 1 40 ? 19.245 -45.402 -24.040 1.00 178.24 38 TYR A N 1
ATOM 2527 C CA . TYR B 1 40 ? 20.672 -45.620 -23.835 1.00 178.41 38 TYR A CA 1
ATOM 2528 C C . TYR B 1 40 ? 20.975 -46.373 -22.543 1.00 178.47 38 TYR A C 1
ATOM 2529 O O . TYR B 1 40 ? 22.089 -46.265 -22.022 1.00 180.54 38 TYR A O 1
ATOM 2538 N N . LEU B 1 41 ? 20.022 -47.143 -22.021 1.00 175.74 39 LEU A N 1
ATOM 2539 C CA . LEU B 1 41 ? 20.173 -47.814 -20.734 1.00 168.10 39 LEU A CA 1
ATOM 2540 C C . LEU B 1 41 ? 20.257 -49.317 -20.970 1.00 166.19 39 LEU A C 1
ATOM 2541 O O . LEU B 1 41 ? 19.335 -49.913 -21.539 1.00 170.20 39 LEU A O 1
ATOM 2546 N N . GLN B 1 42 ? 21.355 -49.925 -20.519 1.00 160.15 40 GLN A N 1
ATOM 2547 C CA . GLN B 1 42 ? 21.591 -51.354 -20.674 1.00 158.12 40 GLN A CA 1
ATOM 2548 C C . GLN B 1 42 ? 21.907 -51.994 -19.327 1.00 155.45 40 GLN A C 1
ATOM 2549 O O . GLN B 1 42 ? 22.321 -51.323 -18.379 1.00 161.73 40 GLN A O 1
ATOM 2555 N N . ILE B 1 43 ? 21.695 -53.307 -19.248 1.00 152.24 41 ILE A N 1
ATOM 2556 C CA . ILE B 1 43 ? 22.196 -54.138 -18.154 1.00 152.49 41 ILE A CA 1
ATOM 2557 C C . ILE B 1 43 ? 23.072 -55.221 -18.771 1.00 157.97 41 ILE A C 1
ATOM 2558 O O . ILE B 1 43 ? 22.587 -56.034 -19.568 1.00 164.62 41 ILE A O 1
ATOM 2563 N N . ILE B 1 44 ? 24.353 -55.239 -18.403 1.00 157.71 42 ILE A N 1
ATOM 2564 C CA . ILE B 1 44 ? 25.324 -56.157 -18.986 1.00 160.28 42 ILE A CA 1
ATOM 2565 C C . ILE B 1 44 ? 25.829 -57.116 -17.914 1.00 164.12 42 ILE A C 1
ATOM 2566 O O . ILE B 1 44 ? 26.053 -56.718 -16.765 1.00 167.21 42 ILE A O 1
ATOM 2571 N N . THR B 1 45 ? 26.012 -58.380 -18.297 1.00 160.23 43 THR A N 1
ATOM 2572 C CA . THR B 1 45 ? 26.570 -59.393 -17.417 1.00 161.74 43 THR A CA 1
ATOM 2573 C C . THR B 1 45 ? 28.094 -59.378 -17.516 1.00 162.62 43 THR A C 1
ATOM 2574 O O . THR B 1 45 ? 28.683 -58.639 -18.309 1.00 160.89 43 THR A O 1
ATOM 2578 N N . GLU B 1 46 ? 28.749 -60.203 -16.696 1.00 161.91 44 GLU A N 1
ATOM 2579 C CA . GLU B 1 46 ? 30.207 -60.263 -16.734 1.00 163.68 44 GLU A CA 1
ATOM 2580 C C . GLU B 1 46 ? 30.711 -60.797 -18.069 1.00 170.07 44 GLU A C 1
ATOM 2581 O O . GLU B 1 46 ? 31.773 -60.385 -18.544 1.00 170.41 44 GLU A O 1
ATOM 2587 N N . GLU B 1 47 ? 29.982 -61.738 -18.674 1.00 171.53 45 GLU A N 1
ATOM 2588 C CA . GLU B 1 47 ? 30.365 -62.259 -19.985 1.00 169.49 45 GLU A CA 1
ATOM 2589 C C . GLU B 1 47 ? 30.443 -61.147 -21.030 1.00 166.97 45 GLU A C 1
ATOM 2590 O O . GLU B 1 47 ? 31.502 -60.901 -21.623 1.00 167.65 45 GLU A O 1
ATOM 2596 N N . GLU B 1 48 ? 29.321 -60.457 -21.262 1.00 165.64 46 GLU A N 1
ATOM 2597 C CA . GLU B 1 48 ? 29.275 -59.431 -22.302 1.00 168.01 46 GLU A CA 1
ATOM 2598 C C . GLU B 1 48 ? 30.234 -58.286 -22.010 1.00 172.15 46 GLU A C 1
ATOM 2599 O O . GLU B 1 48 ? 30.751 -57.658 -22.942 1.00 170.45 46 GLU A O 1
ATOM 2605 N N . ALA B 1 49 ? 30.478 -57.994 -20.733 1.00 166.30 47 ALA A N 1
ATOM 2606 C CA . ALA B 1 49 ? 31.456 -56.970 -20.389 1.00 166.26 47 ALA A CA 1
ATOM 2607 C C . ALA B 1 49 ? 32.861 -57.439 -20.743 1.00 173.08 47 ALA A C 1
ATOM 2608 O O . ALA B 1 49 ? 33.648 -56.689 -21.332 1.00 175.90 47 ALA A O 1
ATOM 2610 N N . LEU B 1 50 ? 33.195 -58.677 -20.368 1.00 172.12 48 LEU A N 1
ATOM 2611 C CA . LEU B 1 50 ? 34.488 -59.255 -20.717 1.00 171.90 48 LEU A CA 1
ATOM 2612 C C . LEU B 1 50 ? 34.721 -59.266 -22.223 1.00 173.67 48 LEU A C 1
ATOM 2613 O O . LEU B 1 50 ? 35.862 -59.104 -22.669 1.00 172.81 48 LEU A O 1
ATOM 2618 N N . LYS B 1 51 ? 33.667 -59.466 -23.024 1.00 171.84 49 LYS A N 1
ATOM 2619 C CA . LYS B 1 51 ? 33.886 -59.623 -24.459 1.00 177.61 49 LYS A CA 1
ATOM 2620 C C . LYS B 1 51 ? 34.234 -58.311 -25.156 1.00 180.58 49 LYS A C 1
ATOM 2621 O O . LYS B 1 51 ? 34.823 -58.349 -26.241 1.00 185.58 49 LYS A O 1
ATOM 2627 N N . ILE B 1 52 ? 33.890 -57.158 -24.575 1.00 177.83 50 ILE A N 1
ATOM 2628 C CA . ILE B 1 52 ? 34.256 -55.892 -25.203 1.00 178.77 50 ILE A CA 1
ATOM 2629 C C . ILE B 1 52 ? 35.760 -55.686 -25.050 1.00 176.50 50 ILE A C 1
ATOM 2630 O O . ILE B 1 52 ? 36.381 -56.169 -24.092 1.00 174.87 50 ILE A O 1
ATOM 2635 N N . LYS B 1 53 ? 36.363 -54.968 -26.001 1.00 173.99 51 LYS A N 1
ATOM 2636 C CA . LYS B 1 53 ? 37.814 -54.833 -25.996 1.00 176.74 51 LYS A CA 1
ATOM 2637 C C . LYS B 1 53 ? 38.326 -53.450 -26.385 1.00 176.62 51 LYS A C 1
ATOM 2638 O O . LYS B 1 53 ? 39.546 -53.256 -26.420 1.00 174.82 51 LYS A O 1
ATOM 2644 N N . GLU B 1 54 ? 37.455 -52.479 -26.657 1.00 175.20 52 GLU A N 1
ATOM 2645 C CA . GLU B 1 54 ? 37.903 -51.126 -26.958 1.00 174.65 52 GLU A CA 1
ATOM 2646 C C . GLU B 1 54 ? 36.996 -50.118 -26.265 1.00 172.94 52 GLU A C 1
ATOM 2647 O O . GLU B 1 54 ? 35.807 -50.370 -26.050 1.00 172.20 52 GLU A O 1
ATOM 2653 N N . ASN B 1 55 ? 37.576 -48.969 -25.919 1.00 169.51 53 ASN A N 1
ATOM 2654 C CA . ASN B 1 55 ? 36.833 -47.902 -25.258 1.00 168.86 53 ASN A CA 1
ATOM 2655 C C . ASN B 1 55 ? 35.935 -47.184 -26.259 1.00 165.35 53 ASN A C 1
ATOM 2656 O O . ASN B 1 55 ? 36.408 -46.659 -27.272 1.00 158.97 53 ASN A O 1
ATOM 2661 N N . ASP B 1 56 ? 34.636 -47.166 -25.960 1.00 165.50 54 ASP A N 1
ATOM 2662 C CA . ASP B 1 56 ? 33.609 -46.556 -26.794 1.00 162.04 54 ASP A CA 1
ATOM 2663 C C . ASP B 1 56 ? 33.027 -45.364 -26.050 1.00 163.10 54 ASP A C 1
ATOM 2664 O O . ASP B 1 56 ? 31.805 -45.175 -26.037 1.00 158.35 54 ASP A O 1
ATOM 2669 N N . ARG B 1 57 ? 33.899 -44.536 -25.468 1.00 166.45 55 ARG A N 1
ATOM 2670 C CA . ARG B 1 57 ? 33.491 -43.521 -24.504 1.00 161.31 55 ARG A CA 1
ATOM 2671 C C . ARG B 1 57 ? 32.570 -44.169 -23.477 1.00 162.71 55 ARG A C 1
ATOM 2672 O O . ARG B 1 57 ? 33.023 -45.001 -22.681 1.00 160.29 55 ARG A O 1
ATOM 2680 N N . SER B 1 58 ? 31.283 -43.807 -23.506 1.00 156.79 56 SER A N 1
ATOM 2681 C CA . SER B 1 58 ? 30.225 -44.409 -22.692 1.00 153.22 56 SER A CA 1
ATOM 2682 C C . SER B 1 58 ? 30.499 -44.345 -21.189 1.00 155.92 56 SER A C 1
ATOM 2683 O O . SER B 1 58 ? 31.604 -44.012 -20.750 1.00 150.73 56 SER A O 1
ATOM 2686 N N . LEU B 1 59 ? 29.467 -44.616 -20.393 1.00 155.51 57 LEU A N 1
ATOM 2687 C CA . LEU B 1 59 ? 29.533 -44.557 -18.936 1.00 144.13 57 LEU A CA 1
ATOM 2688 C C . LEU B 1 59 ? 29.298 -45.945 -18.353 1.00 138.71 57 LEU A C 1
ATOM 2689 O O . LEU B 1 59 ? 28.248 -46.549 -18.596 1.00 150.47 57 LEU A O 1
ATOM 2694 N N . TYR B 1 60 ? 30.259 -46.448 -17.581 1.00 129.92 58 TYR A N 1
ATOM 2695 C CA . TYR B 1 60 ? 30.131 -47.753 -16.947 1.00 135.14 58 TYR A CA 1
ATOM 2696 C C . TYR B 1 60 ? 29.867 -47.594 -15.454 1.00 140.81 58 TYR A C 1
ATOM 2697 O O . TYR B 1 60 ? 30.326 -46.637 -14.824 1.00 142.88 58 TYR A O 1
ATOM 2706 N N . ILE B 1 61 ? 29.117 -48.544 -14.894 1.00 141.07 59 ILE A N 1
ATOM 2707 C CA . ILE B 1 61 ? 28.737 -48.540 -13.480 1.00 140.44 59 ILE A CA 1
ATOM 2708 C C . ILE B 1 61 ? 29.234 -49.845 -12.867 1.00 143.73 59 ILE A C 1
ATOM 2709 O O . ILE B 1 61 ? 28.646 -50.909 -13.096 1.00 147.68 59 ILE A O 1
ATOM 2714 N N . CYS B 1 62 ? 30.309 -49.775 -12.083 1.00 148.75 60 CYS A N 1
ATOM 2715 C CA . CYS B 1 62 ? 30.866 -50.940 -11.411 1.00 147.40 60 CYS A CA 1
ATOM 2716 C C . CYS B 1 62 ? 30.616 -50.864 -9.909 1.00 144.20 60 CYS A C 1
ATOM 2717 O O . CYS B 1 62 ? 30.575 -49.780 -9.320 1.00 141.90 60 CYS A O 1
ATOM 2720 N N . ASP B 1 63 ? 30.453 -52.034 -9.298 1.00 142.55 61 ASP A N 1
ATOM 2721 C CA . ASP B 1 63 ? 30.310 -52.149 -7.851 1.00 143.04 61 ASP A CA 1
ATOM 2722 C C . ASP B 1 63 ? 30.599 -53.583 -7.413 1.00 148.28 61 ASP A C 1
ATOM 2723 O O . ASP B 1 63 ? 29.800 -54.485 -7.677 1.00 145.83 61 ASP A O 1
ATOM 2728 N N . PRO B 1 64 ? 31.745 -53.803 -6.744 1.00 152.44 62 PRO A N 1
ATOM 2729 C CA . PRO B 1 64 ? 32.724 -52.789 -6.338 1.00 151.38 62 PRO A CA 1
ATOM 2730 C C . PRO B 1 64 ? 33.752 -52.473 -7.425 1.00 148.40 62 PRO A C 1
ATOM 2731 O O . PRO B 1 64 ? 33.640 -52.968 -8.548 1.00 148.30 62 PRO A O 1
ATOM 2735 N N . PHE B 1 65 ? 34.740 -51.648 -7.082 1.00 151.16 63 PHE A N 1
ATOM 2736 C CA . PHE B 1 65 ? 35.832 -51.304 -7.994 1.00 151.95 63 PHE A CA 1
ATOM 2737 C C . PHE B 1 65 ? 36.949 -52.350 -7.919 1.00 151.81 63 PHE A C 1
ATOM 2738 O O . PHE B 1 65 ? 38.100 -52.064 -7.583 1.00 135.73 63 PHE A O 1
ATOM 2746 N N . SER B 1 66 ? 36.581 -53.586 -8.251 1.00 158.96 64 SER A N 1
ATOM 2747 C CA . SER B 1 66 ? 37.488 -54.727 -8.195 1.00 156.02 64 SER A CA 1
ATOM 2748 C C . SER B 1 66 ? 36.846 -55.890 -8.939 1.00 154.31 64 SER A C 1
ATOM 2749 O O . SER B 1 66 ? 35.625 -55.937 -9.119 1.00 149.38 64 SER A O 1
ATOM 2752 N N . GLY B 1 67 ? 37.683 -56.816 -9.379 1.00 150.25 65 GLY A N 1
ATOM 2753 C CA . GLY B 1 67 ? 37.242 -57.963 -10.145 1.00 153.07 65 GLY A CA 1
ATOM 2754 C C . GLY B 1 67 ? 37.791 -57.946 -11.561 1.00 160.18 65 GLY A C 1
ATOM 2755 O O . GLY B 1 67 ? 38.411 -56.985 -12.019 1.00 157.73 65 GLY A O 1
ATOM 2756 N N . VAL B 1 68 ? 37.559 -59.067 -12.250 1.00 162.05 66 VAL A N 1
ATOM 2757 C CA . VAL B 1 68 ? 38.052 -59.222 -13.617 1.00 158.19 66 VAL A CA 1
ATOM 2758 C C . VAL B 1 68 ? 37.479 -58.138 -14.522 1.00 162.80 66 VAL A C 1
ATOM 2759 O O . VAL B 1 68 ? 38.174 -57.606 -15.399 1.00 157.61 66 VAL A O 1
ATOM 2763 N N . VAL B 1 69 ? 36.209 -57.782 -14.316 1.00 163.24 67 VAL A N 1
ATOM 2764 C CA . VAL B 1 69 ? 35.568 -56.795 -15.178 1.00 160.33 67 VAL A CA 1
ATOM 2765 C C . VAL B 1 69 ? 36.151 -55.414 -14.918 1.00 160.83 67 VAL A C 1
ATOM 2766 O O . VAL B 1 69 ? 36.514 -54.691 -15.853 1.00 157.97 67 VAL A O 1
ATOM 2770 N N . PHE B 1 70 ? 36.224 -55.017 -13.644 1.00 157.31 68 PHE A N 1
ATOM 2771 C CA . PHE B 1 70 ? 36.818 -53.727 -13.304 1.00 156.23 68 PHE A CA 1
ATOM 2772 C C . PHE B 1 70 ? 38.256 -53.626 -13.796 1.00 155.98 68 PHE A C 1
ATOM 2773 O O . PHE B 1 70 ? 38.657 -52.602 -14.356 1.00 154.39 68 PHE A O 1
ATOM 2781 N N . ASP B 1 71 ? 39.062 -54.663 -13.561 1.00 155.31 69 ASP A N 1
ATOM 2782 C CA . ASP B 1 71 ? 40.437 -54.630 -14.049 1.00 155.67 69 ASP A CA 1
ATOM 2783 C C . ASP B 1 71 ? 40.473 -54.462 -15.565 1.00 161.40 69 ASP A C 1
ATOM 2784 O O . ASP B 1 71 ? 41.258 -53.667 -16.098 1.00 160.92 69 ASP A O 1
ATOM 2789 N N . HIS B 1 72 ? 39.627 -55.213 -16.272 1.00 165.12 70 HIS A N 1
ATOM 2790 C CA . HIS B 1 72 ? 39.540 -55.117 -17.726 1.00 166.47 70 HIS A CA 1
ATOM 2791 C C . HIS B 1 72 ? 39.230 -53.691 -18.181 1.00 164.47 70 HIS A C 1
ATOM 2792 O O . HIS B 1 72 ? 39.996 -53.081 -18.939 1.00 165.61 70 HIS A O 1
ATOM 2799 N N . LEU B 1 73 ? 38.109 -53.137 -17.710 1.00 161.65 71 LEU A N 1
ATOM 2800 C CA . LEU B 1 73 ? 37.660 -51.836 -18.197 1.00 161.34 71 LEU A CA 1
ATOM 2801 C C . LEU B 1 73 ? 38.602 -50.716 -17.767 1.00 160.32 71 LEU A C 1
ATOM 2802 O O . LEU B 1 73 ? 38.878 -49.797 -18.548 1.00 158.16 71 LEU A O 1
ATOM 2807 N N . LYS B 1 74 ? 39.091 -50.768 -16.527 1.00 158.13 72 LYS A N 1
ATOM 2808 C CA . LYS B 1 74 ? 40.047 -49.771 -16.053 1.00 159.50 72 LYS A CA 1
ATOM 2809 C C . LYS B 1 74 ? 41.336 -49.817 -16.867 1.00 161.96 72 LYS A C 1
ATOM 2810 O O . LYS B 1 74 ? 41.831 -48.781 -17.327 1.00 158.05 72 LYS A O 1
ATOM 2816 N N . LYS B 1 75 ? 41.895 -51.017 -17.059 1.00 163.69 73 LYS A N 1
ATOM 2817 C CA . LYS B 1 75 ? 43.127 -51.148 -17.830 1.00 165.71 73 LYS A CA 1
ATOM 2818 C C . LYS B 1 75 ? 42.931 -50.769 -19.293 1.00 167.15 73 LYS A C 1
ATOM 2819 O O . LYS B 1 75 ? 43.909 -50.431 -19.967 1.00 162.91 73 LYS A O 1
ATOM 2825 N N . LEU B 1 76 ? 41.694 -50.813 -19.797 1.00 163.13 74 LEU A N 1
ATOM 2826 C CA . LEU B 1 76 ? 41.409 -50.293 -21.129 1.00 161.10 74 LEU A CA 1
ATOM 2827 C C . LEU B 1 76 ? 41.216 -48.781 -21.152 1.00 161.37 74 LEU A C 1
ATOM 2828 O O . LEU B 1 76 ? 41.236 -48.189 -22.237 1.00 157.35 74 LEU A O 1
ATOM 2833 N N . GLY B 1 77 ? 41.024 -48.148 -19.997 1.00 160.80 75 GLY A N 1
ATOM 2834 C CA . GLY B 1 77 ? 40.814 -46.714 -19.938 1.00 158.43 75 GLY A CA 1
ATOM 2835 C C . GLY B 1 77 ? 39.374 -46.263 -20.007 1.00 152.35 75 GLY A C 1
ATOM 2836 O O . GLY B 1 77 ? 39.115 -45.125 -20.416 1.00 140.40 75 GLY A O 1
ATOM 2837 N N . CYS B 1 78 ? 38.428 -47.113 -19.624 1.00 154.36 76 CYS A N 1
ATOM 2838 C CA . CYS B 1 78 ? 37.018 -46.780 -19.726 1.00 147.57 76 CYS A CA 1
ATOM 2839 C C . CYS B 1 78 ? 36.610 -45.797 -18.632 1.00 141.93 76 CYS A C 1
ATOM 2840 O O . CYS B 1 78 ? 37.258 -45.676 -17.589 1.00 145.34 76 CYS A O 1
ATOM 2843 N N . ARG B 1 79 ? 35.506 -45.100 -18.885 1.00 134.83 77 ARG A N 1
ATOM 2844 C CA . ARG B 1 79 ? 34.961 -44.107 -17.961 1.00 131.45 77 ARG A CA 1
ATOM 2845 C C . ARG B 1 79 ? 34.025 -44.805 -16.977 1.00 132.83 77 ARG A C 1
ATOM 2846 O O . ARG B 1 79 ? 32.872 -45.099 -17.299 1.00 134.88 77 ARG A O 1
ATOM 2854 N N . ILE B 1 80 ? 34.524 -45.074 -15.770 1.00 131.68 78 ILE A N 1
ATOM 2855 C CA . ILE B 1 80 ? 33.797 -45.824 -14.749 1.00 125.24 78 ILE A CA 1
ATOM 2856 C C . ILE B 1 80 ? 33.457 -44.911 -13.576 1.00 125.67 78 ILE A C 1
ATOM 2857 O O . ILE B 1 80 ? 34.305 -44.138 -13.113 1.00 123.68 78 ILE A O 1
ATOM 2862 N N . VAL B 1 81 ? 32.217 -45.014 -13.081 1.00 119.73 79 VAL A N 1
ATOM 2863 C CA . VAL B 1 81 ? 31.793 -44.352 -11.850 1.00 114.30 79 VAL A CA 1
ATOM 2864 C C . VAL B 1 81 ? 30.923 -45.312 -11.048 1.00 122.88 79 VAL A C 1
ATOM 2865 O O . VAL B 1 81 ? 30.304 -46.228 -11.598 1.00 128.24 79 VAL A O 1
ATOM 2869 N N . GLY B 1 82 ? 30.884 -45.099 -9.732 1.00 121.20 80 GLY A N 1
ATOM 2870 C CA . GLY B 1 82 ? 30.037 -45.878 -8.854 1.00 114.30 80 GLY A CA 1
ATOM 2871 C C . GLY B 1 82 ? 28.601 -45.396 -8.842 1.00 115.96 80 GLY A C 1
ATOM 2872 O O . GLY B 1 82 ? 28.267 -44.282 -9.277 1.00 114.78 80 GLY A O 1
ATOM 2873 N N . PRO B 1 83 ? 27.714 -46.251 -8.320 1.00 122.43 81 PRO A N 1
ATOM 2874 C CA . PRO B 1 83 ? 26.288 -45.878 -8.227 1.00 115.60 81 PRO A CA 1
ATOM 2875 C C . PRO B 1 83 ? 26.019 -44.699 -7.308 1.00 116.32 81 PRO A C 1
ATOM 2876 O O . PRO B 1 83 ? 25.028 -43.980 -7.506 1.00 114.89 81 PRO A O 1
ATOM 2880 N N . GLN B 1 84 ? 26.856 -44.486 -6.291 1.00 110.48 82 GLN A N 1
ATOM 2881 C CA . GLN B 1 84 ? 26.635 -43.364 -5.387 1.00 106.95 82 GLN A CA 1
ATOM 2882 C C . GLN B 1 84 ? 26.828 -42.036 -6.103 1.00 105.18 82 GLN A C 1
ATOM 2883 O O . GLN B 1 84 ? 26.237 -41.027 -5.703 1.00 104.54 82 GLN A O 1
ATOM 2889 N N . VAL B 1 85 ? 27.628 -42.026 -7.173 1.00 104.35 83 VAL A N 1
ATOM 2890 C CA . VAL B 1 85 ? 27.769 -40.828 -7.993 1.00 103.35 83 VAL A CA 1
ATOM 2891 C C . VAL B 1 85 ? 26.482 -40.560 -8.748 1.00 109.01 83 VAL A C 1
ATOM 2892 O O . VAL B 1 85 ? 26.076 -39.402 -8.913 1.00 112.05 83 VAL A O 1
ATOM 2896 N N . VAL B 1 86 ? 25.792 -41.625 -9.156 1.00 107.32 84 VAL A N 1
ATOM 2897 C CA . VAL B 1 86 ? 24.503 -41.484 -9.820 1.00 112.98 84 VAL A CA 1
ATOM 2898 C C . VAL B 1 86 ? 23.464 -40.946 -8.847 1.00 114.66 84 VAL A C 1
ATOM 2899 O O . VAL B 1 86 ? 22.772 -39.963 -9.138 1.00 120.34 84 VAL A O 1
ATOM 2903 N N . ILE B 1 87 ? 23.347 -41.586 -7.672 1.00 111.45 85 ILE A N 1
ATOM 2904 C CA . ILE B 1 87 ? 22.420 -41.117 -6.637 1.00 119.77 85 ILE A CA 1
ATOM 2905 C C . ILE B 1 87 ? 22.680 -39.649 -6.299 1.00 121.38 85 ILE A C 1
ATOM 2906 O O . ILE B 1 87 ? 21.748 -38.838 -6.215 1.00 121.93 85 ILE A O 1
ATOM 2911 N N . PHE B 1 88 ? 23.953 -39.281 -6.106 1.00 121.02 86 PHE A N 1
ATOM 2912 C CA . PHE B 1 88 ? 24.288 -37.902 -5.740 1.00 122.64 86 PHE A CA 1
ATOM 2913 C C . PHE B 1 88 ? 23.921 -36.921 -6.855 1.00 119.20 86 PHE A C 1
ATOM 2914 O O . PHE B 1 88 ? 23.209 -35.936 -6.622 1.00 119.26 86 PHE A O 1
ATOM 2922 N N . CYS B 1 89 ? 24.418 -37.166 -8.072 1.00 115.19 87 CYS A N 1
ATOM 2923 C CA . CYS B 1 89 ? 24.176 -36.246 -9.182 1.00 122.95 87 CYS A CA 1
ATOM 2924 C C . CYS B 1 89 ? 22.687 -36.091 -9.464 1.00 127.29 87 CYS A C 1
ATOM 2925 O O . CYS B 1 89 ? 22.220 -34.993 -9.794 1.00 119.17 87 CYS A O 1
ATOM 2928 N N . MET B 1 90 ? 21.930 -37.186 -9.361 1.00 129.83 88 MET A N 1
ATOM 2929 C CA . MET B 1 90 ? 20.482 -37.100 -9.513 1.00 131.11 88 MET A CA 1
ATOM 2930 C C . MET B 1 90 ? 19.863 -36.242 -8.416 1.00 126.84 88 MET A C 1
ATOM 2931 O O . MET B 1 90 ? 19.088 -35.320 -8.694 1.00 133.32 88 MET A O 1
ATOM 2936 N N . HIS B 1 91 ? 20.205 -36.529 -7.156 1.00 119.29 89 HIS A N 1
ATOM 2937 C CA . HIS B 1 91 ? 19.556 -35.849 -6.040 1.00 121.70 89 HIS A CA 1
ATOM 2938 C C . HIS B 1 91 ? 19.877 -34.355 -6.026 1.00 125.51 89 HIS A C 1
ATOM 2939 O O . HIS B 1 91 ? 19.008 -33.533 -5.714 1.00 125.93 89 HIS A O 1
ATOM 2946 N N . HIS B 1 92 ? 21.115 -33.982 -6.358 1.00 128.25 90 HIS A N 1
ATOM 2947 C CA . HIS B 1 92 ? 21.550 -32.589 -6.321 1.00 125.59 90 HIS A CA 1
ATOM 2948 C C . HIS B 1 92 ? 21.552 -31.931 -7.692 1.00 124.99 90 HIS A C 1
ATOM 2949 O O . HIS B 1 92 ? 22.099 -30.833 -7.838 1.00 122.10 90 HIS A O 1
ATOM 2956 N N . GLN B 1 93 ? 20.951 -32.574 -8.692 1.00 120.72 91 GLN A N 1
ATOM 2957 C CA . GLN B 1 93 ? 20.774 -31.994 -10.024 1.00 128.34 91 GLN A CA 1
ATOM 2958 C C . GLN B 1 93 ? 22.084 -31.481 -10.622 1.00 123.77 91 GLN A C 1
ATOM 2959 O O . GLN B 1 93 ? 22.091 -30.508 -11.379 1.00 126.62 91 GLN A O 1
ATOM 2965 N N . ARG B 1 94 ? 23.208 -32.108 -10.287 1.00 117.58 92 ARG A N 1
ATOM 2966 C CA . ARG B 1 94 ? 24.491 -31.679 -10.822 1.00 123.28 92 ARG A CA 1
ATOM 2967 C C . ARG B 1 94 ? 25.064 -32.760 -11.731 1.00 121.57 92 ARG A C 1
ATOM 2968 O O . ARG B 1 94 ? 24.631 -33.915 -11.707 1.00 116.46 92 ARG A O 1
ATOM 2976 N N . CYS B 1 95 ? 26.051 -32.367 -12.534 1.00 122.39 93 CYS A N 1
ATOM 2977 C CA . CYS B 1 95 ? 26.584 -33.242 -13.572 1.00 123.94 93 CYS A CA 1
ATOM 2978 C C . CYS B 1 95 ? 27.455 -34.354 -12.995 1.00 124.09 93 CYS A C 1
ATOM 2979 O O . CYS B 1 95 ? 28.056 -34.221 -11.925 1.00 1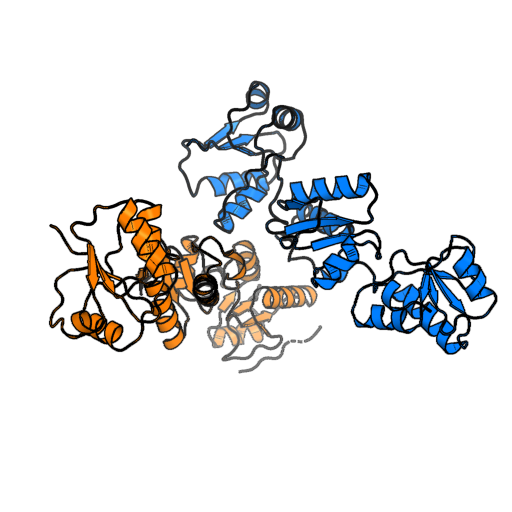21.32 93 CYS A O 1
ATOM 2982 N N . VAL B 1 96 ? 27.504 -35.463 -13.721 1.00 123.29 94 VAL A N 1
ATOM 2983 C CA . VAL B 1 96 ? 28.447 -36.547 -13.425 1.00 121.96 94 VAL A CA 1
ATOM 2984 C C . VAL B 1 96 ? 29.855 -36.114 -13.831 1.00 126.59 94 VAL A C 1
ATOM 2985 O O . VAL B 1 96 ? 30.035 -35.566 -14.934 1.00 120.98 94 VAL A O 1
ATOM 2989 N N . PRO B 1 97 ? 30.870 -36.331 -12.992 1.00 130.54 95 PRO A N 1
ATOM 2990 C CA . PRO B 1 97 ? 32.227 -35.886 -13.337 1.00 128.57 95 PRO A CA 1
ATOM 2991 C C . PRO B 1 97 ? 32.764 -36.578 -14.583 1.00 124.49 95 PRO A C 1
ATOM 2992 O O . PRO B 1 97 ? 32.260 -37.614 -15.023 1.00 122.69 95 PRO A O 1
ATOM 2996 N N . ARG B 1 98 ? 33.815 -35.982 -15.154 1.00 119.04 96 ARG A N 1
ATOM 2997 C CA . ARG B 1 98 ? 34.437 -36.552 -16.346 1.00 136.63 96 ARG A CA 1
ATOM 2998 C C . ARG B 1 98 ? 35.176 -37.842 -16.015 1.00 140.24 96 ARG A C 1
ATOM 2999 O O . ARG B 1 98 ? 35.012 -38.857 -16.704 1.00 143.67 96 ARG A O 1
ATOM 3007 N N . ALA B 1 99 ? 36.009 -37.812 -14.974 1.00 134.98 97 ALA A N 1
ATOM 3008 C CA . ALA B 1 99 ? 36.649 -39.004 -14.431 1.00 139.60 97 ALA A CA 1
ATOM 3009 C C . ALA B 1 99 ? 37.568 -39.695 -15.431 1.00 139.30 97 ALA A C 1
ATOM 3010 O O . ALA B 1 99 ? 37.172 -40.676 -16.069 1.00 138.35 97 ALA A O 1
ATOM 3012 N N . GLU B 1 100 ? 38.798 -39.193 -15.577 1.00 142.21 98 GLU A N 1
ATOM 3013 C CA . GLU B 1 100 ? 39.817 -39.962 -16.284 1.00 142.03 98 GLU A CA 1
ATOM 3014 C C . GLU B 1 100 ? 40.142 -41.243 -15.530 1.00 138.80 98 GLU A C 1
ATOM 3015 O O . GLU B 1 100 ? 40.434 -42.275 -16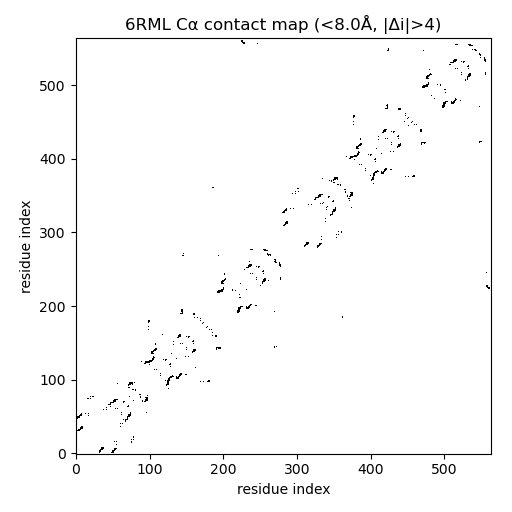.146 1.00 138.87 98 GLU A O 1
ATOM 3021 N N . HIS B 1 101 ? 40.097 -41.191 -14.207 1.00 135.05 99 HIS A N 1
ATOM 3022 C CA . HIS B 1 101 ? 40.179 -42.318 -13.298 1.00 127.48 99 HIS A CA 1
ATOM 3023 C C . HIS B 1 101 ? 38.788 -42.683 -12.799 1.00 124.82 99 HIS A C 1
ATOM 3024 O O . HIS B 1 101 ? 37.861 -41.871 -12.866 1.00 123.12 99 HIS A O 1
ATOM 3031 N N . PRO B 1 102 ? 38.595 -43.904 -12.302 1.00 120.06 100 PRO A N 1
ATOM 3032 C CA . PRO B 1 102 ? 37.293 -44.259 -11.719 1.00 116.66 100 PRO A CA 1
ATOM 3033 C C . PRO B 1 102 ? 36.996 -43.466 -10.451 1.00 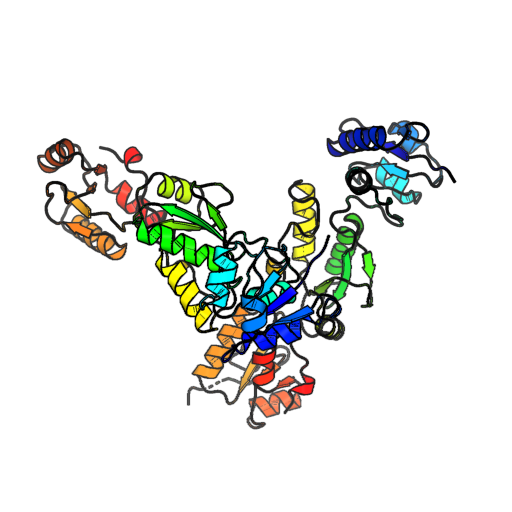119.90 100 PRO A C 1
ATOM 3034 O O . PRO B 1 102 ? 37.884 -43.203 -9.635 1.00 112.12 100 PRO A O 1
ATOM 3038 N N . VAL B 1 103 ? 35.726 -43.095 -10.289 1.00 112.89 101 VAL A N 1
ATOM 3039 C CA . VAL B 1 103 ? 35.251 -42.323 -9.144 1.00 107.13 101 VAL A CA 1
ATOM 3040 C C . VAL B 1 103 ? 34.119 -43.108 -8.499 1.00 106.79 101 VAL A C 1
ATOM 3041 O O . VAL B 1 103 ? 33.110 -43.398 -9.151 1.00 112.65 101 VAL A O 1
ATOM 3045 N N . TYR B 1 104 ? 34.278 -43.438 -7.217 1.00 102.51 102 TYR A N 1
ATOM 3046 C CA . TYR B 1 104 ? 33.357 -44.353 -6.551 1.00 103.78 102 TYR A CA 1
ATOM 3047 C C . TYR B 1 104 ? 32.166 -43.653 -5.898 1.00 102.24 102 TYR A C 1
ATOM 3048 O O . TYR B 1 104 ? 31.055 -44.194 -5.918 1.00 100.87 102 TYR A O 1
ATOM 3057 N N . ASN B 1 105 ? 32.360 -42.473 -5.311 1.00 96.54 103 ASN A N 1
ATOM 3058 C CA . ASN B 1 105 ? 31.251 -41.727 -4.727 1.00 99.37 103 ASN A CA 1
ATOM 3059 C C . ASN B 1 105 ? 31.565 -40.239 -4.809 1.00 100.43 103 ASN A C 1
ATOM 3060 O O . ASN B 1 105 ? 32.645 -39.834 -5.246 1.00 105.79 103 ASN A O 1
ATOM 3065 N N . MET B 1 106 ? 30.602 -39.421 -4.381 1.00 94.15 104 MET A N 1
ATOM 3066 C CA . MET B 1 106 ? 30.713 -37.969 -4.435 1.00 96.48 104 MET A CA 1
ATOM 3067 C C . MET B 1 106 ? 30.798 -37.345 -3.047 1.00 99.65 104 MET A C 1
ATOM 3068 O O . MET B 1 106 ? 30.440 -36.176 -2.874 1.00 100.90 104 MET A O 1
ATOM 3073 N N . VAL B 1 107 ? 31.261 -38.105 -2.051 1.00 96.70 105 VAL A N 1
ATOM 3074 C CA . VAL B 1 107 ? 31.325 -37.583 -0.690 1.00 100.26 105 VAL A CA 1
ATOM 3075 C C . VAL B 1 107 ? 32.265 -36.386 -0.626 1.00 99.49 105 VAL A C 1
ATOM 3076 O O . VAL B 1 107 ? 32.011 -35.411 0.094 1.00 92.82 105 VAL A O 1
ATOM 3080 N N . MET B 1 108 ? 33.356 -36.430 -1.391 1.00 92.09 106 MET A N 1
ATOM 3081 C CA . MET B 1 108 ? 34.353 -35.368 -1.392 1.00 93.60 106 MET A CA 1
ATOM 3082 C C . MET B 1 108 ? 34.302 -34.507 -2.650 1.00 91.98 106 MET A C 1
ATOM 3083 O O . MET B 1 108 ? 35.308 -33.892 -3.014 1.00 88.64 106 MET A O 1
ATOM 3088 N N . SER B 1 109 ? 33.157 -34.446 -3.322 1.00 93.65 107 SER A N 1
ATOM 3089 C CA . SER B 1 109 ? 33.014 -33.506 -4.421 1.00 97.73 107 SER A CA 1
ATOM 3090 C C . SER B 1 109 ? 33.041 -32.082 -3.883 1.00 94.33 107 SER A C 1
ATOM 3091 O O . SER B 1 109 ? 32.587 -31.811 -2.768 1.00 97.72 107 SER A O 1
ATOM 3094 N N . ASP B 1 110 ? 33.602 -31.175 -4.682 1.00 88.41 108 ASP A N 1
ATOM 3095 C CA . ASP B 1 110 ? 33.856 -29.768 -4.369 1.00 89.32 108 ASP A CA 1
ATOM 3096 C C . ASP B 1 110 ? 35.046 -29.612 -3.432 1.00 86.36 108 ASP A C 1
ATOM 3097 O O . ASP B 1 110 ? 35.322 -28.486 -2.993 1.00 81.43 108 ASP A O 1
ATOM 3102 N N . VAL B 1 111 ? 35.750 -30.692 -3.096 1.00 87.28 109 VAL A N 1
ATOM 3103 C CA . VAL B 1 111 ? 36.939 -30.634 -2.255 1.00 75.13 109 VAL A CA 1
ATOM 3104 C C . VAL B 1 111 ? 38.165 -30.743 -3.146 1.00 77.40 109 VAL A C 1
ATOM 3105 O O . VAL B 1 111 ? 38.291 -31.690 -3.932 1.00 87.48 109 VAL A O 1
ATOM 3109 N N . THR B 1 112 ? 39.068 -29.777 -3.025 1.00 74.57 110 THR A N 1
ATOM 3110 C CA . THR B 1 112 ? 40.327 -29.774 -3.754 1.00 83.82 110 THR A CA 1
ATOM 3111 C C . THR B 1 112 ? 41.460 -29.702 -2.741 1.00 84.19 110 THR A C 1
ATOM 3112 O O . THR B 1 112 ? 41.462 -28.820 -1.876 1.00 79.06 110 THR A O 1
ATOM 3116 N N . ILE B 1 113 ? 42.396 -30.651 -2.819 1.00 84.46 111 ILE A N 1
ATOM 3117 C CA . ILE B 1 113 ? 43.455 -30.772 -1.826 1.00 83.53 111 ILE A CA 1
ATOM 3118 C C . ILE B 1 113 ? 44.822 -30.754 -2.497 1.00 86.75 111 ILE A C 1
ATOM 3119 O O . ILE B 1 113 ? 44.971 -31.037 -3.688 1.00 83.35 111 ILE A O 1
ATOM 3124 N N . SER B 1 114 ? 45.825 -30.401 -1.695 1.00 85.99 112 SER A N 1
ATOM 3125 C CA . SER B 1 114 ? 47.229 -30.624 -1.997 1.00 81.04 112 SER A CA 1
ATOM 3126 C C . SER B 1 114 ? 47.882 -31.174 -0.736 1.00 84.49 112 SER A C 1
ATOM 3127 O O . SER B 1 114 ? 47.341 -31.049 0.366 1.00 86.45 112 SER A O 1
ATOM 3130 N N . CYS B 1 115 ? 49.043 -31.801 -0.895 1.00 88.59 113 CYS A N 1
ATOM 3131 C CA . CYS B 1 115 ? 49.724 -32.441 0.221 1.00 80.45 113 CYS A CA 1
ATOM 3132 C C . CYS B 1 115 ? 51.099 -31.829 0.441 1.00 83.25 113 CYS A C 1
ATOM 3133 O O . CYS B 1 115 ? 51.706 -31.268 -0.477 1.00 83.74 113 CYS A O 1
ATOM 3136 N N . THR B 1 116 ? 51.580 -31.944 1.678 1.00 83.04 114 THR A N 1
ATOM 3137 C CA . THR B 1 116 ? 52.937 -31.548 2.030 1.00 88.54 114 THR A CA 1
ATOM 3138 C C . THR B 1 116 ? 53.352 -32.320 3.276 1.00 89.78 114 THR A C 1
ATOM 3139 O O . THR B 1 116 ? 52.511 -32.689 4.102 1.00 85.70 114 THR A O 1
ATOM 3143 N N . SER B 1 117 ? 54.657 -32.585 3.381 1.00 84.66 115 SER A N 1
ATOM 3144 C CA . SER B 1 117 ? 55.243 -33.264 4.539 1.00 83.36 115 SER A CA 1
ATOM 3145 C C . SER B 1 117 ? 54.611 -34.639 4.755 1.00 89.93 115 SER A C 1
ATOM 3146 O O . SER B 1 117 ? 54.194 -34.992 5.860 1.00 94.77 115 SER A O 1
ATOM 3149 N N . LEU B 1 118 ? 54.531 -35.417 3.680 1.00 78.00 116 LEU A N 1
ATOM 3150 C CA . LEU B 1 118 ? 54.006 -36.770 3.747 1.00 76.43 116 LEU A CA 1
ATOM 3151 C C . LEU B 1 118 ? 55.006 -37.753 3.162 1.00 87.86 116 LEU A C 1
ATOM 3152 O O . LEU B 1 118 ? 55.832 -37.400 2.314 1.00 90.84 116 LEU A O 1
ATOM 3157 N N . GLU B 1 119 ? 54.921 -38.995 3.631 1.00 100.64 117 GLU A N 1
ATOM 3158 C CA . GLU B 1 119 ? 55.633 -40.090 2.996 1.00 101.80 117 GLU A CA 1
ATOM 3159 C C . GLU B 1 119 ? 55.057 -40.338 1.605 1.00 102.24 117 GLU A C 1
ATOM 3160 O O . GLU B 1 119 ? 53.869 -40.119 1.357 1.00 102.34 117 GLU A O 1
ATOM 3166 N N . LYS B 1 120 ? 55.921 -40.785 0.690 1.00 106.68 118 LYS A N 1
ATOM 3167 C CA . LYS B 1 120 ? 55.503 -41.008 -0.694 1.00 106.76 118 LYS A CA 1
ATOM 3168 C C . LYS B 1 120 ? 54.268 -41.904 -0.768 1.00 106.18 118 LYS A C 1
ATOM 3169 O O . LYS B 1 120 ? 53.277 -41.565 -1.428 1.00 106.75 118 LYS A O 1
ATOM 3175 N N . GLU B 1 121 ? 54.301 -43.047 -0.077 1.00 109.73 119 GLU A N 1
ATOM 3176 C CA . GLU B 1 121 ? 53.155 -43.951 -0.093 1.00 104.26 119 GLU A CA 1
ATOM 3177 C C . GLU B 1 121 ? 51.923 -43.303 0.518 1.00 102.08 119 GLU A C 1
ATOM 3178 O O . GLU B 1 121 ? 50.809 -43.480 0.014 1.00 106.21 119 GLU A O 1
ATOM 3184 N N . LYS B 1 122 ? 52.097 -42.586 1.631 1.00 105.12 120 LYS A N 1
ATOM 3185 C CA . LYS B 1 122 ? 50.967 -41.912 2.262 1.00 98.01 120 LYS A CA 1
ATOM 3186 C C . LYS B 1 122 ? 50.338 -40.882 1.327 1.00 104.49 120 LYS A C 1
ATOM 3187 O O . LYS B 1 122 ? 49.108 -40.810 1.209 1.00 102.05 120 LYS A O 1
ATOM 3193 N N . ARG B 1 123 ? 51.165 -40.078 0.651 1.00 101.53 121 ARG A N 1
ATOM 3194 C CA . ARG B 1 123 ? 50.640 -39.088 -0.286 1.00 93.07 121 ARG A CA 1
ATOM 3195 C C . ARG B 1 123 ? 49.900 -39.751 -1.440 1.00 93.75 121 ARG A C 1
ATOM 3196 O O . ARG B 1 123 ? 48.778 -39.359 -1.775 1.00 94.85 121 ARG A O 1
ATOM 3204 N N . GLU B 1 124 ? 50.517 -40.759 -2.064 1.00 95.20 122 GLU A N 1
ATOM 3205 C CA . GLU B 1 124 ? 49.849 -41.465 -3.155 1.00 94.35 122 GLU A CA 1
ATOM 3206 C C . GLU B 1 124 ? 48.531 -42.073 -2.698 1.00 92.96 122 GLU A C 1
ATOM 3207 O O . GLU B 1 124 ? 47.546 -42.082 -3.446 1.00 100.91 122 GLU A O 1
ATOM 3213 N N . GLU B 1 125 ? 48.496 -42.582 -1.468 1.00 92.13 123 GLU A N 1
ATOM 3214 C CA . GLU B 1 125 ? 47.283 -43.190 -0.937 1.00 86.17 123 GLU A CA 1
ATOM 3215 C C . GLU B 1 125 ? 46.187 -42.144 -0.751 1.00 92.87 123 GLU A C 1
ATOM 3216 O O . GLU B 1 125 ? 45.022 -42.379 -1.108 1.00 97.06 123 GLU A O 1
ATOM 3222 N N . VAL B 1 126 ? 46.547 -40.982 -0.195 1.00 98.35 124 VAL A N 1
ATOM 3223 C CA . VAL B 1 126 ? 45.592 -39.884 -0.047 1.00 92.45 124 VAL A CA 1
ATOM 3224 C C . VAL B 1 126 ? 45.059 -39.457 -1.410 1.00 96.24 124 VAL A C 1
ATOM 3225 O O . VAL B 1 126 ? 43.851 -39.258 -1.591 1.00 95.30 124 VAL A O 1
ATOM 3229 N N . HIS B 1 127 ? 45.957 -39.301 -2.387 1.00 91.11 125 HIS A N 1
ATOM 3230 C CA . HIS B 1 127 ? 45.543 -38.990 -3.751 1.00 87.67 125 HIS A CA 1
ATOM 3231 C C . HIS B 1 127 ? 44.524 -40.004 -4.251 1.00 99.70 125 HIS A C 1
ATOM 3232 O O . HIS B 1 127 ? 43.487 -39.637 -4.818 1.00 101.19 125 HIS A O 1
ATOM 3239 N N . LYS B 1 128 ? 44.804 -41.293 -4.036 1.00 104.37 126 LYS A N 1
ATOM 3240 C CA . LYS B 1 128 ? 43.907 -42.342 -4.508 1.00 98.60 126 LYS A CA 1
ATOM 3241 C C . LYS B 1 128 ? 42.521 -42.204 -3.896 1.00 98.08 126 LYS A C 1
ATOM 3242 O O . LYS B 1 128 ? 41.518 -42.152 -4.615 1.00 104.93 126 LYS A O 1
ATOM 3248 N N . TYR B 1 129 ? 42.437 -42.141 -2.565 1.00 102.05 127 TYR A N 1
ATOM 3249 C CA . TYR B 1 129 ? 41.113 -42.155 -1.949 1.00 101.70 127 TYR A CA 1
ATOM 3250 C C . TYR B 1 129 ? 40.355 -40.849 -2.165 1.00 99.94 127 TYR A C 1
ATOM 3251 O O . TYR B 1 129 ? 39.124 -40.867 -2.303 1.00 94.09 127 TYR A O 1
ATOM 3260 N N . VAL B 1 130 ? 41.060 -39.720 -2.252 1.00 102.00 128 VAL A N 1
ATOM 3261 C CA . VAL B 1 130 ? 40.377 -38.463 -2.544 1.00 100.03 128 VAL A CA 1
ATOM 3262 C C . VAL B 1 130 ? 39.836 -38.472 -3.967 1.00 94.03 128 VAL A C 1
ATOM 3263 O O . VAL B 1 130 ? 38.686 -38.085 -4.209 1.00 89.28 128 VAL A O 1
ATOM 3267 N N . GLN B 1 131 ? 40.645 -38.925 -4.928 1.00 93.07 129 GLN A N 1
ATOM 3268 C CA . GLN B 1 131 ? 40.157 -39.033 -6.299 1.00 98.36 129 GLN A CA 1
ATOM 3269 C C . GLN B 1 131 ? 38.973 -39.988 -6.379 1.00 99.62 129 GLN A C 1
ATOM 3270 O O . GLN B 1 131 ? 38.015 -39.742 -7.123 1.00 101.84 129 GLN A O 1
ATOM 3276 N N . MET B 1 132 ? 39.015 -41.078 -5.610 1.00 97.86 130 MET A N 1
ATOM 3277 C CA . MET B 1 132 ? 37.917 -42.037 -5.623 1.00 97.55 130 MET A CA 1
ATOM 3278 C C . MET B 1 132 ? 36.654 -41.468 -4.990 1.00 101.82 130 MET A C 1
ATOM 3279 O O . MET B 1 132 ? 35.548 -41.902 -5.331 1.00 107.53 130 MET A O 1
ATOM 3284 N N . MET B 1 133 ? 36.786 -40.516 -4.065 1.00 104.86 131 MET A N 1
ATOM 3285 C CA . MET B 1 133 ? 35.623 -39.922 -3.417 1.00 96.80 131 MET A CA 1
ATOM 3286 C C . MET B 1 133 ? 35.146 -38.637 -4.093 1.00 94.54 131 MET A C 1
ATOM 3287 O O . MET B 1 133 ? 34.393 -37.871 -3.481 1.00 92.64 131 MET A O 1
ATOM 3292 N N . GLY B 1 134 ? 35.538 -38.401 -5.342 1.00 93.89 132 GLY A N 1
ATOM 3293 C CA . GLY B 1 134 ? 35.030 -37.274 -6.100 1.00 89.39 132 GLY A CA 1
ATOM 3294 C C . GLY B 1 134 ? 35.726 -35.952 -5.872 1.00 92.02 132 GLY A C 1
ATOM 3295 O O . GLY B 1 134 ? 35.224 -34.922 -6.338 1.00 90.80 132 GLY A O 1
ATOM 3296 N N . GLY B 1 135 ? 36.860 -35.937 -5.161 1.00 97.88 133 GLY A N 1
ATOM 3297 C CA . GLY B 1 135 ? 37.634 -34.723 -5.004 1.00 86.81 133 GLY A CA 1
ATOM 3298 C C . GLY B 1 135 ? 38.668 -34.543 -6.105 1.00 89.17 133 GLY A C 1
ATOM 3299 O O . GLY B 1 135 ? 38.878 -35.416 -6.944 1.00 92.84 133 GLY A O 1
ATOM 3300 N N . ARG B 1 136 ? 39.322 -33.383 -6.082 1.00 87.93 134 ARG A N 1
ATOM 3301 C CA . ARG B 1 136 ? 40.391 -33.065 -7.019 1.00 92.02 134 ARG A CA 1
ATOM 3302 C C . ARG B 1 136 ? 41.706 -32.879 -6.269 1.00 91.48 134 ARG A C 1
ATOM 3303 O O . ARG B 1 136 ? 41.722 -32.535 -5.082 1.00 90.87 134 ARG A O 1
ATOM 3311 N N . VAL B 1 137 ? 42.811 -33.128 -6.969 1.00 88.35 135 VAL A N 1
ATOM 3312 C CA . VAL B 1 137 ? 44.145 -33.126 -6.379 1.00 86.86 135 VAL A CA 1
ATOM 3313 C C . VAL B 1 137 ? 45.060 -32.228 -7.205 1.00 93.07 135 VAL A C 1
ATOM 3314 O O . VAL B 1 137 ? 45.174 -32.399 -8.425 1.00 97.77 135 VAL A O 1
ATOM 3318 N N . TYR B 1 138 ? 45.732 -31.294 -6.534 1.00 90.72 136 TYR A N 1
ATOM 3319 C CA . TYR B 1 138 ? 46.731 -30.421 -7.137 1.00 87.85 136 TYR A CA 1
ATOM 3320 C C . TYR B 1 138 ? 48.085 -30.729 -6.522 1.00 90.97 136 TYR A C 1
ATOM 3321 O O . TYR B 1 138 ? 48.206 -30.836 -5.297 1.00 99.70 136 TYR A O 1
ATOM 3330 N N . ARG B 1 139 ? 49.102 -30.863 -7.372 1.00 88.87 137 ARG A N 1
ATOM 3331 C CA . ARG B 1 139 ? 50.450 -31.080 -6.864 1.00 93.95 137 ARG A CA 1
ATOM 3332 C C . ARG B 1 139 ? 50.951 -29.855 -6.109 1.00 90.89 137 ARG A C 1
ATOM 3333 O O . ARG B 1 139 ? 51.586 -29.984 -5.056 1.00 93.77 137 ARG A O 1
ATOM 3341 N N . ASP B 1 140 ? 50.662 -28.664 -6.621 1.00 87.56 138 ASP A N 1
ATOM 3342 C CA . ASP B 1 140 ? 51.079 -27.404 -6.028 1.00 84.32 138 ASP A CA 1
ATOM 3343 C C . ASP B 1 140 ? 49.899 -26.729 -5.341 1.00 90.12 138 ASP A C 1
ATOM 3344 O O . ASP B 1 140 ? 48.735 -27.035 -5.610 1.00 92.49 138 ASP A O 1
ATOM 3349 N N . LEU B 1 141 ? 50.211 -25.783 -4.460 1.00 85.58 139 LEU A N 1
ATOM 3350 C CA . LEU B 1 141 ? 49.201 -25.140 -3.629 1.00 85.08 139 LEU A CA 1
ATOM 3351 C C . LEU B 1 141 ? 48.680 -23.928 -4.395 1.00 93.66 139 LEU A C 1
ATOM 3352 O O . LEU B 1 141 ? 49.412 -22.954 -4.602 1.00 97.95 139 LEU A O 1
ATOM 3357 N N . ASN B 1 142 ? 47.415 -23.985 -4.806 1.00 90.21 140 ASN A N 1
ATOM 3358 C CA . ASN B 1 142 ? 46.784 -22.933 -5.587 1.00 82.94 140 ASN A CA 1
ATOM 3359 C C . ASN B 1 142 ? 45.581 -22.378 -4.828 1.00 83.08 140 ASN A C 1
ATOM 3360 O O . ASN B 1 142 ? 45.075 -23.006 -3.895 1.00 86.86 140 ASN A O 1
ATOM 3365 N N . VAL B 1 143 ? 45.120 -21.190 -5.243 1.00 80.71 141 VAL A N 1
ATOM 3366 C CA . VAL B 1 143 ? 44.011 -20.518 -4.559 1.00 77.07 141 VAL A CA 1
ATOM 3367 C C . VAL B 1 143 ? 42.769 -21.397 -4.520 1.00 78.06 141 VAL A C 1
ATOM 3368 O O . VAL B 1 143 ? 41.969 -21.316 -3.580 1.00 80.02 141 VAL A O 1
ATOM 3372 N N . SER B 1 144 ? 42.565 -22.221 -5.547 1.00 81.37 142 SER A N 1
ATOM 3373 C CA . SER B 1 144 ? 41.384 -23.070 -5.616 1.00 82.85 142 SER A CA 1
ATOM 3374 C C . SER B 1 144 ? 41.440 -24.237 -4.639 1.00 84.27 142 SER A C 1
ATOM 3375 O O . SER B 1 144 ? 40.432 -24.939 -4.484 1.00 78.30 142 SER A O 1
ATOM 3378 N N . VAL B 1 145 ? 42.586 -24.462 -3.991 1.00 81.63 143 VAL A N 1
ATOM 3379 C CA . VAL B 1 145 ? 42.709 -25.535 -3.011 1.00 81.38 143 VAL A CA 1
ATOM 3380 C C . VAL B 1 145 ? 41.877 -25.197 -1.784 1.00 77.84 143 VAL A C 1
ATOM 3381 O O . VAL B 1 145 ? 42.012 -24.114 -1.198 1.00 77.44 143 VAL A O 1
ATOM 3385 N N . THR B 1 146 ? 41.023 -26.135 -1.380 1.00 73.63 144 THR A N 1
ATOM 3386 C CA . THR B 1 146 ? 40.140 -25.937 -0.241 1.00 80.01 144 THR A CA 1
ATOM 3387 C C . THR B 1 146 ? 40.692 -26.489 1.068 1.00 77.67 144 THR A C 1
ATOM 3388 O O . THR B 1 146 ? 40.369 -25.950 2.131 1.00 79.83 144 THR A O 1
ATOM 3392 N N . HIS B 1 147 ? 41.515 -27.537 1.022 1.00 81.05 145 HIS A N 1
ATOM 3393 C CA . HIS B 1 147 ? 42.079 -28.145 2.221 1.00 77.80 145 HIS A CA 1
ATOM 3394 C C . HIS B 1 147 ? 43.504 -28.596 1.937 1.00 80.29 145 HIS A C 1
ATOM 3395 O O . HIS B 1 147 ? 43.779 -29.160 0.875 1.00 81.02 145 HIS A O 1
ATOM 3402 N N . LEU B 1 148 ? 44.416 -28.321 2.868 1.00 81.60 146 LEU A N 1
ATOM 3403 C CA . LEU B 1 148 ? 45.773 -28.853 2.805 1.00 77.12 146 LEU A CA 1
ATOM 3404 C C . LEU B 1 148 ? 45.886 -30.064 3.721 1.00 83.65 146 LEU A C 1
ATOM 3405 O O . LEU B 1 148 ? 45.383 -30.047 4.849 1.00 81.14 146 LEU A O 1
ATOM 3410 N N . ILE B 1 149 ? 46.535 -31.118 3.232 1.00 83.12 147 ILE A N 1
ATOM 3411 C CA . ILE B 1 149 ? 46.793 -32.324 4.013 1.00 80.50 147 ILE A CA 1
ATOM 3412 C C . ILE B 1 149 ? 48.281 -32.369 4.330 1.00 85.25 147 ILE A C 1
ATOM 3413 O O . ILE B 1 149 ? 49.119 -32.317 3.420 1.00 85.83 147 ILE A O 1
ATOM 3418 N N . ALA B 1 150 ? 48.608 -32.484 5.617 1.00 87.08 148 ALA A N 1
ATOM 3419 C CA . ALA B 1 150 ? 49.979 -32.338 6.084 1.00 86.52 148 ALA A CA 1
ATOM 3420 C C . ALA B 1 150 ? 50.284 -33.373 7.156 1.00 90.26 148 ALA A C 1
ATOM 3421 O O . ALA B 1 150 ? 49.435 -33.673 8.000 1.00 90.78 148 ALA A O 1
ATOM 3423 N N . GLY B 1 151 ? 51.499 -33.917 7.113 1.00 88.24 149 GLY A N 1
ATOM 3424 C CA . GLY B 1 151 ? 51.964 -34.832 8.139 1.00 90.70 149 GLY A CA 1
ATOM 3425 C C . GLY B 1 151 ? 52.780 -34.163 9.228 1.00 90.96 149 GLY A C 1
ATOM 3426 O O . GLY B 1 151 ? 52.910 -34.700 10.331 1.00 91.46 149 GLY A O 1
ATOM 3427 N N . GLU B 1 152 ? 53.349 -32.997 8.920 1.00 99.38 150 GLU A N 1
ATOM 3428 C CA . GLU B 1 152 ? 54.100 -32.195 9.878 1.00 86.65 150 GLU A CA 1
ATOM 3429 C C . GLU B 1 152 ? 53.868 -30.724 9.573 1.00 86.60 150 GLU A C 1
ATOM 3430 O O . GLU B 1 152 ? 53.519 -30.348 8.450 1.00 98.31 150 GLU A O 1
ATOM 3436 N N . VAL B 1 153 ? 54.091 -29.888 10.582 1.00 75.08 151 VAL A N 1
ATOM 3437 C CA . VAL B 1 153 ? 54.086 -28.444 10.386 1.00 69.18 151 VAL A CA 1
ATOM 3438 C C . VAL B 1 153 ? 55.455 -28.039 9.856 1.00 80.30 151 VAL A C 1
ATOM 3439 O O . VAL B 1 153 ? 56.395 -28.844 9.864 1.00 82.21 151 VAL A O 1
ATOM 3443 N N . GLY B 1 154 ? 55.575 -26.806 9.367 1.00 79.98 152 GLY A N 1
ATOM 3444 C CA . GLY B 1 154 ? 56.883 -26.270 9.046 1.00 77.61 152 GLY A CA 1
ATOM 3445 C C . GLY B 1 154 ? 57.188 -25.967 7.594 1.00 79.57 152 GLY A C 1
ATOM 3446 O O . GLY B 1 154 ? 57.882 -24.984 7.317 1.00 93.46 152 GLY A O 1
ATOM 3447 N N . SER B 1 155 ? 56.712 -26.795 6.662 1.00 86.77 153 SER A N 1
ATOM 3448 C CA . SER B 1 155 ? 57.103 -26.647 5.262 1.00 78.21 153 SER A CA 1
ATOM 3449 C C . SER B 1 155 ? 56.592 -25.329 4.679 1.00 73.85 153 SER A C 1
ATOM 3450 O O . SER B 1 155 ? 55.670 -24.697 5.204 1.00 69.89 153 SER A O 1
ATOM 3453 N N . LYS B 1 156 ? 57.201 -24.932 3.556 1.00 81.64 154 LYS A N 1
ATOM 3454 C CA . LYS B 1 156 ? 56.781 -23.721 2.854 1.00 71.73 154 LYS A CA 1
ATOM 3455 C C . LYS B 1 156 ? 55.300 -23.775 2.484 1.00 78.30 154 LYS A C 1
ATOM 3456 O O . LYS B 1 156 ? 54.579 -22.778 2.627 1.00 71.20 154 LYS A O 1
ATOM 3462 N N . LYS B 1 157 ? 54.836 -24.927 1.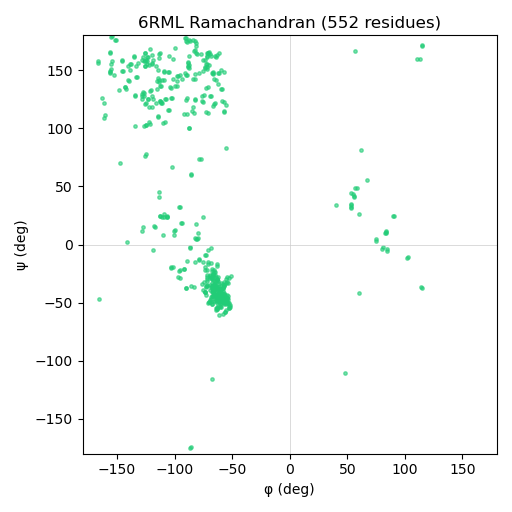985 1.00 73.15 155 LYS A N 1
ATOM 3463 C CA . LYS B 1 157 ? 53.421 -25.085 1.659 1.00 67.12 155 LYS A CA 1
ATOM 3464 C C . LYS B 1 157 ? 52.541 -24.892 2.888 1.00 73.59 155 LYS A C 1
ATOM 3465 O O . LYS B 1 157 ? 51.482 -24.258 2.809 1.00 66.50 155 LYS A O 1
ATOM 3471 N N . TYR B 1 158 ? 52.954 -25.456 4.028 1.00 79.25 156 TYR A N 1
ATOM 3472 C CA . TYR B 1 158 ? 52.222 -25.266 5.278 1.00 74.84 156 TYR A CA 1
ATOM 3473 C C . TYR B 1 158 ? 52.049 -23.784 5.591 1.00 78.03 156 TYR A C 1
ATOM 3474 O O . TYR B 1 158 ? 50.941 -23.324 5.897 1.00 73.11 156 TYR A O 1
ATOM 3483 N N . LEU B 1 159 ? 53.143 -23.021 5.528 1.00 74.53 157 LEU A N 1
ATOM 3484 C CA . LEU B 1 159 ? 53.065 -21.597 5.833 1.00 82.53 157 LEU A CA 1
ATOM 3485 C C . LEU B 1 159 ? 52.165 -20.868 4.839 1.00 85.89 157 LEU A C 1
ATOM 3486 O O . LEU B 1 159 ? 51.331 -20.043 5.239 1.00 82.05 157 LEU A O 1
ATOM 3491 N N . VAL B 1 160 ? 52.318 -21.159 3.537 1.00 79.92 158 VAL A N 1
ATOM 3492 C CA . VAL B 1 160 ? 51.478 -20.518 2.521 1.00 67.42 158 VAL A CA 1
ATOM 3493 C C . VAL B 1 160 ? 50.003 -20.776 2.805 1.00 71.46 158 VAL A C 1
ATOM 3494 O O . VAL B 1 160 ? 49.187 -19.847 2.844 1.00 73.50 158 VAL A O 1
ATOM 3498 N N . ALA B 1 161 ? 49.643 -22.045 3.011 1.00 69.59 159 ALA A N 1
ATOM 3499 C CA . ALA B 1 161 ? 48.251 -22.391 3.282 1.00 75.08 159 ALA A CA 1
ATOM 3500 C C . ALA B 1 161 ? 47.746 -21.729 4.558 1.00 77.16 159 ALA A C 1
ATOM 3501 O O . ALA B 1 161 ? 46.582 -21.316 4.632 1.00 78.14 159 ALA A O 1
ATOM 3503 N N . ALA B 1 162 ? 48.597 -21.639 5.582 1.00 78.02 160 ALA A N 1
ATOM 3504 C CA . ALA B 1 162 ? 48.173 -21.001 6.822 1.00 81.52 160 ALA A CA 1
ATOM 3505 C C . ALA B 1 162 ? 47.894 -19.518 6.611 1.00 77.72 160 ALA A C 1
ATOM 3506 O O . ALA B 1 162 ? 46.897 -18.990 7.118 1.00 70.60 160 ALA A O 1
ATOM 3508 N N . ASN B 1 163 ? 48.758 -18.834 5.855 1.00 74.11 161 ASN A N 1
ATOM 3509 C CA . ASN B 1 163 ? 48.544 -17.415 5.587 1.00 76.92 161 ASN A CA 1
ATOM 3510 C C . ASN B 1 163 ? 47.264 -17.169 4.798 1.00 75.48 161 ASN A C 1
ATOM 3511 O O . ASN B 1 163 ? 46.656 -16.101 4.926 1.00 73.03 161 ASN A O 1
ATOM 3516 N N . LEU B 1 164 ? 46.849 -18.124 3.966 1.00 75.46 162 LEU A N 1
ATOM 3517 C CA . LEU B 1 164 ? 45.558 -18.028 3.296 1.00 68.29 162 LEU A CA 1
ATOM 3518 C C . LEU B 1 164 ? 44.400 -18.491 4.171 1.00 72.81 162 LEU A C 1
ATOM 3519 O O . LEU B 1 164 ? 43.269 -18.556 3.679 1.00 73.53 162 LEU A O 1
ATOM 3524 N N . LYS B 1 165 ? 44.660 -18.818 5.443 1.00 81.23 163 LYS A N 1
ATOM 3525 C CA . LYS B 1 165 ? 43.630 -19.267 6.386 1.00 74.40 163 LYS A CA 1
ATOM 3526 C C . LYS B 1 165 ? 42.870 -20.476 5.849 1.00 73.47 163 LYS A C 1
ATOM 3527 O O . LYS B 1 165 ? 41.653 -20.588 6.008 1.00 76.19 163 LYS A O 1
ATOM 3533 N N . LYS B 1 166 ? 43.603 -21.404 5.233 1.00 68.44 164 LYS A N 1
ATOM 3534 C CA . LYS B 1 166 ? 43.000 -22.628 4.743 1.00 73.99 164 LYS A CA 1
ATOM 3535 C C . LYS B 1 166 ? 43.150 -23.741 5.770 1.00 80.17 164 LYS A C 1
ATOM 3536 O O . LYS B 1 166 ? 44.138 -23.784 6.511 1.00 84.98 164 LYS A O 1
ATOM 3542 N N . PRO B 1 167 ? 42.159 -24.625 5.860 1.00 80.07 165 PRO A N 1
ATOM 3543 C CA . PRO B 1 167 ? 42.255 -25.744 6.804 1.00 78.46 165 PRO A CA 1
ATOM 3544 C C . PRO B 1 167 ? 43.475 -26.605 6.510 1.00 80.94 165 PRO A C 1
ATOM 3545 O O . PRO B 1 167 ? 43.744 -26.959 5.359 1.00 86.30 165 PRO A O 1
ATOM 3549 N N . ILE B 1 168 ? 44.218 -26.934 7.561 1.00 82.13 166 ILE A N 1
ATOM 3550 C CA . ILE B 1 168 ? 45.354 -27.842 7.471 1.00 82.43 166 ILE A CA 1
ATOM 3551 C C . ILE B 1 168 ? 44.988 -29.071 8.290 1.00 82.90 166 ILE A C 1
ATOM 3552 O O . ILE B 1 168 ? 44.891 -29.001 9.521 1.00 86.74 166 ILE A O 1
ATOM 3557 N N . LEU B 1 169 ? 44.769 -30.192 7.611 1.00 81.90 167 LEU A N 1
ATOM 3558 C CA . LEU B 1 169 ? 44.202 -31.381 8.224 1.00 82.89 167 LEU A CA 1
ATOM 3559 C C . LEU B 1 169 ? 45.132 -32.572 8.038 1.00 86.51 167 LEU A C 1
ATOM 3560 O O . LEU B 1 169 ? 46.011 -32.572 7.170 1.00 81.29 167 LEU A O 1
ATOM 3565 N N . LEU B 1 170 ? 44.909 -33.646 8.903 1.00 93.83 168 LEU A N 1
ATOM 3566 C CA . LEU B 1 170 ? 45.707 -34.864 8.880 1.00 92.61 168 LEU A CA 1
ATOM 3567 C C . LEU B 1 170 ? 45.137 -35.870 7.883 1.00 88.18 168 LEU A C 1
ATOM 3568 O O . LEU B 1 170 ? 43.930 -35.878 7.622 1.00 90.61 168 LEU A O 1
ATOM 3573 N N . PRO B 1 171 ? 45.988 -36.735 7.321 1.00 85.63 169 PRO A N 1
ATOM 3574 C CA . PRO B 1 171 ? 45.484 -37.790 6.425 1.00 82.09 169 PRO A CA 1
ATOM 3575 C C . PRO B 1 171 ? 44.366 -38.636 7.018 1.00 83.91 169 PRO A C 1
ATOM 3576 O O . PRO B 1 171 ? 43.525 -39.146 6.264 1.00 87.74 169 PRO A O 1
ATOM 3580 N N . SER B 1 172 ? 44.328 -38.791 8.347 1.00 91.90 170 SER A N 1
ATOM 3581 C CA . SER B 1 172 ? 43.260 -39.552 8.990 1.00 90.26 170 SER A CA 1
ATOM 3582 C C . SER B 1 172 ? 41.886 -39.048 8.584 1.00 89.62 170 SER A C 1
ATOM 3583 O O . SER B 1 172 ? 40.947 -39.844 8.445 1.00 97.66 170 SER A O 1
ATOM 3586 N N . TRP B 1 173 ? 41.764 -37.740 8.341 1.00 89.90 171 TRP A N 1
ATOM 3587 C CA . TRP B 1 173 ? 40.499 -37.171 7.890 1.00 89.32 171 TRP A CA 1
ATOM 3588 C C . TRP B 1 173 ? 40.010 -37.893 6.642 1.00 84.16 171 TRP A C 1
ATOM 3589 O O . TRP B 1 173 ? 38.901 -38.449 6.628 1.00 83.55 171 TRP A O 1
ATOM 3600 N N . ILE B 1 174 ? 40.887 -38.023 5.641 1.00 74.14 172 ILE A N 1
ATOM 3601 C CA . ILE B 1 174 ? 40.527 -38.761 4.434 1.00 85.42 172 ILE A CA 1
ATOM 3602 C C . ILE B 1 174 ? 40.065 -40.164 4.805 1.00 88.35 172 ILE A C 1
ATOM 3603 O O . ILE B 1 174 ? 38.982 -40.608 4.396 1.00 86.46 172 ILE A O 1
ATOM 3608 N N . LYS B 1 175 ? 40.848 -40.855 5.646 1.00 94.27 173 LYS A N 1
ATOM 3609 C CA . LYS B 1 175 ? 40.490 -42.214 6.047 1.00 91.15 173 LYS A CA 1
ATOM 3610 C C . LYS B 1 175 ? 39.104 -42.251 6.666 1.00 86.22 173 LYS A C 1
ATOM 3611 O O . LYS B 1 175 ? 38.260 -43.064 6.270 1.00 94.80 173 LYS A O 1
ATOM 3617 N N . THR B 1 176 ? 38.831 -41.343 7.606 1.00 78.18 174 THR A N 1
ATOM 3618 C CA . THR B 1 176 ? 37.509 -41.347 8.213 1.00 85.73 174 THR A CA 1
ATOM 3619 C C . THR B 1 176 ? 36.457 -41.127 7.139 1.00 87.31 174 THR A C 1
ATOM 3620 O O . THR B 1 176 ? 35.509 -41.915 7.011 1.00 89.46 174 THR A O 1
ATOM 3624 N N . LEU B 1 177 ? 36.696 -40.137 6.271 1.00 83.88 175 LEU A N 1
ATOM 3625 C CA . LEU B 1 177 ? 35.784 -39.872 5.169 1.00 90.28 175 LEU A CA 1
ATOM 3626 C C . LEU B 1 177 ? 35.548 -41.139 4.365 1.00 89.02 175 LEU A C 1
ATOM 3627 O O . LEU B 1 177 ? 34.407 -41.457 4.014 1.00 88.94 175 LEU A O 1
ATOM 3632 N N . TRP B 1 178 ? 36.616 -41.884 4.074 1.00 83.92 176 TRP A N 1
ATOM 3633 C CA . TRP B 1 178 ? 36.445 -43.139 3.357 1.00 92.78 176 TRP A CA 1
ATOM 3634 C C . TRP B 1 178 ? 35.633 -44.126 4.185 1.00 97.60 176 TRP A C 1
ATOM 3635 O O . TRP B 1 178 ? 34.577 -44.603 3.752 1.00 98.28 176 TRP A O 1
ATOM 3646 N N . GLU B 1 179 ? 36.098 -44.412 5.405 1.00 101.24 177 GLU A N 1
ATOM 3647 C CA . GLU B 1 179 ? 35.487 -45.473 6.200 1.00 97.73 177 GLU A CA 1
ATOM 3648 C C . GLU B 1 179 ? 34.029 -45.162 6.508 1.00 99.10 177 GLU A C 1
ATOM 3649 O O . GLU B 1 179 ? 33.134 -45.962 6.208 1.00 99.78 177 GLU A O 1
ATOM 3655 N N . LYS B 1 180 ? 33.769 -43.979 7.071 1.00 98.20 178 LYS A N 1
ATOM 3656 C CA . LYS B 1 180 ? 32.398 -43.556 7.332 1.00 99.14 178 LYS A CA 1
ATOM 3657 C C . LYS B 1 180 ? 31.535 -43.600 6.073 1.00 98.62 178 LYS A C 1
ATOM 3658 O O . LYS B 1 180 ? 30.316 -43.787 6.166 1.00 97.38 178 LYS A O 1
ATOM 3664 N N . SER B 1 181 ? 32.137 -43.432 4.889 1.00 101.03 179 SER A N 1
ATOM 3665 C CA . SER B 1 181 ? 31.352 -43.520 3.660 1.00 98.31 179 SER A CA 1
ATOM 3666 C C . SER B 1 181 ? 30.969 -44.961 3.345 1.00 99.30 179 SER A C 1
ATOM 3667 O O . SER B 1 181 ? 29.835 -45.230 2.930 1.00 97.31 179 SER A O 1
ATOM 3670 N N . GLN B 1 182 ? 31.899 -45.904 3.537 1.00 104.90 180 GLN A N 1
ATOM 3671 C CA . GLN B 1 182 ? 31.597 -47.304 3.249 1.00 106.24 180 GLN A CA 1
ATOM 3672 C C . GLN B 1 182 ? 30.593 -47.881 4.236 1.00 107.68 180 GLN A C 1
ATOM 3673 O O . GLN B 1 182 ? 29.849 -48.807 3.892 1.00 108.70 180 GLN A O 1
ATOM 3679 N N . GLU B 1 183 ? 30.565 -47.361 5.460 1.00 108.23 181 GLU A N 1
ATOM 3680 C CA . GLU B 1 183 ? 29.582 -47.758 6.459 1.00 104.70 181 GLU A CA 1
ATOM 3681 C C . GLU B 1 183 ? 28.235 -47.068 6.265 1.00 103.33 181 GLU A C 1
ATOM 3682 O O . GLU B 1 183 ? 27.339 -47.252 7.096 1.00 102.35 181 GLU A O 1
ATOM 3688 N N . LYS B 1 184 ? 28.080 -46.294 5.185 1.00 101.35 182 LYS A N 1
ATOM 3689 C CA . LYS B 1 184 ? 26.844 -45.565 4.877 1.00 106.63 182 LYS A CA 1
ATOM 3690 C C . LYS B 1 184 ? 26.381 -44.697 6.047 1.00 102.03 182 LYS A C 1
ATOM 3691 O O . LYS B 1 184 ? 25.180 -44.528 6.277 1.00 94.55 182 LYS A O 1
ATOM 3697 N N . LYS B 1 185 ? 27.336 -44.140 6.794 1.00 99.48 183 LYS A N 1
ATOM 3698 C CA . LYS B 1 185 ? 27.025 -43.203 7.867 1.00 99.59 183 LYS A CA 1
ATOM 3699 C C . LYS B 1 185 ? 27.022 -41.749 7.410 1.00 102.33 183 LYS A C 1
ATOM 3700 O O . LYS B 1 185 ? 26.429 -40.904 8.092 1.00 93.59 183 LYS A O 1
ATOM 3706 N N . ILE B 1 186 ? 27.686 -41.434 6.297 1.00 103.39 184 ILE A N 1
ATOM 3707 C CA . ILE B 1 186 ? 27.792 -40.070 5.792 1.00 103.89 184 ILE A CA 1
ATOM 3708 C C . ILE B 1 186 ? 27.495 -40.064 4.298 1.00 103.56 184 ILE A C 1
ATOM 3709 O O . ILE B 1 186 ? 27.831 -41.015 3.582 1.00 96.36 184 ILE A O 1
ATOM 3714 N N . THR B 1 187 ? 26.846 -38.994 3.832 1.00 107.27 185 THR A N 1
ATOM 3715 C CA . THR B 1 187 ? 26.675 -38.742 2.407 1.00 111.23 185 THR A CA 1
ATOM 3716 C C . THR B 1 187 ? 27.624 -37.673 1.880 1.00 109.67 185 THR A C 1
ATOM 3717 O O . THR B 1 187 ? 27.879 -37.627 0.670 1.00 110.66 185 THR A O 1
ATOM 3721 N N . ARG B 1 188 ? 28.166 -36.834 2.760 1.00 100.94 186 ARG A N 1
ATOM 3722 C CA . ARG B 1 188 ? 28.894 -35.643 2.359 1.00 101.91 186 ARG A CA 1
ATOM 3723 C C . ARG B 1 188 ? 30.021 -35.401 3.354 1.00 102.97 186 ARG A C 1
ATOM 3724 O O . ARG B 1 188 ? 29.902 -35.735 4.536 1.00 99.98 186 ARG A O 1
ATOM 3732 N N . TYR B 1 189 ? 31.115 -34.807 2.867 1.00 102.81 187 TYR A N 1
ATOM 3733 C CA . TYR B 1 189 ? 32.283 -34.569 3.713 1.00 87.27 187 TYR A CA 1
ATOM 3734 C C . TYR B 1 189 ? 31.994 -33.626 4.872 1.00 91.44 187 TYR A C 1
ATOM 3735 O O . TYR B 1 189 ? 32.782 -33.577 5.824 1.00 96.53 187 TYR A O 1
ATOM 3744 N N . THR B 1 190 ? 30.899 -32.871 4.815 1.00 92.43 188 THR A N 1
ATOM 3745 C CA . THR B 1 190 ? 30.552 -31.955 5.892 1.00 94.97 188 THR A CA 1
ATOM 3746 C C . THR B 1 190 ? 29.915 -32.651 7.092 1.00 97.22 188 THR A C 1
ATOM 3747 O O . THR B 1 190 ? 29.799 -32.028 8.154 1.00 94.11 188 THR A O 1
ATOM 3751 N N . ASP B 1 191 ? 29.498 -33.916 6.949 1.00 99.16 189 ASP A N 1
ATOM 3752 C CA . ASP B 1 191 ? 28.846 -34.624 8.049 1.00 96.02 189 ASP A CA 1
ATOM 3753 C C . ASP B 1 191 ? 29.791 -34.892 9.216 1.00 101.03 189 ASP A C 1
ATOM 3754 O O . ASP B 1 191 ? 29.349 -34.895 10.371 1.00 103.73 189 ASP A O 1
ATOM 3759 N N . ILE B 1 192 ? 31.079 -35.129 8.952 1.00 96.07 190 ILE A N 1
ATOM 3760 C CA . ILE B 1 192 ? 32.039 -35.275 10.037 1.00 90.94 190 ILE A CA 1
ATOM 3761 C C . ILE B 1 192 ? 32.582 -33.896 10.388 1.00 92.98 190 ILE A C 1
ATOM 3762 O O . ILE B 1 192 ? 32.570 -32.964 9.577 1.00 96.11 190 ILE A O 1
ATOM 3767 N N . ASN B 1 193 ? 33.061 -33.758 11.618 1.00 95.26 191 ASN A N 1
ATOM 3768 C CA . ASN B 1 193 ? 33.500 -32.462 12.108 1.00 94.12 191 ASN A CA 1
ATOM 3769 C C . ASN B 1 193 ? 34.980 -32.282 11.792 1.00 94.92 191 ASN A C 1
ATOM 3770 O O . ASN B 1 193 ? 35.813 -33.116 12.169 1.00 89.50 191 ASN A O 1
ATOM 3775 N N . MET B 1 194 ? 35.296 -31.188 11.099 1.00 98.65 192 MET A N 1
ATOM 3776 C CA . MET B 1 194 ? 36.654 -30.950 10.624 1.00 93.36 192 MET A CA 1
ATOM 3777 C C . MET B 1 194 ? 37.635 -30.717 11.771 1.00 90.69 192 MET A C 1
ATOM 3778 O O . MET B 1 194 ? 38.800 -31.123 11.679 1.00 87.79 192 MET A O 1
ATOM 3783 N N . GLU B 1 195 ? 37.180 -30.075 12.854 1.00 99.99 193 GLU A N 1
ATOM 3784 C CA . GLU B 1 195 ? 38.067 -29.715 13.960 1.00 104.51 193 GLU A CA 1
ATOM 3785 C C . GLU B 1 195 ? 38.726 -30.936 14.591 1.00 100.32 193 GLU A C 1
ATOM 3786 O O . GLU B 1 195 ? 39.865 -30.852 15.064 1.00 93.56 193 GLU A O 1
ATOM 3792 N N . ASP B 1 196 ? 38.030 -32.073 14.615 1.00 96.52 194 ASP A N 1
ATOM 3793 C CA . ASP B 1 196 ? 38.591 -33.284 15.201 1.00 91.07 194 ASP A CA 1
ATOM 3794 C C . ASP B 1 196 ? 39.758 -33.847 14.399 1.00 90.97 194 ASP A C 1
ATOM 3795 O O . ASP B 1 196 ? 40.345 -34.849 14.825 1.00 91.28 194 ASP A O 1
ATOM 3800 N N . PHE B 1 197 ? 40.104 -33.247 13.252 1.00 88.85 195 PHE A N 1
ATOM 3801 C CA . PHE B 1 197 ? 41.181 -33.761 12.412 1.00 79.07 195 PHE A CA 1
ATOM 3802 C C . PHE B 1 197 ? 42.222 -32.697 12.076 1.00 84.20 195 PHE A C 1
ATOM 3803 O O . PHE B 1 197 ? 43.027 -32.900 11.158 1.00 87.13 195 PHE A O 1
ATOM 3811 N N . LYS B 1 198 ? 42.225 -31.572 12.792 1.00 83.57 196 LYS A N 1
ATOM 3812 C CA . LYS B 1 198 ? 43.234 -30.543 12.574 1.00 88.30 196 LYS A CA 1
ATOM 3813 C C . LYS B 1 198 ? 44.638 -31.110 12.749 1.00 87.83 196 LYS A C 1
ATOM 3814 O O . LYS B 1 198 ? 44.870 -32.027 13.542 1.00 88.29 196 LYS A O 1
ATOM 3820 N N . CYS B 1 199 ? 45.581 -30.556 12.002 1.00 87.93 197 CYS A N 1
ATOM 3821 C CA . CYS B 1 199 ? 46.981 -30.867 12.253 1.00 87.35 197 CYS A CA 1
ATOM 3822 C C . CYS B 1 199 ? 47.450 -30.114 13.493 1.00 92.76 197 CYS A C 1
ATOM 3823 O O . CYS B 1 199 ? 47.284 -28.892 13.565 1.00 93.31 197 CYS A O 1
ATOM 3826 N N . PRO B 1 200 ? 48.045 -30.798 14.474 1.00 91.81 198 PRO A N 1
ATOM 3827 C CA . PRO B 1 200 ? 48.478 -30.104 15.693 1.00 89.82 198 PRO A CA 1
ATOM 3828 C C . PRO B 1 200 ? 49.521 -29.044 15.383 1.00 83.65 198 PRO A C 1
ATOM 3829 O O . PRO B 1 200 ? 50.341 -29.193 14.474 1.00 77.96 198 PRO A O 1
ATOM 3833 N N . ILE B 1 201 ? 49.489 -27.968 16.174 1.00 76.33 199 ILE A N 1
ATOM 3834 C CA . ILE B 1 201 ? 50.334 -26.806 15.918 1.00 64.83 199 ILE A CA 1
ATOM 3835 C C . ILE B 1 201 ? 51.809 -27.183 15.880 1.00 76.22 199 ILE A C 1
ATOM 3836 O O . ILE B 1 201 ? 52.577 -26.630 15.083 1.00 78.50 199 ILE A O 1
ATOM 3841 N N . PHE B 1 202 ? 52.228 -28.149 16.704 1.00 85.27 200 PHE A N 1
ATOM 3842 C CA . PHE B 1 202 ? 53.640 -28.492 16.843 1.00 80.62 200 PHE A CA 1
ATOM 3843 C C . PHE B 1 202 ? 53.956 -29.922 16.412 1.00 79.72 200 PHE A C 1
ATOM 3844 O O . PHE B 1 202 ? 55.043 -30.423 16.719 1.00 79.84 200 PHE A O 1
ATOM 3852 N N . LEU B 1 203 ? 53.048 -30.584 15.692 1.00 73.62 201 LEU A N 1
ATOM 3853 C CA . LEU B 1 203 ? 53.294 -31.947 15.229 1.00 66.84 201 LEU A CA 1
ATOM 3854 C C . LEU B 1 203 ? 54.568 -32.022 14.396 1.00 80.68 201 LEU A C 1
ATOM 3855 O O . LEU B 1 203 ? 54.647 -31.438 13.310 1.00 83.49 201 LEU A O 1
ATOM 3860 N N . GLY B 1 204 ? 55.571 -32.735 14.900 1.00 82.15 202 GLY A N 1
ATOM 3861 C CA . GLY B 1 204 ? 56.854 -32.829 14.243 1.00 82.07 202 GLY A CA 1
ATOM 3862 C C . GLY B 1 204 ? 57.933 -31.970 14.860 1.00 69.26 202 GLY A C 1
ATOM 3863 O O . GLY B 1 204 ? 59.105 -32.115 14.491 1.00 69.91 202 GLY A O 1
ATOM 3864 N N . CYS B 1 205 ? 57.571 -31.069 15.767 1.00 71.30 203 CYS A N 1
ATOM 3865 C CA . CYS B 1 205 ? 58.557 -30.269 16.474 1.00 80.68 203 CYS A CA 1
ATOM 3866 C C . CYS B 1 205 ? 59.103 -31.029 17.675 1.00 85.01 203 CYS A C 1
ATOM 3867 O O . CYS B 1 205 ? 58.371 -31.743 18.368 1.00 78.46 203 CYS A O 1
ATOM 3870 N N . ILE B 1 206 ? 60.398 -30.864 17.916 1.00 83.75 204 ILE A N 1
ATOM 3871 C CA . ILE B 1 206 ? 61.073 -31.409 19.085 1.00 77.83 204 ILE A CA 1
ATOM 3872 C C . ILE B 1 206 ? 61.736 -30.219 19.766 1.00 75.66 204 ILE A C 1
ATOM 3873 O O . ILE B 1 206 ? 62.771 -29.723 19.303 1.00 83.06 204 ILE A O 1
ATOM 3878 N N . ILE B 1 207 ? 61.129 -29.742 20.852 1.00 62.95 205 ILE A N 1
ATOM 3879 C CA . ILE B 1 207 ? 61.414 -28.426 21.418 1.00 67.73 205 ILE A CA 1
ATOM 3880 C C . ILE B 1 207 ? 62.280 -28.555 22.666 1.00 79.84 205 ILE A C 1
ATOM 3881 O O . ILE B 1 207 ? 62.033 -29.403 23.538 1.00 79.73 205 ILE A O 1
ATOM 3886 N N . CYS B 1 208 ? 63.295 -27.699 22.749 1.00 72.39 206 CYS A N 1
ATOM 3887 C CA . CYS B 1 208 ? 64.121 -27.529 23.931 1.00 65.06 206 CYS A CA 1
ATOM 3888 C C . CYS B 1 208 ? 64.064 -26.080 24.383 1.00 78.07 206 CYS A C 1
ATOM 3889 O O . CYS B 1 208 ? 63.802 -25.177 23.585 1.00 81.49 206 CYS A O 1
ATOM 3892 N N . VAL B 1 209 ? 64.309 -25.859 25.676 1.00 83.81 207 VAL A N 1
ATOM 3893 C CA . VAL B 1 209 ? 64.370 -24.512 26.222 1.00 78.87 207 V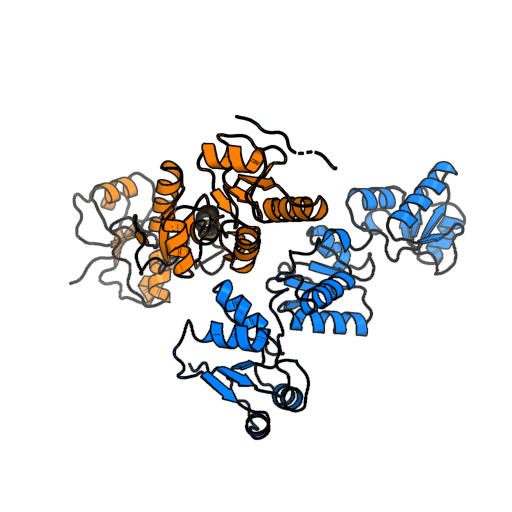AL A CA 1
ATOM 3894 C C . VAL B 1 209 ? 65.669 -24.358 27.003 1.00 65.26 207 VAL A C 1
ATOM 3895 O O . VAL B 1 209 ? 66.306 -25.336 27.396 1.00 70.23 207 VAL A O 1
ATOM 3899 N N . THR B 1 210 ? 66.073 -23.103 27.185 1.00 54.80 208 THR A N 1
ATOM 3900 C CA . THR B 1 210 ? 67.217 -22.742 28.007 1.00 62.40 208 THR A CA 1
ATOM 3901 C C . THR B 1 210 ? 67.034 -21.306 28.469 1.00 71.81 208 THR A C 1
ATOM 3902 O O . THR B 1 210 ? 66.421 -20.492 27.772 1.00 64.22 208 THR A O 1
ATOM 3906 N N . GLY B 1 211 ? 67.544 -21.013 29.665 1.00 73.47 209 GLY A N 1
ATOM 3907 C CA . GLY B 1 211 ? 67.421 -19.687 30.227 1.00 65.87 209 GLY A CA 1
ATOM 3908 C C . GLY B 1 211 ? 66.091 -19.387 30.880 1.00 68.08 209 GLY A C 1
ATOM 3909 O O . GLY B 1 211 ? 65.905 -18.271 31.379 1.00 65.09 209 GLY A O 1
ATOM 3910 N N . LEU B 1 212 ? 65.145 -20.319 30.848 1.00 56.28 210 LEU A N 1
ATOM 3911 C CA . LEU B 1 212 ? 63.837 -20.112 31.448 1.00 71.94 210 LEU A CA 1
ATOM 3912 C C . LEU B 1 212 ? 63.814 -20.575 32.901 1.00 84.64 210 LEU A C 1
ATOM 3913 O O . LEU B 1 212 ? 64.516 -21.512 33.293 1.00 76.85 210 LEU A O 1
ATOM 3918 N N . CYS B 1 213 ? 63.009 -19.891 33.707 1.00 85.03 211 CYS A N 1
ATOM 3919 C CA . CYS B 1 213 ? 62.788 -20.351 35.065 1.00 73.20 211 CYS A CA 1
ATOM 3920 C C . CYS B 1 213 ? 61.947 -21.627 35.042 1.00 76.97 211 CYS A C 1
ATOM 3921 O O . CYS B 1 213 ? 61.342 -21.988 34.028 1.00 84.54 211 CYS A O 1
ATOM 3924 N N . GLY B 1 214 ? 61.933 -22.322 36.179 1.00 78.51 212 GLY A N 1
ATOM 3925 C CA . GLY B 1 214 ? 61.289 -23.625 36.236 1.00 75.34 212 GLY A CA 1
ATOM 3926 C C . GLY B 1 214 ? 59.813 -23.593 35.886 1.00 75.84 212 GLY A C 1
ATOM 3927 O O . GLY B 1 214 ? 59.311 -24.485 35.199 1.00 73.18 212 GLY A O 1
ATOM 3928 N N . LEU B 1 215 ? 59.095 -22.568 36.354 1.00 78.56 213 LEU A N 1
ATOM 3929 C CA . LEU B 1 215 ? 57.670 -22.472 36.050 1.00 82.76 213 LEU A CA 1
ATOM 3930 C C . LEU B 1 215 ? 57.439 -22.265 34.557 1.00 84.50 213 LEU A C 1
ATOM 3931 O O . LEU B 1 215 ? 56.548 -22.891 33.964 1.00 88.15 213 LEU A O 1
ATOM 3936 N N . ASP B 1 216 ? 58.244 -21.400 33.934 1.00 77.83 214 ASP A N 1
ATOM 3937 C CA . ASP B 1 216 ? 58.148 -21.190 32.493 1.00 83.23 214 ASP A CA 1
ATOM 3938 C C . ASP B 1 216 ? 58.475 -22.472 31.736 1.00 78.62 214 ASP A C 1
ATOM 3939 O O . ASP B 1 216 ? 57.746 -22.873 30.821 1.00 83.09 214 ASP A O 1
ATOM 3944 N N . ARG B 1 217 ? 59.580 -23.122 32.107 1.00 70.86 215 ARG A N 1
ATOM 3945 C CA . ARG B 1 217 ? 59.976 -24.377 31.478 1.00 73.47 215 ARG A CA 1
ATOM 3946 C C . ARG B 1 217 ? 58.846 -25.399 31.534 1.00 82.28 215 ARG A C 1
ATOM 3947 O O . ARG B 1 217 ? 58.522 -26.049 30.529 1.00 85.32 215 ARG A O 1
ATOM 3955 N N . LYS B 1 218 ? 58.224 -25.540 32.708 1.00 84.22 216 LYS A N 1
ATOM 3956 C CA . LYS B 1 218 ? 57.132 -26.495 32.862 1.00 85.35 216 LYS A CA 1
ATOM 3957 C C . LYS B 1 218 ? 55.942 -26.116 31.988 1.00 84.85 216 LYS A C 1
ATOM 3958 O O . LYS B 1 218 ? 55.333 -26.982 31.348 1.00 77.00 216 LYS A O 1
ATOM 3964 N N . GLU B 1 219 ? 55.622 -24.820 31.911 1.00 75.66 217 GLU A N 1
ATOM 3965 C CA . GLU B 1 219 ? 54.514 -24.394 31.060 1.00 81.82 217 GLU A CA 1
ATOM 3966 C C . GLU B 1 219 ? 54.775 -24.743 29.599 1.00 82.84 217 GLU A C 1
ATOM 3967 O O . GLU B 1 219 ? 53.893 -25.266 28.903 1.00 78.60 217 GLU A O 1
ATOM 3973 N N . VAL B 1 220 ? 55.990 -24.460 29.118 1.00 81.98 218 VAL A N 1
ATOM 3974 C CA . VAL B 1 220 ? 56.339 -24.761 27.732 1.00 73.98 218 VAL A CA 1
ATOM 3975 C C . VAL B 1 220 ? 56.241 -26.260 27.469 1.00 81.29 218 VAL A C 1
ATOM 3976 O O . VAL B 1 220 ? 55.722 -26.684 26.431 1.00 84.36 218 VAL A O 1
ATOM 3980 N N . GLN B 1 221 ? 56.757 -27.085 28.387 1.00 86.08 219 GLN A N 1
ATOM 3981 C CA . GLN B 1 221 ? 56.647 -28.535 28.215 1.00 85.78 219 GLN A CA 1
ATOM 3982 C C . GLN B 1 221 ? 55.188 -28.975 28.133 1.00 81.55 219 GLN A C 1
ATOM 3983 O O . GLN B 1 221 ? 54.796 -29.720 27.220 1.00 78.20 219 GLN A O 1
ATOM 3989 N N . GLN B 1 222 ? 54.371 -28.523 29.090 1.00 80.34 220 GLN A N 1
ATOM 3990 C CA . GLN B 1 222 ? 52.958 -28.884 29.121 1.00 80.58 220 GLN A CA 1
ATOM 3991 C C . GLN B 1 222 ? 52.270 -28.530 27.806 1.00 83.17 220 GLN A C 1
ATOM 3992 O O . GLN B 1 222 ? 51.617 -29.378 27.184 1.00 81.30 220 GLN A O 1
ATOM 3998 N N . LEU B 1 223 ? 52.436 -27.284 27.350 1.00 84.27 221 LEU A N 1
ATOM 3999 C CA . LEU B 1 223 ? 51.761 -26.844 26.132 1.00 80.89 221 LEU A CA 1
ATOM 4000 C C . LEU B 1 223 ? 52.292 -27.573 24.900 1.00 77.98 221 LEU A C 1
ATOM 4001 O O . LEU B 1 223 ? 51.512 -27.955 24.020 1.00 78.01 221 LEU A O 1
ATOM 4006 N N . THR B 1 224 ? 53.613 -27.768 24.820 1.00 73.23 222 THR A N 1
ATOM 4007 C CA . THR B 1 224 ? 54.204 -28.551 23.737 1.00 68.33 222 THR A CA 1
ATOM 4008 C C . THR B 1 224 ? 53.534 -29.910 23.608 1.00 81.99 222 THR A C 1
ATOM 4009 O O . THR B 1 224 ? 53.089 -30.299 22.521 1.00 83.59 222 THR A O 1
ATOM 4013 N N . VAL B 1 225 ? 53.482 -30.661 24.710 1.00 92.98 223 VAL A N 1
ATOM 4014 C CA . VAL B 1 225 ? 52.857 -31.980 24.672 1.00 93.84 223 VAL A CA 1
ATOM 4015 C C . VAL B 1 225 ? 51.387 -31.864 24.285 1.00 86.09 223 VAL A C 1
ATOM 4016 O O . VAL B 1 225 ? 50.876 -32.651 23.476 1.00 77.71 223 VAL A O 1
ATOM 4020 N N . LYS B 1 226 ? 50.693 -30.863 24.837 1.00 84.51 224 LYS A N 1
ATOM 4021 C CA . LYS B 1 226 ? 49.269 -30.695 24.563 1.00 78.26 224 LYS A CA 1
ATOM 4022 C C . LYS B 1 226 ? 49.009 -30.437 23.085 1.00 89.96 224 LYS A C 1
ATOM 4023 O O . LYS B 1 226 ? 48.038 -30.952 22.520 1.00 92.63 224 LYS A O 1
ATOM 4029 N N . HIS B 1 227 ? 49.867 -29.644 22.440 1.00 88.14 225 HIS A N 1
ATOM 4030 C CA . HIS B 1 227 ? 49.683 -29.276 21.043 1.00 83.52 225 HIS A CA 1
ATOM 4031 C C . HIS B 1 227 ? 50.456 -30.176 20.079 1.00 92.30 225 HIS A C 1
ATOM 4032 O O . HIS B 1 227 ? 50.888 -29.713 19.011 1.00 89.66 225 HIS A O 1
ATOM 4039 N N . GLY B 1 228 ? 50.636 -31.453 20.419 1.00 78.63 226 GLY A N 1
ATOM 4040 C CA . GLY B 1 228 ? 51.107 -32.434 19.462 1.00 78.13 226 GLY A CA 1
ATOM 4041 C C . GLY B 1 228 ? 52.606 -32.528 19.283 1.00 78.32 226 GLY A C 1
ATOM 4042 O O . GLY B 1 228 ? 53.068 -33.396 18.528 1.00 79.72 226 GLY A O 1
ATOM 4043 N N . GLY B 1 229 ? 53.384 -31.669 19.940 1.00 80.15 227 GLY A N 1
ATOM 4044 C CA . GLY B 1 229 ? 54.824 -31.689 19.807 1.00 80.43 227 GLY A CA 1
ATOM 4045 C C . GLY B 1 229 ? 55.498 -32.597 20.825 1.00 82.88 227 GLY A C 1
ATOM 4046 O O . GLY B 1 229 ? 54.866 -33.224 21.676 1.00 75.38 227 GLY A O 1
ATOM 4047 N N . GLN B 1 230 ? 56.817 -32.676 20.706 1.00 78.45 228 GLN A N 1
ATOM 4048 C CA . GLN B 1 230 ? 57.656 -33.427 21.625 1.00 82.22 228 GLN A CA 1
ATOM 4049 C C . GLN B 1 230 ? 58.550 -32.467 22.394 1.00 83.68 228 GLN A C 1
ATOM 4050 O O . GLN B 1 230 ? 59.062 -31.497 21.826 1.00 75.95 228 GLN A O 1
ATOM 4056 N N . TYR B 1 231 ? 58.735 -32.735 23.684 1.00 88.39 229 TYR A N 1
ATOM 4057 C CA . TYR B 1 231 ? 59.591 -31.923 24.538 1.00 81.85 229 TYR A CA 1
ATOM 4058 C C . TYR B 1 231 ? 60.845 -32.685 24.946 1.00 82.78 229 TYR A C 1
ATOM 4059 O O . TYR B 1 231 ? 60.794 -33.889 25.217 1.00 88.64 229 TYR A O 1
ATOM 4068 N N . MET B 1 232 ? 61.972 -31.974 24.990 1.00 77.08 230 MET A N 1
ATOM 4069 C CA . MET B 1 232 ? 63.226 -32.533 25.477 1.00 80.04 230 MET A CA 1
ATOM 4070 C C . MET B 1 232 ? 63.807 -31.633 26.558 1.00 97.14 230 MET A C 1
ATOM 4071 O O . MET B 1 232 ? 63.904 -30.414 26.375 1.00 89.49 230 MET A O 1
ATOM 4076 N N . GLY B 1 233 ? 64.197 -32.240 27.682 1.00 93.04 231 GLY A N 1
ATOM 4077 C CA . GLY B 1 233 ? 64.818 -31.476 28.750 1.00 93.52 231 GLY A CA 1
ATOM 4078 C C . GLY B 1 233 ? 66.224 -31.008 28.440 1.00 96.35 231 GLY A C 1
ATOM 4079 O O . GLY B 1 233 ? 66.674 -29.995 28.983 1.00 100.43 231 GLY A O 1
ATOM 4080 N N . GLN B 1 234 ? 66.939 -31.722 27.572 1.00 96.28 232 GLN A N 1
ATOM 4081 C CA . GLN B 1 234 ? 68.325 -31.391 27.269 1.00 116.69 232 GLN A CA 1
ATOM 4082 C C . GLN B 1 234 ? 68.525 -31.283 25.764 1.00 112.33 232 GLN A C 1
ATOM 4083 O O . GLN B 1 234 ? 68.144 -32.190 25.017 1.00 109.93 232 GLN A O 1
ATOM 4089 N N . LEU B 1 235 ? 69.127 -30.174 25.330 1.00 105.49 233 LEU A N 1
ATOM 4090 C CA . LEU B 1 235 ? 69.483 -29.995 23.927 1.00 117.26 233 LEU A CA 1
ATOM 4091 C C . LEU B 1 235 ? 70.394 -31.120 23.464 1.00 121.23 233 LEU A C 1
ATOM 4092 O O . LEU B 1 235 ? 71.456 -31.354 24.049 1.00 122.96 233 LEU A O 1
ATOM 4097 N N . LYS B 1 236 ? 69.966 -31.825 22.425 1.00 119.54 234 LYS A N 1
ATOM 4098 C CA . LYS B 1 236 ? 70.758 -32.879 21.820 1.00 117.74 234 LYS A CA 1
ATOM 4099 C C . LYS B 1 236 ? 71.059 -32.528 20.371 1.00 120.71 234 LYS A C 1
ATOM 4100 O O . LYS B 1 236 ? 70.387 -31.701 19.747 1.00 116.90 234 LYS A O 1
ATOM 4106 N N . MET B 1 237 ? 72.104 -33.162 19.856 1.00 124.79 235 MET A N 1
ATOM 4107 C CA . MET B 1 237 ? 72.436 -33.057 18.445 1.00 121.87 235 MET A CA 1
ATOM 4108 C C . MET B 1 237 ? 71.309 -33.616 17.584 1.00 122.15 235 MET A C 1
ATOM 4109 O O . MET B 1 237 ? 70.714 -34.647 17.908 1.00 131.73 235 MET A O 1
ATOM 4114 N N . ASN B 1 238 ? 71.002 -32.914 16.490 1.00 116.90 236 ASN A N 1
ATOM 4115 C CA . ASN B 1 238 ? 70.051 -33.372 15.476 1.00 119.54 236 ASN A CA 1
ATOM 4116 C C . ASN B 1 238 ? 68.634 -33.602 16.000 1.00 123.08 236 ASN A C 1
ATOM 4117 O O . ASN B 1 238 ? 67.662 -33.250 15.321 1.00 123.37 236 ASN A O 1
ATOM 4122 N N . GLU B 1 239 ? 68.504 -34.196 17.195 1.00 114.92 237 GLU A N 1
ATOM 4123 C CA . GLU B 1 239 ? 67.189 -34.571 17.712 1.00 105.56 237 GLU A CA 1
ATOM 4124 C C . GLU B 1 239 ? 66.271 -33.367 17.870 1.00 99.10 237 GLU A C 1
ATOM 4125 O O . GLU B 1 239 ? 65.078 -33.442 17.564 1.00 97.60 237 GLU A O 1
ATOM 4131 N N A CYS B 1 240 ? 66.809 -32.255 18.363 0.47 94.58 238 CYS A N 1
ATOM 4132 N N B CYS B 1 240 ? 66.810 -32.244 18.330 0.53 94.65 238 CYS A N 1
ATOM 4133 C CA A CYS B 1 240 ? 65.997 -31.081 18.642 0.47 90.75 238 CYS A CA 1
ATOM 4134 C CA B CYS B 1 240 ? 65.993 -31.082 18.653 0.53 90.68 238 CYS A CA 1
ATOM 4135 C C A CYS B 1 240 ? 65.818 -30.248 17.380 0.47 87.42 238 CYS A C 1
ATOM 4136 C C B CYS B 1 240 ? 65.832 -30.187 17.428 0.53 87.79 238 CYS A C 1
ATOM 4137 O O A CYS B 1 240 ? 66.779 -30.007 16.642 0.47 87.46 238 CYS A O 1
ATOM 4138 O O B CYS B 1 240 ? 66.816 -29.854 16.761 0.53 87.40 238 CYS A O 1
ATOM 4143 N N . THR B 1 241 ? 64.585 -29.808 17.134 1.00 83.55 239 THR A N 1
ATOM 4144 C CA . THR B 1 241 ? 64.292 -28.942 15.995 1.00 85.66 239 THR A CA 1
ATOM 4145 C C . THR B 1 241 ? 64.258 -27.467 16.365 1.00 81.86 239 THR A C 1
ATOM 4146 O O . THR B 1 241 ? 64.634 -26.626 15.541 1.00 82.37 239 THR A O 1
ATOM 4150 N N . HIS B 1 242 ? 63.809 -27.131 17.573 1.00 81.17 240 HIS A N 1
ATOM 4151 C CA . HIS B 1 242 ? 63.710 -25.744 18.010 1.00 73.86 240 HIS A CA 1
ATOM 4152 C C . HIS B 1 242 ? 64.261 -25.603 19.419 1.00 80.94 240 HIS A C 1
ATOM 4153 O O . HIS B 1 242 ? 63.845 -26.329 20.328 1.00 80.21 240 HIS A O 1
ATOM 4160 N N . LEU B 1 243 ? 65.180 -24.660 19.601 1.00 79.35 241 LEU A N 1
ATOM 4161 C CA . LEU B 1 243 ? 65.632 -24.241 20.921 1.00 74.18 241 LEU A CA 1
ATOM 4162 C C . LEU B 1 243 ? 65.032 -22.880 21.236 1.00 72.18 241 LEU A C 1
ATOM 4163 O O . LEU B 1 243 ? 65.344 -21.889 20.564 1.00 72.08 241 LEU A O 1
ATOM 4168 N N . ILE B 1 244 ? 64.188 -22.829 22.259 1.00 74.22 242 ILE A N 1
ATOM 4169 C CA . ILE B 1 244 ? 63.616 -21.568 22.713 1.00 71.34 242 ILE A CA 1
ATOM 4170 C C . ILE B 1 244 ? 64.627 -20.895 23.631 1.00 68.94 242 ILE A C 1
ATOM 4171 O O . ILE B 1 244 ? 65.079 -21.494 24.611 1.00 72.22 242 ILE A O 1
ATOM 4176 N N . VAL B 1 245 ? 64.999 -19.659 23.302 1.00 74.80 243 VAL A N 1
ATOM 4177 C CA . VAL B 1 245 ? 66.079 -18.941 23.978 1.00 71.37 243 VAL A CA 1
ATOM 4178 C C . VAL B 1 245 ? 65.947 -17.456 23.654 1.00 85.58 243 VAL A C 1
ATOM 4179 O O . VAL B 1 245 ? 65.883 -17.068 22.480 1.00 94.57 243 VAL A O 1
ATOM 4183 N N . GLN B 1 246 ? 65.902 -16.616 24.692 1.00 85.27 244 GLN A N 1
ATOM 4184 C CA . GLN B 1 246 ? 65.605 -15.198 24.506 1.00 88.29 244 GLN A CA 1
ATOM 4185 C C . GLN B 1 246 ? 66.827 -14.370 24.111 1.00 87.62 244 GLN A C 1
ATOM 4186 O O . GLN B 1 246 ? 66.708 -13.435 23.311 1.00 90.44 244 GLN A O 1
ATOM 4192 N N . GLU B 1 247 ? 68.000 -14.687 24.648 1.00 79.38 245 GLU A N 1
ATOM 4193 C CA . GLU B 1 247 ? 69.193 -13.894 24.410 1.00 82.43 245 GLU A CA 1
ATOM 4194 C C . GLU B 1 247 ? 70.276 -14.750 23.771 1.00 92.88 245 GLU A C 1
ATOM 4195 O O . GLU B 1 247 ? 70.528 -15.870 24.238 1.00 97.13 245 GLU A O 1
ATOM 4201 N N . PRO B 1 248 ? 70.929 -14.281 22.691 1.00 94.00 246 PRO A N 1
ATOM 4202 C CA . PRO B 1 248 ? 71.892 -15.143 21.976 1.00 88.62 246 PRO A CA 1
ATOM 4203 C C . PRO B 1 248 ? 73.221 -15.249 22.718 1.00 92.87 246 PRO A C 1
ATOM 4204 O O . PRO B 1 248 ? 74.245 -14.674 22.335 1.00 95.64 246 PRO A O 1
ATOM 4208 N N . LYS B 1 249 ? 73.203 -15.998 23.823 1.00 96.61 247 LYS A N 1
ATOM 4209 C CA . LYS B 1 249 ? 74.407 -16.284 24.593 1.00 92.22 247 LYS A CA 1
ATOM 4210 C C . LYS B 1 249 ? 74.223 -17.582 25.371 1.00 93.68 247 LYS A C 1
ATOM 4211 O O . LYS B 1 249 ? 73.100 -17.997 25.672 1.00 93.72 247 LYS A O 1
ATOM 4217 N N . GLY B 1 250 ? 75.341 -18.217 25.695 1.00 90.12 248 GLY A N 1
ATOM 4218 C CA . GLY B 1 250 ? 75.340 -19.454 26.440 1.00 88.46 248 GLY A CA 1
ATOM 4219 C C . GLY B 1 250 ? 75.780 -20.635 25.584 1.00 89.09 248 GLY A C 1
ATOM 4220 O O . GLY B 1 250 ? 75.735 -20.595 24.350 1.00 97.52 248 GLY A O 1
ATOM 4221 N N . GLN B 1 251 ? 76.206 -21.704 26.257 1.00 99.96 249 GLN A N 1
ATOM 4222 C CA . GLN B 1 251 ? 76.655 -22.876 25.511 1.00 98.38 249 GLN A CA 1
ATOM 4223 C C . GLN B 1 251 ? 75.499 -23.516 24.752 1.00 95.92 249 GLN A C 1
ATOM 4224 O O . GLN B 1 251 ? 75.683 -24.000 23.631 1.00 110.13 249 GLN A O 1
ATOM 4230 N N . LYS B 1 252 ? 74.300 -23.525 25.342 1.00 86.64 250 LYS A N 1
ATOM 4231 C CA . LYS B 1 252 ? 73.139 -24.066 24.642 1.00 91.47 250 LYS A CA 1
ATOM 4232 C C . LYS B 1 252 ? 72.898 -23.328 23.331 1.00 95.78 250 LYS A C 1
ATOM 4233 O O . LYS B 1 252 ? 72.693 -23.954 22.284 1.00 93.07 250 LYS A O 1
ATOM 4239 N N . TYR B 1 253 ? 72.919 -21.993 23.367 1.00 94.75 251 TYR A N 1
ATOM 4240 C CA . TYR B 1 253 ? 72.682 -21.226 22.149 1.00 89.24 251 TYR A CA 1
ATOM 4241 C C . TYR B 1 253 ? 73.739 -21.530 21.095 1.00 95.33 251 TYR A C 1
ATOM 4242 O O . TYR B 1 253 ? 73.412 -21.815 19.938 1.00 93.72 251 TYR A O 1
ATOM 4251 N N . GLU B 1 254 ? 75.015 -21.495 21.483 1.00 92.87 252 GLU A N 1
ATOM 4252 C CA . GLU B 1 254 ? 76.080 -21.654 20.499 1.00 98.76 252 GLU A CA 1
ATOM 4253 C C . GLU B 1 254 ? 76.086 -23.061 19.909 1.00 96.59 252 GLU A C 1
ATOM 4254 O O . GLU B 1 254 ? 76.310 -23.236 18.703 1.00 102.83 252 GLU A O 1
ATOM 4260 N N . CYS B 1 255 ? 75.811 -24.072 20.736 1.00 94.87 253 CYS A N 1
ATOM 4261 C CA . CYS B 1 255 ? 75.707 -25.441 20.239 1.00 97.44 253 CYS A CA 1
ATOM 4262 C C . CYS B 1 255 ? 74.517 -25.604 19.301 1.00 97.61 253 CYS A C 1
ATOM 4263 O O . CYS B 1 255 ? 74.627 -26.251 18.250 1.00 92.97 253 CYS A O 1
ATOM 4266 N N . ALA B 1 256 ? 73.368 -25.034 19.672 1.00 95.49 254 ALA A N 1
ATOM 4267 C CA . ALA B 1 256 ? 72.212 -25.056 18.783 1.00 98.34 254 ALA A CA 1
ATOM 4268 C C . ALA B 1 256 ? 72.536 -24.396 17.447 1.00 93.77 254 ALA A C 1
ATOM 4269 O O . ALA B 1 256 ? 72.076 -24.850 16.393 1.00 86.69 254 ALA A O 1
ATOM 4271 N N . LYS B 1 257 ? 73.338 -23.329 17.471 1.00 93.58 255 LYS A N 1
ATOM 4272 C CA . LYS B 1 257 ? 73.706 -22.657 16.230 1.00 89.70 255 LYS A CA 1
ATOM 4273 C C . LYS B 1 257 ? 74.589 -23.547 15.366 1.00 94.94 255 LYS A C 1
ATOM 4274 O O . LYS B 1 257 ? 74.306 -23.754 14.179 1.00 95.98 255 LYS A O 1
ATOM 4280 N N . ARG B 1 258 ? 75.658 -24.099 15.939 1.00 86.90 256 ARG A N 1
ATOM 4281 C CA . ARG B 1 258 ? 76.522 -24.937 15.116 1.00 95.11 256 ARG A CA 1
ATOM 4282 C C . ARG B 1 258 ? 75.978 -26.349 14.924 1.00 92.02 256 ARG A C 1
ATOM 4283 O O . ARG B 1 258 ? 76.701 -27.205 14.403 1.00 92.74 256 ARG A O 1
ATOM 4291 N N . TRP B 1 259 ? 74.733 -26.610 15.330 1.00 96.70 257 TRP A N 1
ATOM 4292 C CA . TRP B 1 259 ? 73.979 -27.756 14.831 1.00 92.49 257 TRP A CA 1
ATOM 4293 C C . TRP B 1 259 ? 72.823 -27.337 13.928 1.00 89.88 257 TRP A C 1
ATOM 4294 O O . TRP B 1 259 ? 72.017 -28.187 13.533 1.00 89.39 257 TRP A O 1
ATOM 4305 N N . ASN B 1 260 ? 72.750 -26.054 13.569 1.00 92.32 258 ASN A N 1
ATOM 4306 C CA . ASN B 1 260 ? 71.722 -25.514 12.675 1.00 94.39 258 ASN A CA 1
ATOM 4307 C C . ASN B 1 260 ? 70.311 -25.835 13.168 1.00 89.78 258 ASN A C 1
ATOM 4308 O O . ASN B 1 260 ? 69.441 -26.250 12.402 1.00 86.99 258 ASN A O 1
ATOM 4313 N N . VAL B 1 261 ? 70.102 -25.679 14.474 1.00 90.85 259 VAL A N 1
ATOM 4314 C CA . VAL B 1 261 ? 68.790 -25.792 15.099 1.00 80.87 259 VAL A CA 1
ATOM 4315 C C . VAL B 1 261 ? 68.190 -24.398 15.179 1.00 76.88 259 VAL A C 1
ATOM 4316 O O . VAL B 1 261 ? 68.898 -23.410 15.409 1.00 81.26 259 VAL A O 1
ATOM 4320 N N . HIS B 1 262 ? 66.886 -24.313 14.959 1.00 70.67 260 HIS A N 1
ATOM 4321 C CA . HIS B 1 262 ? 66.169 -23.044 15.088 1.00 73.09 260 HIS A CA 1
ATOM 4322 C C . HIS B 1 262 ? 66.314 -22.469 16.497 1.00 80.35 260 HIS A C 1
ATOM 4323 O O . HIS B 1 262 ? 65.944 -23.119 17.478 1.00 82.92 260 HIS A O 1
ATOM 4330 N N . CYS B 1 263 ? 66.824 -21.241 16.604 1.00 79.95 261 CYS A N 1
ATOM 4331 C CA . CYS B 1 263 ? 66.900 -20.537 17.884 1.00 78.11 261 CYS A CA 1
ATOM 4332 C C . CYS B 1 263 ? 65.870 -19.419 17.837 1.00 77.06 261 CYS A C 1
ATOM 4333 O O . CYS B 1 263 ? 66.078 -18.399 17.174 1.00 77.99 261 CYS A O 1
ATOM 4336 N N . VAL B 1 264 ? 64.759 -19.617 18.546 1.00 77.44 262 VAL A N 1
ATOM 4337 C CA . VAL B 1 264 ? 63.640 -18.689 18.528 1.00 78.72 262 VAL A CA 1
ATOM 4338 C C . VAL B 1 264 ? 63.318 -18.283 19.961 1.00 72.00 262 VAL A C 1
ATOM 4339 O O . VAL B 1 264 ? 63.779 -18.896 20.924 1.00 73.74 262 VAL A O 1
ATOM 4343 N N . THR B 1 265 ? 62.539 -17.210 20.088 1.00 76.88 263 THR A N 1
ATOM 4344 C CA . THR B 1 265 ? 62.081 -16.712 21.376 1.00 69.51 263 THR A CA 1
ATOM 4345 C C . THR B 1 265 ? 60.837 -17.473 21.829 1.00 74.12 263 THR A C 1
ATOM 4346 O O . THR B 1 265 ? 60.300 -18.328 21.120 1.00 79.30 263 THR A O 1
ATOM 4350 N N . THR B 1 266 ? 60.369 -17.162 23.039 1.00 76.32 264 THR A N 1
ATOM 4351 C CA . THR B 1 266 ? 59.090 -17.697 23.486 1.00 82.92 264 THR A CA 1
ATOM 4352 C C . THR B 1 266 ? 57.936 -17.123 22.683 1.00 84.29 264 THR A C 1
ATOM 4353 O O . THR B 1 266 ? 56.863 -17.742 22.621 1.00 82.80 264 THR A O 1
ATOM 4357 N N . GLN B 1 267 ? 58.134 -15.950 22.077 1.00 84.79 265 GLN A N 1
ATOM 4358 C CA . GLN B 1 267 ? 57.062 -15.329 21.314 1.00 76.92 265 GLN A CA 1
ATOM 4359 C C . GLN B 1 267 ? 56.692 -16.180 20.112 1.00 72.00 265 GLN A C 1
ATOM 4360 O O . GLN B 1 267 ? 55.519 -16.229 19.731 1.00 75.71 265 GLN A O 1
ATOM 4366 N N . TRP B 1 268 ? 57.665 -16.891 19.535 1.00 71.47 266 TRP A N 1
ATOM 4367 C CA . TRP B 1 268 ? 57.357 -17.882 18.509 1.00 67.85 266 TRP A CA 1
ATOM 4368 C C . TRP B 1 268 ? 56.384 -18.925 19.037 1.00 73.42 266 TRP A C 1
ATOM 4369 O O . TRP B 1 268 ? 55.372 -19.233 18.395 1.00 77.19 266 TRP A O 1
ATOM 4380 N N . PHE B 1 269 ? 56.669 -19.464 20.224 1.00 80.05 267 PHE A N 1
ATOM 4381 C CA . PHE B 1 269 ? 55.850 -20.524 20.802 1.00 77.10 267 PHE A CA 1
ATOM 4382 C C . PHE B 1 269 ? 54.428 -20.036 21.073 1.00 77.01 267 PHE A C 1
ATOM 4383 O O . PHE B 1 269 ? 53.445 -20.609 20.576 1.00 71.24 267 PHE A O 1
ATOM 4391 N N . PHE B 1 270 ? 54.300 -18.952 21.841 1.00 80.54 268 PHE A N 1
ATOM 4392 C CA . PHE B 1 270 ? 52.972 -18.521 22.266 1.00 87.38 268 PHE A CA 1
ATOM 4393 C C . PHE B 1 270 ? 52.178 -17.908 21.120 1.00 82.57 268 PHE A C 1
ATOM 4394 O O . PHE B 1 270 ? 50.955 -18.074 21.060 1.00 82.32 268 PHE A O 1
ATOM 4402 N N . ASP B 1 271 ? 52.841 -17.178 20.218 1.00 72.96 269 ASP A N 1
ATOM 4403 C CA . ASP B 1 271 ? 52.159 -16.735 19.005 1.00 81.70 269 ASP A CA 1
ATOM 4404 C C . ASP B 1 271 ? 51.641 -17.924 18.210 1.00 82.28 269 ASP A C 1
ATOM 4405 O O . ASP B 1 271 ? 50.491 -17.922 17.756 1.00 80.75 269 ASP A O 1
ATOM 4410 N N . SER B 1 272 ? 52.469 -18.964 18.055 1.00 76.11 270 SER A N 1
ATOM 4411 C CA . SER B 1 272 ? 52.027 -20.163 17.348 1.00 67.22 270 SER A CA 1
ATOM 4412 C C . SER B 1 272 ? 50.779 -20.756 17.986 1.00 75.70 270 SER A C 1
ATOM 4413 O O . SER B 1 272 ? 49.856 -21.179 17.281 1.00 80.67 270 SER A O 1
ATOM 4416 N N . ILE B 1 273 ? 50.726 -20.796 19.319 1.00 84.16 271 ILE A N 1
ATOM 4417 C CA . ILE B 1 273 ? 49.523 -21.296 19.980 1.00 86.21 271 ILE A CA 1
ATOM 4418 C C . ILE B 1 273 ? 48.338 -20.377 19.697 1.00 84.54 271 ILE A C 1
ATOM 4419 O O . ILE B 1 273 ? 47.254 -20.831 19.308 1.00 78.81 271 ILE A O 1
ATOM 4424 N N . GLU B 1 274 ? 48.535 -19.068 19.877 1.00 86.35 272 GLU A N 1
ATOM 4425 C CA . GLU B 1 274 ? 47.439 -18.108 19.778 1.00 87.70 272 GLU A CA 1
ATOM 4426 C C . GLU B 1 274 ? 46.823 -18.096 18.386 1.00 94.93 272 GLU A C 1
ATOM 4427 O O . GLU B 1 274 ? 45.596 -18.136 18.237 1.00 98.20 272 GLU A O 1
ATOM 4433 N N . LYS B 1 275 ? 47.661 -18.037 17.353 1.00 87.67 273 LYS A N 1
ATOM 4434 C CA . LYS B 1 275 ? 47.206 -17.883 15.977 1.00 81.19 273 LYS A CA 1
ATOM 4435 C C . LYS B 1 275 ? 46.881 -19.208 15.296 1.00 87.02 273 LYS A C 1
ATOM 4436 O O . LYS B 1 275 ? 46.457 -19.203 14.134 1.00 89.25 273 LYS A O 1
ATOM 4442 N N . GLY B 1 276 ? 47.074 -20.334 15.978 1.00 79.50 274 GLY A N 1
ATOM 4443 C CA . GLY B 1 276 ? 46.588 -21.615 15.502 1.00 77.31 274 GLY A CA 1
ATOM 4444 C C . GLY B 1 276 ? 47.448 -22.351 14.495 1.00 72.97 274 GLY A C 1
ATOM 4445 O O . GLY B 1 276 ? 46.979 -23.346 13.927 1.00 71.53 274 GLY A O 1
ATOM 4446 N N . PHE B 1 277 ? 48.687 -21.923 14.259 1.00 67.24 275 PHE A N 1
ATOM 4447 C CA . PHE B 1 277 ? 49.582 -22.710 13.420 1.00 72.71 275 PHE A CA 1
ATOM 4448 C C . PHE B 1 277 ? 51.027 -22.375 13.772 1.00 75.21 275 PHE A C 1
ATOM 4449 O O . PHE B 1 277 ? 51.317 -21.367 14.421 1.00 65.97 275 PHE A O 1
ATOM 4457 N N . CYS B 1 278 ? 51.936 -23.233 13.309 1.00 70.78 276 CYS A N 1
ATOM 4458 C CA . CYS B 1 278 ? 53.356 -23.083 13.609 1.00 69.75 276 CYS A CA 1
ATOM 4459 C C . CYS B 1 278 ? 53.923 -21.913 12.817 1.00 77.14 276 CYS A C 1
ATOM 4460 O O . CYS B 1 278 ? 54.010 -21.970 11.586 1.00 80.20 276 CYS A O 1
ATOM 4463 N N . GLN B 1 279 ? 54.329 -20.862 13.521 1.00 70.49 277 GLN A N 1
ATOM 4464 C CA . GLN B 1 279 ? 54.710 -19.618 12.873 1.00 76.34 277 GLN A CA 1
ATOM 4465 C C . GLN B 1 279 ? 56.038 -19.753 12.130 1.00 76.50 277 GLN A C 1
ATOM 4466 O O . GLN B 1 279 ? 56.785 -20.721 12.293 1.00 81.16 277 GLN A O 1
ATOM 4472 N N . ASP B 1 280 ? 56.298 -18.775 11.265 1.00 80.70 278 ASP A N 1
ATOM 4473 C CA . ASP B 1 280 ? 57.560 -18.706 10.538 1.00 84.75 278 ASP A CA 1
ATOM 4474 C C . ASP B 1 280 ? 58.710 -18.460 11.513 1.00 71.87 278 ASP A C 1
ATOM 4475 O O . ASP B 1 280 ? 58.740 -17.437 12.203 1.00 71.47 278 ASP A O 1
ATOM 4480 N N . GLU B 1 281 ? 59.675 -19.383 11.542 1.00 76.26 279 GLU A N 1
ATOM 4481 C CA . GLU B 1 281 ? 60.793 -19.272 12.476 1.00 75.26 279 GLU A CA 1
ATOM 4482 C C . GLU B 1 281 ? 61.690 -18.080 12.158 1.00 74.31 279 GLU A C 1
ATOM 4483 O O . GLU B 1 281 ? 62.370 -17.565 13.054 1.00 81.46 279 GLU A O 1
ATOM 4489 N N . SER B 1 282 ? 61.730 -17.646 10.896 1.00 84.67 280 SER A N 1
ATOM 4490 C CA . SER B 1 282 ? 62.674 -16.606 10.489 1.00 87.03 280 SER A CA 1
ATOM 4491 C C . SER B 1 282 ? 62.341 -15.264 11.126 1.00 79.94 280 SER A C 1
ATOM 4492 O O . SER B 1 282 ? 63.235 -14.436 11.336 1.00 84.82 280 SER A O 1
ATOM 4495 N N . ILE B 1 283 ? 61.060 -15.029 11.417 1.00 79.01 281 ILE A N 1
ATOM 4496 C CA . ILE B 1 283 ? 60.630 -13.797 12.062 1.00 84.44 281 ILE A CA 1
ATOM 4497 C C . ILE B 1 283 ? 61.035 -13.735 13.529 1.00 88.64 281 ILE A C 1
ATOM 4498 O O . ILE B 1 283 ? 61.093 -12.646 14.107 1.00 89.38 281 ILE A O 1
ATOM 4503 N N . TYR B 1 284 ? 61.298 -14.878 14.158 1.00 87.47 282 TYR A N 1
ATOM 4504 C CA . TYR B 1 284 ? 61.550 -14.945 15.591 1.00 81.21 282 TYR A CA 1
ATOM 4505 C C . TYR B 1 284 ? 63.007 -15.264 15.924 1.00 83.35 282 TYR A C 1
ATOM 4506 O O . TYR B 1 284 ? 63.290 -15.811 16.992 1.00 75.93 282 TYR A O 1
ATOM 4515 N N . LYS B 1 285 ? 63.945 -14.927 15.041 1.00 85.37 283 LYS A N 1
ATOM 4516 C CA . LYS B 1 285 ? 65.325 -15.320 15.293 1.00 85.26 283 LYS A CA 1
ATOM 4517 C C . LYS B 1 285 ? 65.908 -14.542 16.473 1.00 95.23 283 LYS A C 1
ATOM 4518 O O . LYS B 1 285 ? 65.364 -13.528 16.919 1.00 88.62 283 LYS A O 1
ATOM 4524 N N . THR B 1 286 ? 67.025 -15.050 16.993 1.00 96.80 284 THR A N 1
ATOM 4525 C CA . THR B 1 286 ? 67.782 -14.356 18.033 1.00 91.16 284 THR A CA 1
ATOM 4526 C C . THR B 1 286 ? 69.264 -14.284 17.665 1.00 92.40 284 THR A C 1
ATOM 4527 O O . THR B 1 286 ? 69.679 -13.442 16.861 1.00 88.91 284 THR A O 1
ATOM 4531 N N . GLU C 2 3 ? -1.550 -23.808 26.426 1.00 111.65 665 GLU C N 1
ATOM 4532 C CA . GLU C 2 3 ? -1.056 -24.737 27.436 1.00 100.01 665 GLU C CA 1
ATOM 4533 C C . GLU C 2 3 ? 0.449 -24.935 27.335 1.00 105.95 665 GLU C C 1
ATOM 4534 O O . GLU C 2 3 ? 1.066 -24.620 26.316 1.00 113.03 665 GLU C O 1
ATOM 4540 N N . GLU C 2 4 ? 1.033 -25.464 28.406 1.00 104.58 666 GLU C N 1
ATOM 4541 C CA . GLU C 2 4 ? 2.447 -25.806 28.445 1.00 106.58 666 GLU C CA 1
ATOM 4542 C C . GLU C 2 4 ? 2.606 -27.099 29.227 1.00 105.04 666 GLU C C 1
ATOM 4543 O O . GLU C 2 4 ? 2.018 -27.254 30.302 1.00 115.23 666 GLU C O 1
ATOM 4549 N N . ILE C 2 5 ? 3.388 -28.026 28.685 1.00 93.84 667 ILE C N 1
ATOM 4550 C CA . ILE C 2 5 ? 3.597 -29.320 29.327 1.00 101.77 667 ILE C CA 1
ATOM 4551 C C . ILE C 2 5 ? 5.094 -29.571 29.470 1.00 100.21 667 ILE C C 1
ATOM 4552 O O . ILE C 2 5 ? 5.837 -29.469 28.485 1.00 91.82 667 ILE C O 1
ATOM 4557 N N . PRO C 2 6 ? 5.578 -29.902 30.663 1.00 105.33 668 PRO C N 1
ATOM 4558 C CA . PRO C 2 6 ? 7.014 -30.118 30.839 1.00 95.10 668 PRO C CA 1
ATOM 4559 C C . PRO C 2 6 ? 7.451 -31.471 30.298 1.00 89.46 668 PRO C C 1
ATOM 4560 O O . PRO C 2 6 ? 6.645 -32.369 30.035 1.00 78.18 668 PRO C O 1
ATOM 4564 N N . GLU C 2 7 ? 8.761 -31.596 30.127 1.00 83.30 669 GLU C N 1
ATOM 4565 C CA . GLU C 2 7 ? 9.348 -32.808 29.573 1.00 80.62 669 GLU C CA 1
ATOM 4566 C C . GLU C 2 7 ? 9.195 -33.984 30.531 1.00 92.91 669 GLU C C 1
ATOM 4567 O O . GLU C 2 7 ? 9.196 -33.802 31.756 1.00 95.52 669 GLU C O 1
ATOM 4584 N N . PRO C 2 9 ? 10.544 -36.538 32.721 1.00 103.14 671 PRO C N 1
ATOM 4585 C CA . PRO C 2 9 ? 11.848 -36.523 33.390 1.00 91.19 671 PRO C CA 1
ATOM 4586 C C . PRO C 2 9 ? 12.583 -37.852 33.253 1.00 90.45 671 PRO C C 1
ATOM 4587 O O . PRO C 2 9 ? 11.947 -38.896 33.090 1.00 90.88 671 PRO C O 1
ATOM 4591 N N . CYS C 2 10 ? 13.913 -37.800 33.311 1.00 91.06 672 CYS C N 1
ATOM 4592 C CA . CYS C 2 10 ? 14.751 -38.982 33.142 1.00 97.98 672 CYS C CA 1
ATOM 4593 C C . CYS C 2 10 ? 14.369 -40.074 34.138 1.00 117.89 672 CYS C C 1
ATOM 4594 O O . CYS C 2 10 ? 14.988 -40.208 35.201 1.00 117.11 672 CYS C O 1
ATOM 4597 N N . GLU C 2 11 ? 13.347 -40.854 33.791 1.00 117.36 673 GLU C N 1
ATOM 4598 C CA . GLU C 2 11 ? 12.782 -41.875 34.670 1.00 115.72 673 GLU C CA 1
ATOM 4599 C C . GLU C 2 11 ? 13.786 -42.982 34.989 1.00 124.18 673 GLU C C 1
ATOM 4600 O O . GLU C 2 11 ? 13.465 -43.938 35.697 1.00 121.10 673 GLU C O 1
#

Foldseek 3Di:
DDAAEEEEDDPDDDPLSVVLVVLCVVQDPCPRYYYDYLVVQLPDDAAPQHEYEDPPCDDPSNVSCVVRQYQYEHSQLSVVCSVVVHDRDPRSDYAYHQQQALAEEEEDADDPVLRVVLCVLNRNNRYHYDHADDPSHQEYEYQFADDPRNQVCVVVVHFYFYCVLSVCSNVCVVVVNDRHSVVDDGVVTGQFQGAVAEEEEPPDDPVVLVVLQVVQVVRRHHYDDDDDPVGHQEYEYDDQDDPSNVVCVVVVHQYFHCCQVVVSVVSVHRDDSVVGGD/DDAAEEEEDDDDADPLSVVLVVLVCPPDHCPRYYYDYPVVLVPDQAEPAYEYEDPPCDDPSNVRCVVRQYHYEYSQLSVVCSVVVHDRDSPSDYAYHQQQAQAEEEEDADDPVLRVVLCVLNSNNRYHYDPADDPSHQEYEYQFADDPRNQVCVVVVHFYFYSVLSVCSVVCVVVVNDRHSVVDDRVVTGQFQGAPAEEEEDPDDPVVRVVLCVVQVVRNHHYDDDDDAPRHQEYADDDCDDPSNVVCVVSVHQYFHCCQVVVSVVSVHRDDSVVGGD/DDDDDDPD

Radius of gyration: 30.89 Å; Cα contacts (8 Å, |Δi|>4): 989; chains: 3; bounding box: 83×77×77 Å

Sequence (564 aa):
EPFFVKFLKSSDNSKCFFKALESIKEFQSEEYLQIITEEEALKIKENDRSLYICDPFSGVVFDHLKKLGCRIVGPQVVIFCMHHQRCVPRAEHPVYNMVMSDVTISCTSLEKEKREEVHKYVQMMGGRVYRDLNVSVTHLIAGEVGSKKYLVAANLKKPILLPSWIKTLWEKSQEKKITRYTDINMEDFKCPIFLGCIICVTGLCGLDRKEVQQLTVKHGGQYMGQLKMNECCTHLIVQEPKGQKYECAKRWNVHCVTTQWFFDSIEKGFCQDESIYKTEPFFVKFLKSSDNSKCFFKALESIKEFQSEEYLQIITEEEALKIKENDRSLYICDPFSGVVFDHLKKLGCRIVGPQVVIFCMHHQRCVPRAEHPVYNMVMSDVTISCTSLEKEKREEVHKYVQMMGGRVYRDLNVSVTHLIAGEVGSKKYLVAANLKKPILLPSWIKTLWEKSQEKKITRYTDINMEDFKCPIFLGCIICVTGLCGLDRKEVQQLTVKHGGQYMGQLKMNECCTHLIVQEPKGQKYECAKRWNVHCVTTQWFFDSIEKGFCQDESIYKTEEIPEPCE

GO terms:
  GO:0090734 site of DNA damage (C, IDA)
  GO:1990166 protein localization to site of double-strand break (P, IDA)
  GO:0140463 chromatin-protein adaptor activity (F, IDA)
  GO:0000077 DNA damage checkpoint signaling (P, IDA)
  GO:0035861 site of double-strand break (C, IDA)
  GO:0005694 chromosome (C, IDA)
  GO:0043539 protein serine/threonine kinase activator activity (F, IDA)
  GO:0141112 broken chromosome clustering (P, IDA)
  GO:0051276 chromosome organization (P, IDA)
  GO:0097680 double-strand break repair via classical nonhomologous end joining (P, IDA)
  GO:0097681 double-strand break repair via alternative nonhomologous end joining (P, IDA)
  GO:0006974 DNA damage response (P, IDA)
  GO:0140031 phosphorylation-dependent protein binding (F, IDA)
  GO:0000076 DNA replication checkpoint signaling (P, IDA)
  GO:0000724 double-strand break repair via homologous recombination (P, IDA)
  GO:0005634 nucleus (C, EXP)
  GO:0005694 chromosome (C, EXP)
  GO:0005515 protein binding (F, IPI)
  GO:0005515 protein binding (F, TAS)
  GO:0005634 nucleus (C, TAS)